Protein AF-A0A6P0U1W7-F1 (afdb_monomer_lite)

pLDDT: mean 75.89, std 16.49, range [31.09, 95.25]

Radius of gyration: 24.93 Å; chains: 1; bounding box: 59×47×68 Å

Secondary structure (DSSP, 8-state):
--HHHHHHHHHHHHHHHHHHHHH--HHHHHHHHHHHHH-SSHHHH-TTHHHHHHHHT--HHHHHHHH----GGGGGG--EE-HHHHHHHHHHHHHHHHTT--THHHHHHHHHS--EE---HHHHHHHHHHHHHHHHHSSS-SSS-HHHHHHHHHHHHTTT-GGGGGGHHHHHHHS-GGGGT-TTS----TT---TTHHHHHHHHHHHHHT--SS---HHHHHHHHHHHS-SSHHHHHHHHHHHHHHHHH--S-HHHHHHHHTT----HHHHHHHHTSSSHHHHHHHHHHHTTS---TTSHHHHHHHHHHHHS-SSHHHHHHHHHHHHH----GGGHHHHHHHHHHHHT-TTTS-HHHHHHHHHHHHHHTT--S--PPPP-

Sequence (380 aa):
MDSSTQISIAEEIDKGIKEFLDKADDQEKQRFVIALLTSVGLDEFFPQLISTTRKIGVQLYELVGAYLRLSLIYLELGLEYLPEQLQKMLSTVETAIQNREKPYNYLWPIFIFEGIWLCSLQVIDYAHQILELFLEKYSESYSFPPASLGITLFLKLLEYDSNILDLAPNLFTKLPLEKLIKVDTYKFDISDNSPETYITSLLNFKFKTGRFFIKPDEGYISRFTPLLTHSNKLVRVGSALIFKVIRDKSRLSRETKIKLFSDIFIDLSLGIEFINKEDIKDRLIGITLLSLSDYPIEEKQCQNLIWNNLQNPKTEVEEEAWNKFIKEIPMDSEKHLMWRTLLEEILRKPAVYSSSVLRIAMERYCELLGKTEFYDPIPF

Foldseek 3Di:
DDPVLVVVLLVVLVVLVVVCVVPDDLLRLLVCVLCLQQVFCVCVSCVVCVVVCVVVVHRPSVSNVVNDPPDCVNLPPAREAEAVNLVSLLVVLVVCLVVVHDSCSSLVSVQQRLYDHPHDPVSLVSLLVSLVSLLVRCLPDPAACSLQSSVSSLLLSLVPDLVSVVCLVSSLVSDPLLLLLVQPPDDDDVPDPGRSNVSNCVLQVCLVVLHDNDPLDLVSVVSLQCQCVPPDPSSNLSSLSVVLSCLVSHPDDPVCSCVSLVVPARDLVCLVVQCPDPDPSSNLSSLSSQLSHAQPLVDPVSLVVLLVCQQDPPDPVSNVSSLVSLQRRDDDLVCLVSLLVSLVVVCVCPVRGDPSSVVSSVVSNCVSVVNPDDDDDDDD

Structure (mmCIF, N/CA/C/O backbone):
data_AF-A0A6P0U1W7-F1
#
_entry.id   AF-A0A6P0U1W7-F1
#
loop_
_atom_site.group_PDB
_atom_site.id
_atom_site.type_symbol
_atom_site.label_atom_id
_atom_site.label_alt_id
_atom_site.label_comp_id
_atom_site.label_asym_id
_atom_site.label_entity_id
_atom_site.label_seq_id
_atom_site.pdbx_PDB_ins_code
_atom_site.Cartn_x
_atom_site.Cartn_y
_atom_site.Cartn_z
_atom_site.occupancy
_atom_site.B_iso_or_equiv
_atom_site.auth_seq_id
_atom_site.auth_comp_id
_atom_site.auth_asym_id
_atom_site.auth_atom_id
_atom_site.pdbx_PDB_model_num
ATOM 1 N N . MET A 1 1 ? -15.968 29.808 31.390 1.00 62.22 1 MET A N 1
ATOM 2 C CA . MET A 1 1 ? -15.799 28.980 32.600 1.00 62.22 1 MET A CA 1
ATOM 3 C C . MET A 1 1 ? -14.698 29.618 33.425 1.00 62.22 1 MET A C 1
ATOM 5 O O . MET A 1 1 ? -13.697 29.993 32.826 1.00 62.22 1 MET A O 1
ATOM 9 N N . ASP A 1 2 ? -14.906 29.850 34.721 1.00 81.06 2 ASP A N 1
ATOM 10 C CA . ASP A 1 2 ? -13.853 30.420 35.573 1.00 81.06 2 ASP A CA 1
ATOM 11 C C . ASP A 1 2 ? -12.731 29.401 35.848 1.00 81.06 2 ASP A C 1
ATOM 13 O O . ASP A 1 2 ? -12.911 28.188 35.692 1.00 81.06 2 ASP A O 1
ATOM 17 N N . SER A 1 3 ? -11.558 29.905 36.236 1.00 73.38 3 SER A N 1
ATOM 18 C CA . SER A 1 3 ? -10.357 29.092 36.444 1.00 73.38 3 SER A CA 1
ATOM 19 C C . SER A 1 3 ? -10.513 28.076 37.580 1.00 73.38 3 SER A C 1
ATOM 21 O O . SER A 1 3 ? -9.963 26.983 37.493 1.00 73.38 3 SER A O 1
ATOM 23 N N . SER A 1 4 ? -11.292 28.386 38.623 1.00 75.31 4 SER A N 1
ATOM 24 C CA . SER A 1 4 ? -11.579 27.452 39.724 1.00 75.31 4 SER A CA 1
ATOM 25 C C . SER A 1 4 ? -12.371 26.232 39.260 1.00 75.31 4 SER A C 1
ATOM 27 O O . SER A 1 4 ? -12.070 25.108 39.654 1.00 75.31 4 SER A O 1
ATOM 29 N N . THR A 1 5 ? -13.340 26.436 38.370 1.00 72.75 5 THR A N 1
ATOM 30 C CA . THR A 1 5 ? -14.149 25.364 37.790 1.00 72.75 5 THR A CA 1
ATOM 31 C C . THR A 1 5 ? -13.295 24.483 36.876 1.00 72.75 5 THR A C 1
ATOM 33 O O . THR A 1 5 ? -13.376 23.261 36.954 1.00 72.75 5 THR A O 1
ATOM 36 N N . GLN A 1 6 ? -12.413 25.082 36.064 1.00 68.38 6 GLN A N 1
ATOM 37 C CA . GLN A 1 6 ? -11.455 24.342 35.228 1.00 68.38 6 GLN A CA 1
ATOM 38 C C . GLN A 1 6 ? -10.501 23.464 36.049 1.00 68.38 6 GLN A C 1
ATOM 40 O O . GLN A 1 6 ? -10.272 22.315 35.677 1.00 68.38 6 GLN A O 1
ATOM 45 N N . ILE A 1 7 ? -9.973 23.982 37.163 1.00 73.94 7 ILE A N 1
ATOM 46 C CA . ILE A 1 7 ? -9.078 23.235 38.061 1.00 73.94 7 ILE A CA 1
ATOM 47 C C . ILE A 1 7 ? -9.826 22.076 38.730 1.00 73.94 7 ILE A C 1
ATOM 49 O O . ILE A 1 7 ? -9.340 20.951 38.710 1.00 73.94 7 ILE A O 1
ATOM 53 N N . SER A 1 8 ? -11.038 22.310 39.240 1.00 76.56 8 SER A N 1
ATOM 54 C CA . SER A 1 8 ? -11.833 21.251 39.876 1.00 76.56 8 SER A CA 1
ATOM 55 C C . SER A 1 8 ? -12.178 20.111 38.910 1.00 76.56 8 SER A C 1
ATOM 57 O O . SER A 1 8 ? -12.127 18.949 39.302 1.00 76.56 8 SER A O 1
ATOM 59 N N . ILE A 1 9 ? -12.518 20.426 37.654 1.00 71.50 9 ILE A N 1
ATOM 60 C CA . ILE A 1 9 ? -12.800 19.417 36.621 1.00 71.50 9 ILE A CA 1
ATOM 61 C C . ILE A 1 9 ? -11.527 18.640 36.266 1.00 71.50 9 ILE A C 1
ATOM 63 O O . ILE A 1 9 ? -11.573 17.419 36.142 1.00 71.50 9 ILE A O 1
ATOM 67 N N . ALA A 1 10 ? -10.394 19.338 36.135 1.00 71.88 10 ALA A N 1
ATOM 68 C CA . ALA A 1 10 ? -9.099 18.716 35.883 1.00 71.88 10 ALA A CA 1
ATOM 69 C C . ALA A 1 10 ? -8.755 17.681 36.957 1.00 71.88 10 ALA A C 1
ATOM 71 O O . ALA A 1 10 ? -8.437 16.545 36.626 1.00 71.88 10 ALA A O 1
ATOM 72 N N . GLU A 1 11 ? -8.862 18.059 38.231 1.00 75.94 11 GLU A N 1
ATOM 73 C CA . GLU A 1 11 ? -8.557 17.188 39.368 1.00 75.94 11 GLU A CA 1
ATOM 74 C C . GLU A 1 11 ? -9.485 15.968 39.437 1.00 75.94 11 GLU A C 1
ATOM 76 O O . GLU A 1 11 ? -9.026 14.866 39.739 1.00 75.94 11 GLU A O 1
ATOM 81 N N . GLU A 1 12 ? -10.773 16.137 39.125 1.00 75.25 12 GLU A N 1
ATOM 82 C CA . GLU A 1 12 ? -11.748 15.041 39.095 1.00 75.25 12 GLU A CA 1
ATOM 83 C C . GLU A 1 12 ? -11.421 14.015 37.998 1.00 75.25 12 GLU A C 1
ATOM 85 O O . GLU A 1 12 ? -11.459 12.806 38.246 1.00 75.25 12 GLU A O 1
ATOM 90 N N . ILE A 1 13 ? -11.041 14.489 36.809 1.00 73.44 13 ILE A N 1
ATOM 91 C CA . ILE A 1 13 ? -10.627 13.644 35.682 1.00 73.44 13 ILE A CA 1
ATOM 92 C C . ILE A 1 13 ? -9.329 12.907 36.020 1.00 73.44 13 ILE A C 1
ATOM 94 O O . ILE A 1 13 ? -9.270 11.682 35.905 1.00 73.44 13 ILE A O 1
ATOM 98 N N . ASP A 1 14 ? -8.314 13.634 36.491 1.00 74.12 14 ASP A N 1
ATOM 99 C CA . ASP A 1 14 ? -7.000 13.082 36.831 1.00 74.12 14 ASP A CA 1
ATOM 100 C C . ASP A 1 14 ? -7.106 11.999 37.909 1.00 74.12 14 ASP A C 1
ATOM 102 O O . ASP A 1 14 ? -6.482 10.939 37.811 1.00 74.12 14 ASP A O 1
ATOM 106 N N . LYS A 1 15 ? -7.928 12.253 38.932 1.00 76.94 15 LYS A N 1
ATOM 107 C CA . LYS A 1 15 ? -8.199 11.304 40.010 1.00 76.94 15 LYS A CA 1
ATOM 108 C C . LYS A 1 15 ? -8.953 10.079 39.500 1.00 76.94 15 LYS A C 1
ATOM 110 O O . LYS A 1 15 ? -8.528 8.965 39.789 1.00 76.94 15 LYS A O 1
ATOM 115 N N . GLY A 1 16 ? -10.020 10.271 38.721 1.00 75.12 16 GLY A N 1
ATOM 116 C CA . GLY A 1 16 ? -10.811 9.168 38.169 1.00 75.12 16 GLY A CA 1
ATOM 117 C C . GLY A 1 16 ? -9.985 8.239 37.279 1.00 75.12 16 GLY A C 1
ATOM 118 O O . GLY A 1 16 ? -10.086 7.020 37.396 1.00 75.12 16 GLY A O 1
ATOM 119 N N . ILE A 1 17 ? -9.112 8.805 36.442 1.00 75.44 17 ILE A N 1
ATOM 120 C CA . ILE A 1 17 ? -8.210 8.032 35.584 1.00 75.44 17 ILE A CA 1
ATOM 121 C C . ILE A 1 17 ? -7.171 7.272 36.412 1.00 75.44 17 ILE A C 1
ATOM 123 O O . ILE A 1 17 ? -6.975 6.081 36.177 1.00 75.44 17 ILE A O 1
ATOM 127 N N . LYS A 1 18 ? -6.502 7.928 37.372 1.00 76.75 18 LYS A N 1
ATOM 128 C CA . LYS A 1 18 ? -5.485 7.276 38.218 1.00 76.75 18 LYS A CA 1
ATOM 129 C C . LYS A 1 18 ? -6.086 6.135 39.034 1.00 76.75 18 LYS A C 1
ATOM 131 O O . LYS A 1 18 ? -5.566 5.027 39.000 1.00 76.75 18 LYS A O 1
ATOM 136 N N . GLU A 1 19 ? -7.222 6.374 39.687 1.00 81.75 19 GLU A N 1
ATOM 137 C CA . GLU A 1 19 ? -7.910 5.351 40.480 1.00 81.75 19 GLU A CA 1
ATOM 138 C C . GLU A 1 19 ? -8.359 4.148 39.644 1.00 81.75 19 GLU A C 1
ATOM 140 O O . GLU A 1 19 ? -8.333 3.023 40.148 1.00 81.75 19 GLU A O 1
ATOM 145 N N . PHE A 1 20 ? -8.768 4.372 38.390 1.00 82.56 20 PHE A N 1
ATOM 146 C CA . PHE A 1 20 ? -9.064 3.291 37.456 1.00 82.56 20 PHE A CA 1
ATOM 147 C C . PHE A 1 20 ? -7.790 2.520 37.089 1.00 82.56 20 PHE A C 1
ATOM 149 O O . PHE A 1 20 ? -7.733 1.314 37.303 1.00 82.56 20 PHE A O 1
ATOM 156 N N . LEU A 1 21 ? -6.750 3.201 36.595 1.00 80.38 21 LEU A N 1
ATOM 157 C CA . LEU A 1 21 ? -5.520 2.555 36.119 1.00 80.38 21 LEU A CA 1
ATOM 158 C C . LEU A 1 21 ? -4.774 1.779 37.217 1.00 80.38 21 LEU A C 1
ATOM 160 O O . LEU A 1 21 ? -4.172 0.746 36.918 1.00 80.38 21 LEU A O 1
ATOM 164 N N . ASP A 1 22 ? -4.837 2.240 38.468 1.00 81.38 22 ASP A N 1
ATOM 165 C CA . ASP A 1 22 ? -4.218 1.570 39.620 1.00 81.38 22 ASP A CA 1
ATOM 166 C C . ASP A 1 22 ? -4.910 0.244 39.979 1.00 81.38 22 ASP A C 1
ATOM 168 O O . ASP A 1 22 ? -4.281 -0.650 40.546 1.00 81.38 22 ASP A O 1
ATOM 172 N N . LYS A 1 23 ? -6.204 0.111 39.663 1.00 85.94 23 LYS A N 1
ATOM 173 C CA . LYS A 1 23 ? -7.022 -1.072 39.982 1.00 85.94 23 LYS A CA 1
ATOM 174 C C . LYS A 1 23 ? -7.258 -1.984 38.785 1.00 85.94 23 LYS A C 1
ATOM 176 O O . LYS A 1 23 ? -7.536 -3.160 38.991 1.00 85.94 23 LYS A O 1
ATOM 181 N N . ALA A 1 24 ? -7.167 -1.432 37.579 1.00 84.25 24 ALA A N 1
ATOM 182 C CA . ALA A 1 24 ? -7.463 -2.131 36.346 1.00 84.25 24 ALA A CA 1
ATOM 183 C C . ALA A 1 24 ? -6.435 -3.232 36.072 1.00 84.25 24 ALA A C 1
ATOM 185 O O . ALA A 1 24 ? -5.215 -3.007 36.151 1.00 84.25 24 ALA A O 1
ATOM 186 N N . ASP A 1 25 ? -6.929 -4.408 35.703 1.00 85.69 25 ASP A N 1
ATOM 187 C CA . ASP A 1 25 ? -6.082 -5.450 35.135 1.00 85.69 25 ASP A CA 1
ATOM 188 C C . ASP A 1 25 ? -5.625 -5.088 33.706 1.00 85.69 25 ASP A C 1
ATOM 190 O O . ASP A 1 25 ? -5.966 -4.035 33.154 1.00 85.69 25 ASP A O 1
ATOM 194 N N . ASP A 1 26 ? -4.790 -5.935 33.104 1.00 79.06 26 ASP A N 1
ATOM 195 C CA . ASP A 1 26 ? -4.250 -5.672 31.768 1.00 79.06 26 ASP A CA 1
ATOM 196 C C . ASP A 1 26 ? -5.342 -5.659 30.684 1.00 79.06 26 ASP A C 1
ATOM 198 O O . ASP A 1 26 ? -5.260 -4.858 29.750 1.00 79.06 26 ASP A O 1
ATOM 202 N N . GLN A 1 27 ? -6.399 -6.469 30.819 1.00 80.69 27 GLN A N 1
ATOM 203 C CA . GLN A 1 27 ? -7.512 -6.484 29.865 1.00 80.69 27 GLN A CA 1
ATOM 204 C C . GLN A 1 27 ? -8.348 -5.208 29.975 1.00 80.69 27 GLN A C 1
ATOM 206 O O . GLN A 1 27 ? -8.687 -4.590 28.965 1.00 80.69 27 GLN A O 1
ATOM 211 N N . GLU A 1 28 ? -8.649 -4.757 31.188 1.00 84.62 28 GLU A N 1
ATOM 212 C CA . GLU A 1 28 ? -9.357 -3.505 31.441 1.00 84.62 28 GLU A CA 1
ATOM 213 C C . GLU A 1 28 ? -8.557 -2.297 30.947 1.00 84.62 28 GLU A C 1
ATOM 215 O O . GLU A 1 28 ? -9.122 -1.404 30.308 1.00 84.62 28 GLU A O 1
ATOM 220 N N . LYS A 1 29 ? -7.234 -2.294 31.150 1.00 79.81 29 LYS A N 1
ATOM 221 C CA . LYS A 1 29 ? -6.331 -1.278 30.589 1.00 79.81 29 LYS A CA 1
ATOM 222 C C . LYS A 1 29 ? -6.357 -1.274 29.064 1.00 79.81 29 LYS A C 1
ATOM 224 O O . LYS A 1 29 ? -6.449 -0.199 28.472 1.00 79.81 29 LYS A O 1
ATOM 229 N N . GLN A 1 30 ? -6.330 -2.438 28.414 1.00 78.25 30 GLN A N 1
ATOM 230 C CA . GLN A 1 30 ? -6.448 -2.526 26.955 1.00 78.25 30 GLN A CA 1
ATOM 231 C C . GLN A 1 30 ? -7.800 -2.002 26.458 1.00 78.25 30 GLN A C 1
ATOM 233 O O . GLN A 1 30 ? -7.836 -1.176 25.542 1.00 78.25 30 GLN A O 1
ATOM 238 N N . ARG A 1 31 ? -8.912 -2.411 27.083 1.00 81.62 31 ARG A N 1
ATOM 239 C CA . ARG A 1 31 ? -10.257 -1.921 26.733 1.00 81.62 31 ARG A CA 1
ATOM 240 C C . ARG A 1 31 ? -10.359 -0.405 26.887 1.00 81.62 31 ARG A C 1
ATOM 242 O O . ARG A 1 31 ? -10.940 0.254 26.026 1.00 81.62 31 ARG A O 1
ATOM 249 N N . PHE A 1 32 ? -9.763 0.143 27.941 1.00 81.31 32 PHE A N 1
ATOM 250 C CA . PHE A 1 32 ? -9.712 1.579 28.178 1.00 81.31 32 PHE A CA 1
ATOM 251 C C . PHE A 1 32 ? -8.909 2.318 27.101 1.00 81.31 32 PHE A C 1
ATOM 253 O O . PHE A 1 32 ? -9.378 3.314 26.552 1.00 81.31 32 PHE A O 1
ATOM 260 N N . VAL A 1 33 ? -7.728 1.805 26.744 1.00 77.12 33 VAL A N 1
ATOM 261 C CA . VAL A 1 33 ? -6.895 2.363 25.669 1.00 77.12 33 VAL A CA 1
ATOM 262 C C . VAL A 1 33 ? -7.648 2.338 24.336 1.00 77.12 33 VAL A C 1
ATOM 264 O O . VAL A 1 33 ? -7.698 3.360 23.652 1.00 77.12 33 VAL A O 1
ATOM 267 N N . ILE A 1 34 ? -8.308 1.228 23.993 1.00 77.44 34 ILE A N 1
ATOM 268 C CA . ILE A 1 34 ? -9.148 1.120 22.788 1.00 77.44 34 ILE A CA 1
ATOM 269 C C . ILE A 1 34 ? -10.269 2.167 22.807 1.00 77.44 34 ILE A C 1
ATOM 271 O O . ILE A 1 34 ? -10.466 2.862 21.807 1.00 77.44 34 ILE A O 1
ATOM 275 N N . ALA A 1 35 ? -10.977 2.318 23.929 1.00 80.00 35 ALA A N 1
ATOM 276 C CA . ALA A 1 35 ? -12.069 3.279 24.067 1.00 80.00 35 ALA A CA 1
ATOM 277 C C . ALA A 1 35 ? -11.595 4.732 23.939 1.00 80.00 35 ALA A C 1
ATOM 279 O O . ALA A 1 35 ? -12.254 5.546 23.295 1.00 80.00 35 ALA A O 1
ATOM 280 N N . LEU A 1 36 ? -10.427 5.054 24.496 1.00 76.12 36 LEU A N 1
ATOM 281 C CA . LEU A 1 36 ? -9.817 6.375 24.378 1.00 76.12 36 LEU A CA 1
ATOM 282 C C . LEU A 1 36 ? -9.433 6.689 22.927 1.00 76.12 36 LEU A C 1
ATOM 284 O O . LEU A 1 36 ? -9.677 7.789 22.440 1.00 76.12 36 LEU A O 1
ATOM 288 N N . LEU A 1 37 ? -8.842 5.716 22.233 1.00 71.25 37 LEU A N 1
ATOM 289 C CA . LEU A 1 37 ? -8.374 5.893 20.864 1.00 71.25 37 LEU A CA 1
ATOM 290 C C . LEU A 1 37 ? -9.535 6.014 19.872 1.00 71.25 37 LEU A C 1
ATOM 292 O O . LEU A 1 37 ? -9.495 6.861 18.987 1.00 71.25 37 LEU A O 1
ATOM 296 N N . THR A 1 38 ? -10.558 5.169 20.024 1.00 70.75 38 THR A N 1
ATOM 297 C CA . THR A 1 38 ? -11.734 5.089 19.133 1.00 70.75 38 THR A CA 1
ATOM 298 C C . THR A 1 38 ? -12.843 6.059 19.496 1.00 70.75 38 THR A C 1
ATOM 300 O O . THR A 1 38 ? -13.738 6.283 18.686 1.00 70.75 38 THR A O 1
ATOM 303 N N . SER A 1 39 ? -12.805 6.626 20.703 1.00 74.25 39 SER A N 1
ATOM 304 C CA . SER A 1 39 ? -13.925 7.352 21.313 1.00 74.25 39 SER A CA 1
ATOM 305 C C . SER A 1 39 ? -15.190 6.499 21.511 1.00 74.25 39 SER A C 1
ATOM 307 O O . SER A 1 39 ? -16.262 7.046 21.765 1.00 74.25 39 SER A O 1
ATOM 309 N N . VAL A 1 40 ? -15.093 5.167 21.418 1.00 77.19 40 VAL A N 1
ATOM 310 C CA . VAL A 1 40 ? -16.223 4.236 21.554 1.00 77.19 40 VAL A CA 1
ATOM 311 C C . VAL A 1 40 ? -16.182 3.564 22.926 1.00 77.19 40 VAL A C 1
ATOM 313 O O . VAL A 1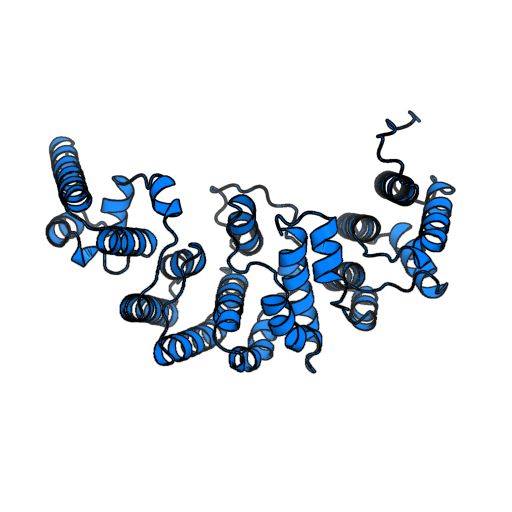 40 ? -15.216 2.890 23.264 1.00 77.19 40 VAL A O 1
ATOM 316 N N . GLY A 1 41 ? -17.250 3.706 23.719 1.00 81.25 41 GLY A N 1
ATOM 317 C CA . GLY A 1 41 ? -17.367 3.054 25.033 1.00 81.25 41 GLY A CA 1
ATOM 318 C C . GLY A 1 41 ? -16.605 3.731 26.174 1.00 81.25 41 GLY A C 1
ATOM 319 O O . GLY A 1 41 ? -16.487 3.155 27.248 1.00 81.25 41 GLY A O 1
ATOM 320 N N . LEU A 1 42 ? -16.096 4.951 25.975 1.00 81.69 42 LEU A N 1
ATOM 321 C CA . LEU A 1 42 ? -15.403 5.711 27.024 1.00 81.69 42 LEU A CA 1
ATOM 322 C C . LEU A 1 42 ? -16.335 6.098 28.190 1.00 81.69 42 LEU A C 1
ATOM 324 O O . LEU A 1 42 ? -15.897 6.284 29.324 1.00 81.69 42 LEU A O 1
ATOM 328 N N . ASP A 1 43 ? -17.631 6.184 27.907 1.00 84.75 43 ASP A N 1
ATOM 329 C CA . ASP A 1 43 ? -18.714 6.417 28.859 1.00 84.75 43 ASP A CA 1
ATOM 330 C C . ASP A 1 43 ? -18.905 5.266 29.857 1.00 84.75 43 ASP A C 1
ATOM 332 O O . ASP A 1 43 ? -19.369 5.508 30.970 1.00 84.75 43 ASP A O 1
ATOM 336 N N . GLU A 1 44 ? -18.487 4.047 29.505 1.00 86.75 44 GLU A N 1
ATOM 337 C CA . GLU A 1 44 ? -18.484 2.893 30.414 1.00 86.75 44 GLU A CA 1
ATOM 338 C C . GLU A 1 44 ? -17.422 3.038 31.516 1.00 86.75 44 GLU A C 1
ATOM 340 O O . GLU A 1 44 ? -17.628 2.572 32.635 1.00 86.75 44 GLU A O 1
ATOM 345 N N . PHE A 1 45 ? -16.306 3.714 31.220 1.00 82.62 45 PHE A N 1
ATOM 346 C CA . PHE A 1 45 ? -15.197 3.912 32.159 1.00 82.62 45 PHE A CA 1
ATOM 347 C C . PHE A 1 45 ? -15.397 5.129 33.059 1.00 82.62 45 PHE A C 1
ATOM 349 O O . PHE A 1 45 ? -15.021 5.105 34.231 1.00 82.62 45 PHE A O 1
ATOM 356 N N . PHE A 1 46 ? -16.001 6.195 32.525 1.00 81.94 46 PHE A N 1
ATOM 357 C CA . PHE A 1 46 ? -16.203 7.443 33.259 1.00 81.94 46 PHE A CA 1
ATOM 358 C C . PHE A 1 46 ? -17.646 7.965 33.183 1.00 81.94 46 PHE A C 1
ATOM 360 O O . PHE A 1 46 ? -17.868 9.106 32.752 1.00 81.94 46 PHE A O 1
ATOM 367 N N . PRO A 1 47 ? -18.648 7.190 33.639 1.00 83.94 47 PRO A N 1
ATOM 368 C CA . PRO A 1 47 ? -20.047 7.617 33.613 1.00 83.94 47 PRO A CA 1
ATOM 369 C C . PRO A 1 47 ? -20.285 8.923 34.390 1.00 83.94 47 PRO A C 1
ATOM 371 O O . PRO A 1 47 ? -21.115 9.749 34.003 1.00 83.94 47 PRO A O 1
ATOM 374 N N . GLN A 1 48 ? -19.511 9.162 35.450 1.00 79.06 48 GLN A N 1
ATOM 375 C CA . GLN A 1 48 ? -19.555 10.379 36.261 1.00 79.06 48 GLN A CA 1
ATOM 376 C C . GLN A 1 48 ? -19.240 11.649 35.452 1.00 79.06 48 GLN A C 1
ATOM 378 O O . GLN A 1 48 ? -19.865 12.694 35.662 1.00 79.06 48 GLN A O 1
ATOM 383 N N . LEU A 1 49 ? -18.359 11.550 34.450 1.00 78.25 49 LEU A N 1
ATOM 384 C CA . LEU A 1 49 ? -17.942 12.684 33.621 1.00 78.25 49 LEU A CA 1
ATOM 385 C C . LEU A 1 49 ? -18.985 13.063 32.554 1.00 78.25 49 LEU A C 1
ATOM 387 O O . LEU A 1 49 ? -18.906 14.148 31.974 1.00 78.25 49 LEU A O 1
ATOM 391 N N . ILE A 1 50 ? -20.008 12.235 32.308 1.00 83.56 50 ILE A N 1
ATOM 392 C CA . ILE A 1 50 ? -21.072 12.523 31.325 1.00 83.56 50 ILE A CA 1
ATOM 393 C C . ILE A 1 50 ? -21.857 13.783 31.713 1.00 83.56 50 ILE A C 1
ATOM 395 O O . ILE A 1 50 ? -22.213 14.606 30.869 1.00 83.56 50 ILE A O 1
ATOM 399 N N . SER A 1 51 ? -22.139 13.963 33.004 1.00 82.56 51 SER A N 1
ATOM 400 C CA . SER A 1 51 ? -22.867 15.150 33.464 1.00 82.56 51 SER A CA 1
ATOM 401 C C . SER A 1 51 ? -22.033 16.428 33.294 1.00 82.56 51 SER A C 1
ATOM 403 O O . SER A 1 51 ? -22.564 17.475 32.918 1.00 82.56 51 SER A O 1
ATOM 405 N N . THR A 1 52 ? -20.721 16.320 33.506 1.00 78.06 52 THR A N 1
ATOM 406 C CA . THR A 1 52 ? -19.742 17.407 33.405 1.00 78.06 52 THR A CA 1
ATOM 407 C C . THR A 1 52 ? -19.512 17.820 31.952 1.00 78.06 52 THR A C 1
ATOM 409 O O . THR A 1 52 ? -19.625 18.998 31.623 1.00 78.06 52 THR A O 1
ATOM 412 N N . THR A 1 53 ? -19.307 16.859 31.052 1.00 81.94 53 THR A N 1
ATOM 413 C CA . THR A 1 53 ? -19.155 17.090 29.600 1.00 81.94 53 THR A CA 1
ATOM 414 C C . THR A 1 53 ? -20.363 17.810 29.001 1.00 81.94 53 THR A C 1
ATOM 416 O O . THR A 1 53 ? -20.203 18.832 28.332 1.00 81.94 53 THR A O 1
ATOM 419 N N . ARG A 1 54 ? -21.586 17.377 29.343 1.00 83.75 54 ARG A N 1
ATOM 420 C CA . ARG A 1 54 ? -22.830 18.045 28.917 1.00 83.75 54 ARG A CA 1
ATOM 421 C C . ARG A 1 54 ? -22.938 19.490 29.398 1.00 83.75 54 ARG A C 1
ATOM 423 O O . ARG A 1 54 ? -23.387 20.339 28.637 1.00 83.75 54 ARG A O 1
ATOM 430 N N . LYS A 1 55 ? -22.539 19.781 30.642 1.00 80.31 55 LYS A N 1
ATOM 431 C CA . LYS A 1 55 ? -22.571 21.149 31.195 1.00 80.31 55 LYS A CA 1
ATOM 432 C C . LYS A 1 55 ? -21.608 22.093 30.476 1.00 80.31 55 LYS A C 1
ATOM 434 O O . LYS A 1 55 ? -21.904 23.276 30.352 1.00 80.31 55 LYS A O 1
ATOM 439 N N . ILE A 1 56 ? -20.464 21.577 30.036 1.00 79.38 56 ILE A N 1
ATOM 440 C CA . ILE A 1 56 ? -19.399 22.359 29.392 1.00 79.38 56 ILE A CA 1
ATOM 441 C C . ILE A 1 56 ? -19.600 22.421 27.867 1.00 79.38 56 ILE A C 1
ATOM 443 O O . ILE A 1 56 ? -19.040 23.294 27.211 1.00 79.38 56 ILE A O 1
ATOM 447 N N . GLY A 1 57 ? -20.435 21.540 27.307 1.00 80.12 57 GLY A N 1
ATOM 448 C CA . GLY A 1 57 ? -20.718 21.484 25.873 1.00 80.12 57 GLY A CA 1
ATOM 449 C C . GLY A 1 57 ? -19.604 20.826 25.059 1.00 80.12 57 GLY A C 1
ATOM 450 O O . GLY A 1 57 ? -19.436 21.159 23.892 1.00 80.12 57 GLY A O 1
ATOM 451 N N . VAL A 1 58 ? -18.842 19.917 25.672 1.00 81.62 58 VAL A N 1
ATOM 452 C CA . VAL A 1 58 ? -17.766 19.149 25.021 1.00 81.62 58 VAL A CA 1
ATOM 453 C C . VAL A 1 58 ? -18.097 17.665 25.034 1.00 81.62 58 VAL A C 1
ATOM 455 O O . VAL A 1 58 ? -18.854 17.207 25.894 1.00 81.62 58 VAL A O 1
ATOM 458 N N . GLN A 1 59 ? -17.533 16.895 24.109 1.00 79.00 59 GLN A N 1
ATOM 459 C CA . GLN A 1 59 ? -17.675 15.442 24.121 1.00 79.00 59 GLN A CA 1
ATOM 460 C C . GLN A 1 59 ? -16.724 14.798 25.139 1.00 79.00 59 GLN A C 1
ATOM 462 O O . GLN A 1 59 ? -15.675 15.344 25.483 1.00 79.00 59 GLN A O 1
ATOM 467 N N . LEU A 1 60 ? -17.081 13.608 25.635 1.00 78.06 60 LEU A N 1
ATOM 468 C CA . LEU A 1 60 ? -16.294 12.915 26.661 1.00 78.06 60 LEU A CA 1
ATOM 469 C C . LEU A 1 60 ? -14.869 12.596 26.200 1.00 78.06 60 LEU A C 1
ATOM 471 O O . LEU A 1 60 ? -13.937 12.763 26.981 1.00 78.06 60 LEU A O 1
ATOM 475 N N . TYR A 1 61 ? -14.678 12.207 24.939 1.00 74.19 61 TYR A N 1
ATOM 476 C CA . TYR A 1 61 ? -13.339 11.952 24.405 1.00 74.19 61 TYR A CA 1
ATOM 477 C C . TYR A 1 61 ? -12.497 13.232 24.304 1.00 74.19 61 TYR A C 1
ATOM 479 O O . TYR A 1 61 ? -11.292 13.178 24.525 1.00 74.19 61 TYR A O 1
ATOM 487 N N . GLU A 1 62 ? -13.111 14.385 24.011 1.00 71.69 62 GLU A N 1
ATOM 488 C CA . GLU A 1 62 ? -12.413 15.677 23.940 1.00 71.69 62 GLU A CA 1
ATOM 489 C C . GLU A 1 62 ? -11.926 16.080 25.324 1.00 71.69 62 GLU A C 1
ATOM 491 O O . GLU A 1 62 ? -10.789 16.519 25.491 1.00 71.69 62 GLU A O 1
ATOM 496 N N . LEU A 1 63 ? -12.786 15.873 26.324 1.00 75.00 63 LEU A N 1
ATOM 497 C CA . LEU A 1 63 ? -12.461 16.136 27.712 1.00 75.00 63 LEU A CA 1
ATOM 498 C C . LEU A 1 63 ? -11.335 15.209 28.179 1.00 75.00 63 LEU A C 1
ATOM 500 O O . LEU A 1 63 ? -10.285 15.689 28.579 1.00 75.00 63 LEU A O 1
ATOM 504 N N . VAL A 1 64 ? -11.502 13.891 28.080 1.00 73.06 64 VAL A N 1
ATOM 505 C CA . VAL A 1 64 ? -10.504 12.925 28.565 1.00 73.06 64 VAL A CA 1
ATOM 506 C C . VAL A 1 64 ? -9.187 13.028 27.780 1.00 73.06 64 VAL A C 1
ATOM 508 O O . VAL A 1 64 ? -8.115 12.994 28.381 1.00 73.06 64 VAL A O 1
ATOM 511 N N . GLY A 1 65 ? -9.238 13.222 26.459 1.00 66.00 65 GLY A N 1
ATOM 512 C CA . GLY A 1 65 ? -8.056 13.366 25.604 1.00 66.00 65 GLY A CA 1
ATOM 513 C C . GLY A 1 65 ? -7.238 14.634 25.874 1.00 66.00 65 GLY A C 1
ATOM 514 O O . GLY A 1 65 ? -6.028 14.634 25.660 1.00 66.00 65 GLY A O 1
ATOM 515 N N . ALA A 1 66 ? -7.856 15.699 26.397 1.00 66.12 66 ALA A N 1
ATOM 516 C CA . ALA A 1 66 ? -7.134 16.898 26.824 1.00 66.12 66 ALA A CA 1
ATOM 517 C C . ALA A 1 66 ? -6.282 16.664 28.087 1.00 66.12 66 ALA A C 1
ATOM 519 O O . ALA A 1 66 ? -5.253 17.321 28.259 1.00 66.12 66 ALA A O 1
ATOM 520 N N . TYR A 1 67 ? -6.690 15.726 28.949 1.00 66.31 67 TYR A N 1
ATOM 521 C CA . TYR A 1 67 ? -6.011 15.412 30.213 1.00 66.31 67 TYR A CA 1
ATOM 522 C C . TYR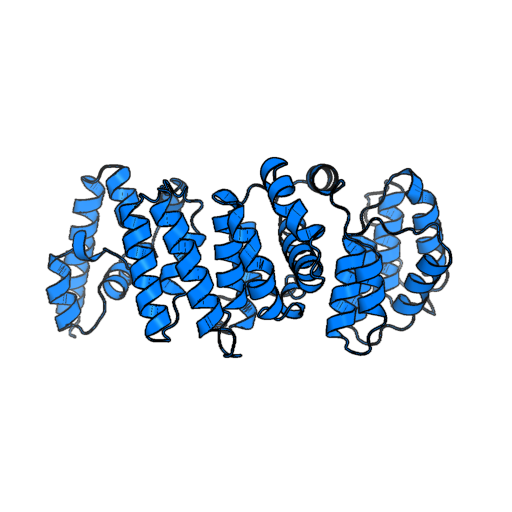 A 1 67 ? -5.093 14.189 30.116 1.00 66.31 67 TYR A C 1
ATOM 524 O O . TYR A 1 67 ? -4.082 14.115 30.813 1.00 66.31 67 TYR A O 1
ATOM 532 N N . LEU A 1 68 ? -5.369 13.263 29.197 1.00 64.56 68 LEU A N 1
ATOM 533 C CA . LEU A 1 68 ? -4.498 12.130 28.912 1.00 64.56 68 LEU A CA 1
ATOM 534 C C . LEU A 1 68 ? -3.573 12.419 27.739 1.00 64.56 68 LEU A C 1
ATOM 536 O O . LEU A 1 68 ? -3.907 12.204 26.575 1.00 64.56 68 LEU A O 1
ATOM 540 N N . ARG A 1 69 ? -2.324 12.769 28.053 1.00 54.94 69 ARG A N 1
ATOM 541 C CA . ARG A 1 69 ? -1.232 12.451 27.133 1.00 54.94 69 ARG A CA 1
ATOM 542 C C . ARG A 1 69 ? -1.012 10.950 27.192 1.00 54.94 69 ARG A C 1
ATOM 544 O O . ARG A 1 69 ? -0.344 10.465 28.100 1.00 54.94 69 ARG A O 1
ATOM 551 N N . LEU A 1 70 ? -1.578 10.231 26.227 1.00 50.69 70 LEU A N 1
ATOM 552 C CA . LEU A 1 70 ? -1.221 8.842 25.966 1.00 50.69 70 LEU A CA 1
ATOM 553 C C . LEU A 1 70 ? 0.305 8.737 25.897 1.00 50.69 70 LEU A C 1
ATOM 555 O O . LEU A 1 70 ? 0.931 9.205 24.943 1.00 50.69 70 LEU A O 1
ATOM 559 N N . SER A 1 71 ? 0.918 8.160 26.930 1.00 42.09 71 SER A N 1
ATOM 560 C CA . SER A 1 71 ? 2.312 7.770 26.836 1.00 42.09 71 SER A CA 1
ATOM 561 C C . SER A 1 71 ? 2.377 6.612 25.843 1.00 42.09 71 SER A C 1
ATOM 563 O O . SER A 1 71 ? 1.600 5.659 25.915 1.00 42.09 71 SER A O 1
ATOM 565 N N . LEU A 1 72 ? 3.319 6.696 24.902 1.00 43.41 72 LEU A N 1
ATOM 566 C CA . LEU A 1 72 ? 3.597 5.656 23.903 1.00 43.41 72 LEU A CA 1
ATOM 567 C C . LEU A 1 72 ? 3.825 4.260 24.526 1.00 43.41 72 LEU A C 1
ATOM 569 O O . LEU A 1 72 ? 3.736 3.265 23.823 1.00 43.41 72 LEU A O 1
ATOM 573 N N . ILE A 1 73 ? 4.058 4.190 25.840 1.00 39.25 73 ILE A N 1
ATOM 574 C CA . ILE A 1 73 ? 4.295 2.976 26.629 1.00 39.25 73 ILE A CA 1
ATOM 575 C C . ILE A 1 73 ? 3.071 2.039 26.626 1.00 39.25 73 ILE A C 1
ATOM 577 O O . ILE A 1 73 ? 3.236 0.835 26.477 1.00 39.25 73 ILE A O 1
ATOM 581 N N . TYR A 1 74 ? 1.836 2.556 26.689 1.00 46.09 74 TYR A N 1
ATOM 582 C CA . TYR A 1 74 ? 0.636 1.699 26.601 1.00 46.09 74 TYR A CA 1
ATOM 583 C C . TYR A 1 74 ? 0.374 1.173 25.183 1.00 46.09 74 TYR A C 1
ATOM 585 O O . TYR A 1 74 ? -0.332 0.183 25.004 1.00 46.09 74 TYR A O 1
ATOM 593 N N . LEU A 1 75 ? 0.974 1.803 24.168 1.00 51.16 75 LEU A N 1
ATOM 594 C CA . LEU A 1 75 ? 0.901 1.345 22.783 1.00 51.16 75 LEU A CA 1
ATOM 595 C C . LEU A 1 75 ? 1.828 0.152 22.527 1.00 51.16 75 LEU A C 1
ATOM 597 O O . LEU A 1 75 ? 1.727 -0.473 21.476 1.00 51.16 75 LEU A O 1
ATOM 601 N N . GLU A 1 76 ? 2.717 -0.199 23.462 1.00 48.34 76 GLU A N 1
ATOM 602 C CA . GLU A 1 76 ? 3.594 -1.370 23.352 1.00 48.34 76 GLU A CA 1
ATOM 603 C C . GLU A 1 76 ? 2.911 -2.700 23.673 1.00 48.34 76 GLU A C 1
ATOM 605 O O . GLU A 1 76 ? 3.486 -3.743 23.386 1.00 48.34 76 GLU A O 1
ATOM 610 N N . LEU A 1 77 ? 1.679 -2.674 24.188 1.00 51.81 77 LEU A N 1
ATOM 611 C CA . LEU A 1 77 ? 1.025 -3.864 24.732 1.00 51.81 77 LEU A CA 1
ATOM 612 C C . LEU A 1 77 ? 0.479 -4.858 23.697 1.00 51.81 77 LEU A C 1
ATOM 614 O O . LEU A 1 77 ? 0.138 -5.959 24.097 1.00 51.81 77 LEU A O 1
ATOM 618 N N . GLY A 1 78 ? 0.418 -4.522 22.403 1.00 59.72 78 GLY A N 1
ATOM 619 C CA . GLY A 1 78 ? -0.278 -5.356 21.413 1.00 59.72 78 GLY A CA 1
ATOM 620 C C . GLY A 1 78 ? -1.769 -5.454 21.760 1.00 59.72 78 GLY A C 1
ATOM 621 O O . GLY A 1 78 ? -2.178 -6.266 22.578 1.00 59.72 78 GLY A O 1
ATOM 622 N N . LEU A 1 79 ? -2.595 -4.567 21.201 1.00 70.44 79 LEU A N 1
ATOM 623 C CA . LEU A 1 79 ? -4.012 -4.505 21.580 1.00 70.44 79 LEU A CA 1
ATOM 624 C C . LEU A 1 79 ? -4.757 -5.752 21.092 1.00 70.44 79 LEU A C 1
ATOM 626 O O . LEU A 1 79 ? -4.666 -6.092 19.926 1.00 70.44 79 LEU A O 1
ATOM 630 N N . GLU A 1 80 ? -5.549 -6.414 21.922 1.00 76.88 80 GLU A N 1
ATOM 631 C CA . GLU A 1 80 ? -6.451 -7.460 21.434 1.00 76.88 80 GLU A CA 1
ATOM 632 C C . GLU A 1 80 ? -7.868 -6.898 21.356 1.00 76.88 80 GLU A C 1
ATOM 634 O O . GLU A 1 80 ? -8.398 -6.365 22.331 1.00 76.88 80 GLU A O 1
ATOM 639 N N . TYR A 1 81 ? -8.476 -6.971 20.172 1.00 77.81 81 TYR A N 1
ATOM 640 C CA . TYR A 1 81 ? -9.842 -6.503 19.974 1.00 77.81 81 TYR A CA 1
ATOM 641 C C . TYR A 1 81 ? -10.806 -7.677 20.115 1.00 77.81 81 TYR A C 1
ATOM 643 O O . TYR A 1 81 ? -10.821 -8.572 19.266 1.00 77.81 81 TYR A O 1
ATOM 651 N N . LEU A 1 82 ? -11.624 -7.653 21.168 1.00 81.31 82 LEU A N 1
ATOM 652 C CA . LEU A 1 82 ? -12.679 -8.642 21.387 1.00 81.31 82 LEU A CA 1
ATOM 653 C C . LEU A 1 82 ? -13.828 -8.468 20.374 1.00 81.31 82 LEU A C 1
ATOM 655 O O . LEU A 1 82 ? -14.068 -7.340 19.914 1.00 81.31 82 LEU A O 1
ATOM 659 N N . PRO A 1 83 ? -14.582 -9.541 20.051 1.00 84.50 83 PRO A N 1
ATOM 660 C CA . PRO A 1 83 ? -15.684 -9.482 19.091 1.00 84.50 83 PRO A CA 1
ATOM 661 C C . PRO A 1 83 ? -16.694 -8.367 19.379 1.00 84.50 83 PRO A C 1
ATOM 663 O O . PRO A 1 83 ? -17.094 -7.638 18.472 1.00 84.50 83 PRO A O 1
ATOM 666 N N . GLU A 1 84 ? -17.079 -8.193 20.643 1.00 84.19 84 GLU A N 1
ATOM 667 C CA . GLU A 1 84 ? -18.099 -7.229 21.065 1.00 84.19 84 GLU A CA 1
ATOM 668 C C . GLU A 1 84 ? -17.615 -5.787 20.876 1.00 84.19 84 GLU A C 1
ATOM 670 O O . GLU A 1 84 ? -18.383 -4.904 20.486 1.00 84.19 84 GLU A O 1
ATOM 675 N N . GLN A 1 85 ? -16.321 -5.547 21.108 1.00 80.62 85 GLN A N 1
ATOM 676 C CA . GLN A 1 85 ? -15.703 -4.239 20.896 1.00 80.62 85 GLN A CA 1
ATOM 677 C C . GLN A 1 85 ? -15.663 -3.902 19.409 1.00 80.62 85 GLN A C 1
ATOM 679 O O . GLN A 1 85 ? -16.081 -2.812 19.017 1.00 80.62 85 GLN A O 1
ATOM 684 N N . LEU A 1 86 ? -15.221 -4.852 18.578 1.00 83.69 86 LEU A N 1
ATOM 685 C CA . LEU A 1 86 ? -15.210 -4.689 17.126 1.00 83.69 86 LEU A CA 1
ATOM 686 C C . LEU A 1 86 ? -16.616 -4.434 16.597 1.00 83.69 86 LEU A C 1
ATOM 688 O O . LEU A 1 86 ? -16.804 -3.500 15.828 1.00 83.69 86 LEU A O 1
ATOM 692 N N . GLN A 1 87 ? -17.617 -5.184 17.056 1.00 86.88 87 GLN A N 1
ATOM 693 C CA . GLN A 1 87 ? -19.002 -4.991 16.636 1.00 86.88 87 GLN A CA 1
ATOM 694 C C . GLN A 1 87 ? -19.526 -3.597 17.008 1.00 86.88 87 GLN A C 1
ATOM 696 O O . GLN A 1 87 ? -20.098 -2.903 16.162 1.00 86.88 87 GLN A O 1
ATOM 701 N N . LYS A 1 88 ? -19.282 -3.136 18.242 1.00 85.75 88 LYS A N 1
ATOM 702 C CA . LYS A 1 88 ? -19.667 -1.784 18.679 1.00 85.75 88 LYS A CA 1
ATOM 703 C C . LYS A 1 88 ? -18.989 -0.711 17.823 1.00 85.75 88 LYS A C 1
ATOM 705 O O . LYS A 1 88 ? -19.630 0.253 17.400 1.00 85.75 88 LYS A O 1
ATOM 710 N N . MET A 1 89 ? -17.714 -0.897 17.507 1.00 83.12 89 MET A N 1
ATOM 711 C CA . MET A 1 89 ? -16.950 0.043 16.692 1.00 83.12 89 MET A CA 1
ATOM 712 C C . MET A 1 89 ? -17.407 0.040 15.225 1.00 83.12 89 MET A C 1
ATOM 714 O O . MET A 1 89 ? -17.645 1.111 14.673 1.00 83.12 89 MET A O 1
ATOM 718 N N . LEU A 1 90 ? -17.629 -1.129 14.617 1.00 87.19 90 LEU A N 1
ATOM 719 C CA . LEU A 1 90 ? -18.166 -1.265 13.258 1.00 87.19 90 LEU A CA 1
ATOM 720 C C . LEU A 1 90 ? -19.566 -0.647 13.132 1.00 87.19 90 LEU A C 1
ATOM 722 O O . LEU A 1 90 ? -19.820 0.055 12.161 1.00 87.19 90 LEU A O 1
ATOM 726 N N . SER A 1 91 ? -20.433 -0.794 14.138 1.00 89.25 91 SER A N 1
ATOM 727 C CA . SER A 1 91 ? -21.757 -0.144 14.135 1.00 89.25 91 SER A CA 1
ATOM 728 C C . SER A 1 91 ? -21.699 1.379 14.258 1.00 89.25 91 SER A C 1
ATOM 730 O O . SER A 1 91 ? -22.476 2.101 13.627 1.00 89.25 91 SER A O 1
ATOM 732 N N . THR A 1 92 ? -20.720 1.890 15.008 1.00 86.06 92 THR A N 1
ATOM 733 C CA . THR A 1 92 ? -20.452 3.332 15.082 1.00 86.06 92 THR A CA 1
ATOM 734 C C . THR A 1 92 ? -19.979 3.849 13.723 1.00 86.06 92 THR A C 1
ATOM 736 O O . THR A 1 92 ? -20.441 4.889 13.253 1.00 86.06 92 THR A O 1
ATOM 739 N N . VAL A 1 93 ? -19.103 3.093 13.056 1.00 84.62 93 VAL A N 1
ATOM 740 C CA . VAL A 1 93 ? -18.640 3.392 11.697 1.00 84.62 93 VAL A CA 1
ATOM 741 C C . VAL A 1 93 ? -19.798 3.367 10.707 1.00 84.62 93 VAL A C 1
ATOM 743 O O . VAL A 1 93 ? -19.916 4.295 9.914 1.00 84.62 93 VAL A O 1
ATOM 746 N N . GLU A 1 94 ? -20.667 2.359 10.764 1.00 89.12 94 GLU A N 1
ATOM 747 C CA . GLU A 1 94 ? -21.851 2.267 9.909 1.00 89.12 94 GLU A CA 1
ATOM 748 C C . GLU A 1 94 ? -22.714 3.522 10.020 1.00 89.12 94 GLU A C 1
ATOM 750 O O . GLU A 1 94 ? -23.025 4.160 9.015 1.00 89.12 94 GLU A O 1
ATOM 755 N N . THR A 1 95 ? -23.030 3.914 11.256 1.00 88.75 95 THR A N 1
ATOM 756 C CA . THR A 1 95 ? -23.845 5.095 11.554 1.00 88.75 95 THR A CA 1
ATOM 757 C C . THR A 1 95 ? -23.191 6.361 10.999 1.00 88.75 95 THR A C 1
ATOM 759 O O . THR A 1 95 ? -23.848 7.163 10.335 1.00 88.75 95 THR A O 1
ATOM 762 N N . ALA A 1 96 ? -21.879 6.521 11.201 1.00 83.88 96 ALA A N 1
ATOM 763 C CA . ALA A 1 96 ? -21.129 7.652 10.660 1.00 83.88 96 ALA A CA 1
ATOM 764 C C . ALA A 1 96 ? -21.169 7.681 9.121 1.00 83.88 96 ALA A C 1
ATOM 766 O O . ALA A 1 96 ? -21.395 8.738 8.529 1.00 83.88 96 ALA A O 1
ATOM 767 N N . ILE A 1 97 ? -21.005 6.528 8.463 1.00 84.00 97 ILE A N 1
ATOM 768 C CA . ILE A 1 97 ? -21.086 6.411 7.000 1.00 84.00 97 ILE A CA 1
ATOM 769 C C . ILE A 1 97 ? -22.487 6.783 6.498 1.00 84.00 97 ILE A C 1
ATOM 771 O O . ILE A 1 97 ? -22.620 7.576 5.561 1.00 84.00 97 ILE A O 1
ATOM 775 N N . GLN A 1 98 ? -23.535 6.250 7.127 1.00 86.44 98 GLN A N 1
ATOM 776 C CA . GLN A 1 98 ? -24.929 6.532 6.772 1.00 86.44 98 GLN A CA 1
ATOM 777 C C . GLN A 1 98 ? -25.263 8.024 6.917 1.00 86.44 98 GLN A C 1
ATOM 779 O O . GLN A 1 98 ? -25.924 8.596 6.047 1.00 86.44 98 GLN A O 1
ATOM 784 N N . ASN A 1 99 ? -24.724 8.677 7.949 1.00 84.19 99 ASN A N 1
ATOM 785 C CA . ASN A 1 99 ? -24.880 10.113 8.193 1.00 84.19 99 ASN A CA 1
ATOM 786 C C . ASN A 1 99 ? -23.963 10.997 7.329 1.00 84.19 99 ASN A C 1
ATOM 788 O O . ASN A 1 99 ? -23.999 12.221 7.455 1.00 84.19 99 ASN A O 1
ATOM 792 N N . ARG A 1 100 ? -23.153 10.409 6.434 1.00 77.38 100 ARG A N 1
ATOM 793 C CA . ARG A 1 100 ? -22.127 11.100 5.626 1.00 77.38 100 ARG A CA 1
ATOM 794 C C . ARG A 1 100 ? -21.090 11.853 6.465 1.00 77.38 100 ARG A C 1
ATOM 796 O O . ARG A 1 100 ? -20.467 12.807 5.994 1.00 77.38 100 ARG A O 1
ATOM 803 N N . GLU A 1 101 ? -20.884 11.420 7.700 1.00 78.00 101 GLU A N 1
ATOM 804 C CA . GLU A 1 101 ? -19.815 11.914 8.558 1.00 78.00 101 GLU A CA 1
ATOM 805 C C . GLU A 1 101 ? -18.474 11.322 8.113 1.00 78.00 101 GLU A C 1
ATOM 807 O O . GLU A 1 101 ? -18.401 10.480 7.222 1.00 78.00 101 GLU A O 1
ATOM 812 N N . LYS A 1 102 ? -17.362 11.785 8.683 1.00 71.38 102 LYS A N 1
ATOM 813 C CA . LYS A 1 102 ? -16.036 11.249 8.353 1.00 71.38 102 LYS A CA 1
ATOM 814 C C . LYS A 1 102 ? -15.729 10.096 9.313 1.00 71.38 102 LYS A C 1
ATOM 816 O O . LYS A 1 102 ? -15.364 10.381 10.452 1.00 71.38 102 LYS A O 1
ATOM 821 N N . PRO A 1 103 ? -15.771 8.816 8.887 1.00 70.56 103 PRO A N 1
ATOM 822 C CA . PRO A 1 103 ? -15.588 7.689 9.803 1.00 70.56 103 PRO A CA 1
ATOM 823 C C . PRO A 1 103 ? -14.139 7.530 10.292 1.00 70.56 103 PRO A C 1
ATOM 825 O O . PRO A 1 103 ? -13.834 6.609 11.043 1.00 70.56 103 PRO A O 1
ATOM 828 N N . TYR A 1 104 ? -13.231 8.416 9.868 1.00 67.12 104 TYR A N 1
ATOM 829 C CA . TYR A 1 104 ? -11.800 8.351 10.142 1.00 67.12 104 TYR A CA 1
ATOM 830 C C . TYR A 1 104 ? -11.486 8.222 11.632 1.00 67.12 104 TYR A C 1
ATOM 832 O O . TYR A 1 104 ? -10.715 7.345 11.985 1.00 67.12 104 TYR A O 1
ATOM 840 N N . ASN A 1 105 ? -12.099 9.023 12.507 1.00 61.59 105 ASN A N 1
ATOM 841 C CA . ASN A 1 105 ? -11.778 8.979 13.940 1.00 61.59 105 ASN A CA 1
ATOM 842 C C . ASN A 1 105 ? -12.109 7.616 14.578 1.00 61.59 105 ASN A C 1
ATOM 844 O O . ASN A 1 105 ? -11.454 7.213 15.532 1.00 61.59 105 ASN A O 1
ATOM 848 N N . TYR A 1 106 ? -13.074 6.887 14.011 1.00 67.06 106 TYR A N 1
ATOM 849 C CA . TYR A 1 106 ? -13.508 5.575 14.492 1.00 67.06 106 TYR A CA 1
ATOM 850 C C . TYR A 1 106 ? -12.722 4.432 13.838 1.00 67.06 106 TYR A C 1
ATOM 852 O O . TYR A 1 106 ? -12.355 3.462 14.495 1.00 67.06 106 TYR A O 1
ATOM 860 N N . LEU A 1 107 ? -12.434 4.568 12.542 1.00 66.38 107 LEU A N 1
ATOM 861 C CA . LEU A 1 107 ? -11.705 3.591 11.733 1.00 66.38 107 LEU A CA 1
ATOM 862 C C . LEU A 1 107 ? -10.191 3.627 11.968 1.00 66.38 107 LEU A C 1
ATOM 864 O O . LEU A 1 107 ? -9.528 2.595 11.967 1.00 66.38 107 LEU A O 1
ATOM 868 N N . TRP A 1 108 ? -9.625 4.810 12.183 1.00 63.41 108 TRP A N 1
ATOM 869 C CA . TRP A 1 108 ? -8.186 5.017 12.339 1.00 63.41 108 TRP A CA 1
ATOM 870 C C . TRP A 1 108 ? -7.568 4.137 13.433 1.00 63.41 108 TRP A C 1
ATOM 872 O O . TRP A 1 108 ? -6.557 3.491 13.152 1.00 63.41 108 TRP A O 1
ATOM 882 N N . PRO A 1 109 ? -8.169 4.008 14.628 1.00 61.84 109 PRO A N 1
ATOM 883 C CA . PRO A 1 109 ? -7.626 3.162 15.682 1.00 61.84 109 PRO A CA 1
ATOM 884 C C . PRO A 1 109 ? -7.866 1.673 15.464 1.00 61.84 109 PRO A C 1
ATOM 886 O O . PRO A 1 109 ? -6.986 0.898 15.808 1.00 61.84 109 PRO A O 1
ATOM 889 N N . ILE A 1 110 ? -9.001 1.275 14.866 1.00 63.47 110 ILE A N 1
ATOM 890 C CA . ILE A 1 110 ? -9.253 -0.122 14.444 1.00 63.47 110 ILE A CA 1
ATOM 891 C C . ILE A 1 110 ? -8.078 -0.644 13.622 1.00 63.47 110 ILE A C 1
ATOM 893 O O . ILE A 1 110 ? -7.698 -1.812 13.688 1.00 63.47 110 ILE A O 1
ATOM 897 N N . PHE A 1 111 ? -7.550 0.254 12.801 1.00 60.62 111 PHE A N 1
ATOM 898 C CA . PHE A 1 111 ? -6.484 -0.036 11.889 1.00 60.62 111 PHE A CA 1
ATOM 899 C C . PHE A 1 111 ? -5.130 0.089 12.590 1.00 60.62 111 PHE A C 1
ATOM 901 O O . PHE A 1 111 ? -4.372 -0.867 12.582 1.00 60.62 111 PHE A O 1
ATOM 908 N N . ILE A 1 112 ? -4.777 1.241 13.162 1.00 51.12 112 ILE A N 1
ATOM 909 C CA . ILE A 1 112 ? -3.371 1.589 13.448 1.00 51.12 112 ILE A CA 1
ATOM 910 C C . ILE A 1 112 ? -2.669 0.789 14.512 1.00 51.12 112 ILE A C 1
ATOM 912 O O . ILE A 1 112 ? -1.445 0.645 14.445 1.00 51.12 112 ILE A O 1
ATOM 916 N N . PHE A 1 113 ? -3.408 0.302 15.486 1.00 54.78 113 PHE A N 1
ATOM 917 C CA . PHE A 1 113 ? -2.804 -0.547 16.483 1.00 54.78 113 PHE A CA 1
ATOM 918 C C . PHE A 1 113 ? -2.724 -1.941 15.882 1.00 54.78 113 PHE A C 1
ATOM 920 O O . PHE A 1 113 ? -3.656 -2.361 15.204 1.00 54.78 113 PHE A O 1
ATOM 927 N N . GLU A 1 114 ? -1.593 -2.625 16.081 1.00 53.41 114 GLU A N 1
ATOM 928 C CA . GLU A 1 114 ? -1.286 -3.985 15.596 1.00 53.41 114 GLU A CA 1
ATOM 929 C C . GLU A 1 114 ? -2.218 -5.049 16.186 1.00 53.41 114 GLU A C 1
ATOM 931 O O . GLU A 1 114 ? -1.809 -6.168 16.490 1.00 53.41 114 GLU A O 1
ATOM 936 N N . GLY A 1 115 ? -3.461 -4.677 16.455 1.00 59.03 115 GLY A N 1
ATOM 937 C CA . GLY A 1 115 ? -4.304 -5.465 17.273 1.00 59.03 115 GLY A CA 1
ATOM 938 C C . GLY A 1 115 ? -4.814 -6.662 16.526 1.00 59.03 115 GLY A C 1
ATOM 939 O O . GLY A 1 115 ? -5.278 -6.587 15.380 1.00 59.03 115 GLY A O 1
ATOM 940 N N . ILE A 1 116 ? -4.693 -7.786 17.208 1.00 65.38 116 ILE A N 1
ATOM 941 C CA . ILE A 1 116 ? -5.257 -9.034 16.753 1.00 65.38 116 ILE A CA 1
ATOM 942 C C . ILE A 1 116 ? -6.759 -8.864 16.887 1.00 65.38 116 ILE A C 1
ATOM 944 O O . ILE A 1 116 ? -7.277 -8.557 17.965 1.00 65.38 116 ILE A O 1
ATOM 948 N N . TRP A 1 117 ? -7.462 -9.011 15.769 1.00 75.88 117 TRP A N 1
ATOM 949 C CA . TRP A 1 117 ? -8.901 -9.115 15.835 1.00 75.88 117 TRP A CA 1
ATOM 950 C C . TRP A 1 117 ? -9.208 -10.537 16.284 1.00 75.88 117 TRP A C 1
ATOM 952 O O . TRP A 1 117 ? -9.059 -11.486 15.511 1.00 75.88 117 TRP A O 1
ATOM 962 N N . LEU A 1 118 ? -9.629 -10.692 17.536 1.00 70.25 118 LEU A N 1
ATOM 963 C CA . LEU A 1 118 ? -10.169 -11.951 18.034 1.00 70.25 118 LEU A CA 1
ATOM 964 C C . LEU A 1 118 ? -11.585 -12.085 17.464 1.00 70.25 118 LEU A C 1
ATOM 966 O O . LEU A 1 118 ? -12.575 -11.862 18.147 1.00 70.25 118 LEU A O 1
ATOM 970 N N . CYS A 1 119 ? -11.674 -12.316 16.155 1.00 69.88 119 CYS A N 1
ATOM 971 C CA . CYS A 1 119 ? -12.914 -12.231 15.397 1.00 69.88 119 CYS A CA 1
ATOM 972 C C . CYS A 1 119 ? -13.748 -13.504 15.471 1.00 69.88 119 CYS A C 1
ATOM 974 O O . CYS A 1 119 ? -13.239 -14.617 15.352 1.00 69.88 119 CYS A O 1
ATOM 976 N N . SER A 1 120 ? -15.064 -13.317 15.533 1.00 79.88 120 SER A N 1
ATOM 977 C CA . SER A 1 120 ? -16.019 -14.307 15.045 1.00 79.88 120 SER A CA 1
ATOM 978 C C . SER A 1 120 ? -16.263 -14.093 13.545 1.00 79.88 120 SER A C 1
ATOM 980 O O . SER A 1 120 ? -16.068 -12.989 13.032 1.00 79.88 120 SER A O 1
ATOM 982 N N . LEU A 1 121 ? -16.747 -15.127 12.845 1.00 82.88 121 LEU A N 1
ATOM 983 C CA . LEU A 1 121 ? -17.187 -15.001 11.445 1.00 82.88 121 LEU A CA 1
ATOM 984 C C . LEU A 1 121 ? -18.193 -13.851 11.266 1.00 82.88 121 LEU A C 1
ATOM 986 O O . LEU A 1 121 ? -18.096 -13.095 10.313 1.00 82.88 121 LEU A O 1
ATOM 990 N N . GLN A 1 122 ? -19.077 -13.641 12.247 1.00 86.62 122 GLN A N 1
ATOM 991 C CA . GLN A 1 122 ? -20.057 -12.551 12.226 1.00 86.62 122 GLN A CA 1
ATOM 992 C C . GLN A 1 122 ? -19.411 -11.160 12.189 1.00 86.62 122 GLN A C 1
ATOM 994 O O . GLN A 1 122 ? -19.918 -10.266 11.517 1.00 86.62 122 GLN A O 1
ATOM 999 N N . VAL A 1 123 ? -18.301 -10.955 12.908 1.00 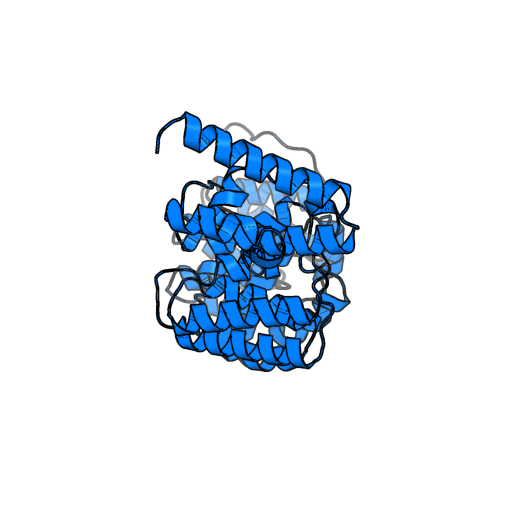86.75 123 VAL A N 1
ATOM 1000 C CA . VAL A 1 123 ? -17.584 -9.669 12.901 1.00 86.75 123 VAL A CA 1
ATOM 1001 C C . VAL A 1 123 ? -16.897 -9.441 11.556 1.00 86.75 123 VAL A C 1
ATOM 1003 O O . VAL A 1 123 ? -16.899 -8.316 11.059 1.00 86.75 123 VAL A O 1
ATOM 1006 N N . ILE A 1 124 ? -16.355 -10.500 10.950 1.00 87.25 124 ILE A N 1
ATOM 1007 C CA . ILE A 1 124 ? -15.743 -10.447 9.616 1.00 87.25 124 ILE A CA 1
ATOM 1008 C C . ILE A 1 124 ? -16.805 -10.115 8.560 1.00 87.25 124 ILE A C 1
ATOM 1010 O O . ILE A 1 124 ? -16.628 -9.155 7.812 1.00 87.25 124 ILE A O 1
ATOM 1014 N N . ASP A 1 125 ? -17.938 -10.822 8.569 1.00 89.62 125 ASP A N 1
ATOM 1015 C CA . ASP A 1 125 ? -19.070 -10.572 7.669 1.00 89.62 125 ASP A CA 1
ATOM 1016 C C . ASP A 1 125 ? -19.592 -9.138 7.813 1.00 89.62 125 ASP A C 1
ATOM 1018 O O . ASP A 1 125 ? -19.893 -8.461 6.828 1.00 89.62 125 ASP A O 1
ATOM 1022 N N . TYR A 1 126 ? -19.670 -8.633 9.046 1.00 89.75 126 TYR A N 1
ATOM 1023 C CA . TYR A 1 126 ? -20.102 -7.262 9.270 1.00 89.75 126 TYR A CA 1
ATOM 1024 C C . TYR A 1 126 ? -19.076 -6.257 8.738 1.00 89.75 126 TYR A C 1
ATOM 1026 O O . TYR A 1 126 ? -19.436 -5.306 8.051 1.00 89.75 126 TYR A O 1
ATOM 1034 N N . ALA A 1 127 ? -17.783 -6.487 8.964 1.00 89.12 127 ALA A N 1
ATOM 1035 C CA . ALA A 1 127 ? -16.732 -5.642 8.410 1.00 89.12 127 ALA A CA 1
ATOM 1036 C C . ALA A 1 127 ? -16.694 -5.670 6.867 1.00 89.12 127 ALA A C 1
ATOM 1038 O O . ALA A 1 127 ? -16.395 -4.639 6.257 1.00 89.12 127 ALA A O 1
ATOM 1039 N N . HIS A 1 128 ? -17.055 -6.794 6.233 1.00 91.44 128 HIS A N 1
ATOM 1040 C CA . HIS A 1 128 ? -17.274 -6.877 4.783 1.00 91.44 128 HIS A CA 1
ATOM 1041 C C . HIS A 1 128 ? -18.390 -5.927 4.339 1.00 91.44 128 HIS A C 1
ATOM 1043 O O . HIS A 1 128 ? -18.167 -5.090 3.463 1.00 91.44 128 HIS A O 1
ATOM 1049 N N . GLN A 1 129 ? -19.551 -5.984 4.995 1.00 91.62 129 GLN A N 1
ATOM 1050 C CA . GLN A 1 129 ? -20.685 -5.097 4.704 1.00 91.62 129 GLN A CA 1
ATOM 1051 C C . GLN A 1 129 ? -20.322 -3.619 4.904 1.00 91.62 129 GLN A C 1
ATOM 1053 O O . GLN A 1 129 ? -20.704 -2.766 4.102 1.00 91.62 129 GLN A O 1
ATOM 1058 N N . ILE A 1 130 ? -19.529 -3.302 5.933 1.00 89.38 130 ILE A N 1
ATOM 1059 C CA . ILE A 1 130 ? -19.016 -1.943 6.147 1.00 89.38 130 ILE A CA 1
ATOM 1060 C C . ILE A 1 130 ? -18.116 -1.502 4.993 1.00 89.38 130 ILE A C 1
ATOM 1062 O O . ILE A 1 130 ? -18.245 -0.363 4.542 1.00 89.38 130 ILE A O 1
ATOM 1066 N N . LEU A 1 131 ? -17.226 -2.365 4.486 1.00 88.56 131 LEU A N 1
ATOM 1067 C CA . LEU A 1 131 ? -16.400 -2.028 3.325 1.00 88.56 131 LEU A CA 1
ATOM 1068 C C . LEU A 1 131 ? -17.261 -1.778 2.081 1.00 88.56 131 LEU A C 1
ATOM 1070 O O . LEU A 1 131 ? -17.024 -0.803 1.370 1.00 88.56 131 LEU A O 1
ATOM 1074 N N . GLU A 1 132 ? -18.265 -2.612 1.822 1.00 89.81 132 GLU A N 1
ATOM 1075 C CA . GLU A 1 132 ? -19.191 -2.423 0.700 1.00 89.81 132 GLU A CA 1
ATOM 1076 C C . GLU A 1 132 ? -19.943 -1.096 0.799 1.00 89.81 132 GLU A C 1
ATOM 1078 O O . GLU A 1 132 ? -19.901 -0.292 -0.138 1.00 89.81 132 GLU A O 1
ATOM 1083 N N . LEU A 1 133 ? -20.562 -0.831 1.954 1.00 87.88 133 LEU A N 1
ATOM 1084 C CA . LEU A 1 133 ? -21.286 0.407 2.234 1.00 87.88 133 LEU A CA 1
ATOM 1085 C C . LEU A 1 133 ? -20.372 1.623 2.067 1.00 87.88 133 LEU A C 1
ATOM 1087 O O . LEU A 1 133 ? -20.746 2.633 1.467 1.00 87.88 133 LEU A O 1
ATOM 1091 N N . PHE A 1 134 ? -19.148 1.522 2.575 1.00 83.81 134 PHE A N 1
ATOM 1092 C CA . PHE A 1 134 ? -18.146 2.563 2.455 1.00 83.81 134 PHE A CA 1
ATOM 1093 C C . PHE A 1 134 ? -17.776 2.832 0.989 1.00 83.81 134 PHE A C 1
ATOM 1095 O O . PHE A 1 134 ? -17.748 3.987 0.553 1.00 83.81 134 PHE A O 1
ATOM 1102 N N . LEU A 1 135 ? -17.539 1.780 0.202 1.00 83.00 135 LEU A N 1
ATOM 1103 C CA . LEU A 1 135 ? -17.263 1.906 -1.226 1.00 83.00 135 LEU A CA 1
ATOM 1104 C C . LEU A 1 135 ? -18.467 2.464 -1.989 1.00 83.00 135 LEU A C 1
ATOM 1106 O O . LEU A 1 135 ? -18.269 3.172 -2.970 1.00 83.00 135 LEU A O 1
ATOM 1110 N N . GLU A 1 136 ? -19.700 2.156 -1.598 1.00 83.56 136 GLU A N 1
ATOM 1111 C CA . GLU A 1 136 ? -20.918 2.705 -2.207 1.00 83.56 136 GLU A CA 1
ATOM 1112 C C . GLU A 1 136 ? -21.083 4.203 -1.919 1.00 83.56 136 GLU A C 1
ATOM 1114 O O . GLU A 1 136 ? -21.309 4.985 -2.838 1.00 83.56 136 GLU A O 1
ATOM 1119 N N . LYS A 1 137 ? -20.957 4.625 -0.656 1.00 80.62 137 LYS A N 1
ATOM 1120 C CA . LYS A 1 137 ? -21.286 6.002 -0.252 1.00 80.62 137 LYS A CA 1
ATOM 1121 C C . LYS A 1 137 ? -20.212 7.025 -0.590 1.00 80.62 137 LYS A C 1
ATOM 1123 O O . LYS A 1 137 ? -20.546 8.182 -0.835 1.00 80.62 137 LYS A O 1
ATOM 1128 N N . TYR A 1 138 ? -18.943 6.624 -0.612 1.00 73.19 138 TYR A N 1
ATOM 1129 C CA . TYR A 1 138 ? -17.832 7.555 -0.827 1.00 73.19 138 TYR A CA 1
ATOM 1130 C C . TYR A 1 138 ? -17.162 7.430 -2.199 1.00 73.19 138 TYR A C 1
ATOM 1132 O O . TYR A 1 138 ? -16.162 8.103 -2.443 1.00 73.19 138 TYR A O 1
ATOM 1140 N N . SER A 1 139 ? -17.699 6.630 -3.125 1.00 62.34 139 SER A N 1
ATOM 1141 C CA . SER A 1 139 ? -17.145 6.527 -4.484 1.00 62.34 139 SER A CA 1
ATOM 1142 C C . SER A 1 139 ? -17.237 7.806 -5.313 1.00 62.34 139 SER A C 1
ATOM 1144 O O . SER A 1 139 ? -16.519 7.933 -6.299 1.00 62.34 139 SER A O 1
ATOM 1146 N N . GLU A 1 140 ? -18.110 8.742 -4.936 1.00 52.97 140 GLU A N 1
ATOM 1147 C CA . GLU A 1 140 ? -18.442 9.917 -5.754 1.00 52.97 140 GLU A CA 1
ATOM 1148 C C . GLU A 1 140 ? -17.855 11.238 -5.221 1.00 52.97 140 GLU A C 1
ATOM 1150 O O . GLU A 1 140 ? -17.862 12.245 -5.930 1.00 52.97 140 GLU A O 1
ATOM 1155 N N . SER A 1 141 ? -17.326 11.278 -3.990 1.00 51.47 141 SER A N 1
ATOM 1156 C CA . SER A 1 141 ? -16.817 12.523 -3.400 1.00 51.47 141 SER A CA 1
ATOM 1157 C C . SER A 1 141 ? -15.302 12.664 -3.578 1.00 51.47 141 SER A C 1
ATOM 1159 O O . SER A 1 141 ? -14.524 11.975 -2.923 1.00 51.47 141 SER A O 1
ATOM 1161 N N . TYR A 1 142 ? -14.869 13.622 -4.405 1.00 44.97 142 TYR A N 1
ATOM 1162 C CA . TYR A 1 142 ? -13.453 13.999 -4.574 1.00 44.97 142 TYR A CA 1
ATOM 1163 C C . TYR A 1 142 ? -12.793 14.550 -3.298 1.00 44.97 142 TYR A C 1
ATOM 1165 O O . TYR A 1 142 ? -11.566 14.600 -3.200 1.00 44.97 142 TYR A O 1
ATOM 1173 N N . SER A 1 143 ? -13.595 14.984 -2.326 1.00 50.09 143 SER A N 1
ATOM 1174 C CA . SER A 1 143 ? -13.131 15.521 -1.053 1.00 50.09 143 SER A CA 1
ATOM 1175 C C . SER A 1 143 ? -13.103 14.431 0.013 1.00 50.09 143 SER A C 1
ATOM 1177 O O . SER A 1 143 ? -14.144 13.842 0.296 1.00 50.09 143 SER A O 1
ATOM 1179 N N . PHE A 1 144 ? -11.954 14.286 0.679 1.00 48.50 144 PHE A N 1
ATOM 1180 C CA . PHE A 1 144 ? -11.658 13.305 1.739 1.00 48.50 144 PHE A CA 1
ATOM 1181 C C . PHE A 1 144 ? -11.160 11.958 1.178 1.00 48.50 144 PHE A C 1
ATOM 1183 O O . PHE A 1 144 ? -11.474 11.706 0.026 1.00 48.50 144 PHE A O 1
ATOM 1190 N N . PRO A 1 145 ? -10.317 11.135 1.853 1.00 55.88 145 PRO A N 1
ATOM 1191 C CA . PRO A 1 145 ? -9.664 10.000 1.200 1.00 55.88 145 PRO A CA 1
ATOM 1192 C C . PRO A 1 145 ? -10.351 8.678 1.571 1.00 55.88 145 PRO A C 1
ATOM 1194 O O . PRO A 1 145 ? -9.840 7.933 2.413 1.00 55.88 145 PRO A O 1
ATOM 1197 N N . PRO A 1 146 ? -11.499 8.340 0.954 1.00 59.22 146 PRO A N 1
ATOM 1198 C CA . PRO A 1 146 ? -12.118 7.051 1.171 1.00 59.22 146 PRO A CA 1
ATOM 1199 C C . PRO A 1 146 ? -11.206 5.929 0.669 1.00 59.22 146 PRO A C 1
ATOM 1201 O O . PRO A 1 146 ? -11.044 4.906 1.321 1.00 59.22 146 PRO A O 1
ATOM 1204 N N . ALA A 1 147 ? -10.479 6.187 -0.416 1.00 60.78 147 ALA A N 1
ATOM 1205 C CA . ALA A 1 147 ? -9.535 5.273 -1.037 1.00 60.78 147 ALA A CA 1
ATOM 1206 C C . ALA A 1 147 ? -8.606 4.533 -0.055 1.00 60.78 147 ALA A C 1
ATOM 1208 O O . ALA A 1 147 ? -8.524 3.309 -0.070 1.00 60.78 147 ALA A O 1
ATOM 1209 N N . SER A 1 148 ? -7.918 5.252 0.832 1.00 64.94 148 SER A N 1
ATOM 1210 C CA . SER A 1 148 ? -6.917 4.644 1.713 1.00 64.94 148 SER A CA 1
ATOM 1211 C C . SER A 1 148 ? -7.500 3.905 2.909 1.00 64.94 148 SER A C 1
ATOM 1213 O O . SER A 1 148 ? -6.912 2.918 3.351 1.00 64.94 148 SER A O 1
ATOM 1215 N N . LEU A 1 149 ? -8.639 4.362 3.436 1.00 71.88 149 LEU A N 1
ATOM 1216 C CA . LEU A 1 149 ? -9.356 3.639 4.487 1.00 71.88 149 LEU A CA 1
ATOM 1217 C C . LEU A 1 149 ? -9.987 2.365 3.918 1.00 71.88 149 LEU A C 1
ATOM 1219 O O . LEU A 1 149 ? -9.847 1.313 4.530 1.00 71.88 149 LEU A O 1
ATOM 1223 N N . GLY A 1 150 ? -10.564 2.437 2.714 1.00 78.31 150 GLY A N 1
ATOM 1224 C CA . GLY A 1 150 ? -11.076 1.274 1.989 1.00 78.31 150 GLY A CA 1
ATOM 1225 C C . GLY A 1 150 ? -9.981 0.248 1.694 1.00 78.31 150 GLY A C 1
ATOM 1226 O O . GLY A 1 150 ? -10.152 -0.922 2.010 1.00 78.31 150 GLY A O 1
ATOM 1227 N N . ILE A 1 151 ? -8.817 0.686 1.192 1.00 78.00 151 ILE A N 1
ATOM 1228 C CA . ILE A 1 151 ? -7.647 -0.193 1.009 1.00 78.00 151 ILE A CA 1
ATOM 1229 C C . ILE A 1 151 ? -7.199 -0.788 2.345 1.00 78.00 151 ILE A C 1
ATOM 1231 O O . ILE A 1 151 ? -6.913 -1.975 2.416 1.00 78.00 151 ILE A O 1
ATOM 1235 N N . THR A 1 152 ? -7.122 0.010 3.411 1.00 76.44 152 THR A N 1
ATOM 1236 C CA . THR A 1 152 ? -6.658 -0.489 4.714 1.00 76.44 152 THR A CA 1
ATOM 1237 C C . THR A 1 152 ? -7.605 -1.544 5.279 1.00 76.44 152 THR A C 1
ATOM 1239 O O . THR A 1 152 ? -7.132 -2.572 5.755 1.00 76.44 152 THR A O 1
ATOM 1242 N N . LEU A 1 153 ? -8.917 -1.316 5.194 1.00 81.12 153 LEU A N 1
ATOM 1243 C CA . LEU A 1 153 ? -9.928 -2.280 5.618 1.00 81.12 153 LEU A CA 1
ATOM 1244 C C . LEU A 1 153 ? -9.875 -3.547 4.758 1.00 81.12 153 LEU A C 1
ATOM 1246 O O . LEU A 1 153 ? -9.831 -4.641 5.304 1.00 81.12 153 LEU A O 1
ATOM 1250 N N . PHE A 1 154 ? -9.787 -3.400 3.434 1.00 86.12 154 PHE A N 1
ATOM 1251 C CA . PHE A 1 154 ? -9.631 -4.517 2.501 1.00 86.12 154 PHE A CA 1
ATOM 1252 C C . PHE A 1 154 ? -8.400 -5.375 2.828 1.00 86.12 154 PHE A C 1
ATOM 1254 O O . PHE A 1 154 ? -8.504 -6.591 2.948 1.00 86.12 154 PHE A O 1
ATOM 1261 N N . LEU A 1 155 ? -7.239 -4.744 3.028 1.00 81.06 155 LEU A N 1
ATOM 1262 C CA . LEU A 1 155 ? -5.999 -5.439 3.375 1.00 81.06 155 LEU A CA 1
ATOM 1263 C C . LEU A 1 155 ? -6.078 -6.116 4.745 1.00 81.06 155 LEU A C 1
ATOM 1265 O O . LEU A 1 155 ? -5.546 -7.209 4.901 1.00 81.06 155 LEU A O 1
ATOM 1269 N N . LYS A 1 156 ? -6.748 -5.489 5.721 1.00 79.69 156 LYS A N 1
ATOM 1270 C CA . LYS A 1 156 ? -6.957 -6.094 7.038 1.00 79.69 156 LYS A CA 1
ATOM 1271 C C . LYS A 1 156 ? -7.849 -7.326 6.932 1.00 79.69 156 LYS A C 1
ATOM 1273 O O . LYS A 1 156 ? -7.517 -8.356 7.497 1.00 79.69 156 LYS A O 1
ATOM 1278 N N . LEU A 1 157 ? -8.942 -7.243 6.178 1.00 83.94 157 LEU A N 1
ATOM 1279 C CA . LEU A 1 157 ? -9.874 -8.354 5.973 1.00 83.94 157 LEU A CA 1
ATOM 1280 C C . LEU A 1 157 ? -9.247 -9.517 5.203 1.00 83.94 157 LEU A C 1
ATOM 1282 O O . LEU A 1 157 ? -9.540 -10.665 5.516 1.00 83.94 157 LEU A O 1
ATOM 1286 N N . LEU A 1 158 ? -8.303 -9.242 4.298 1.00 83.88 158 LEU A N 1
ATOM 1287 C CA . LEU A 1 158 ? -7.532 -10.271 3.591 1.00 83.88 158 LEU A CA 1
ATOM 1288 C C . LEU A 1 158 ? -6.729 -11.191 4.539 1.00 83.88 158 LEU A C 1
ATOM 1290 O O . LEU A 1 158 ? -6.404 -12.325 4.179 1.00 83.88 158 LEU A O 1
ATOM 1294 N N . GLU A 1 159 ? -6.428 -10.752 5.767 1.00 78.25 159 GLU A N 1
ATOM 1295 C CA . GLU A 1 159 ? -5.819 -11.606 6.802 1.00 78.25 159 GLU A CA 1
ATOM 1296 C C . GLU A 1 159 ? -6.786 -12.668 7.352 1.00 78.25 159 GLU A C 1
ATOM 1298 O O . GLU A 1 159 ? -6.330 -13.707 7.840 1.00 78.25 159 GLU A O 1
ATOM 1303 N N . TYR A 1 160 ? -8.097 -12.439 7.259 1.00 79.69 160 TYR A N 1
ATOM 1304 C CA . TYR A 1 160 ? -9.123 -13.259 7.909 1.00 79.69 160 TYR A CA 1
ATOM 1305 C C . TYR A 1 160 ? -10.015 -14.007 6.917 1.00 79.69 160 TYR A C 1
ATOM 1307 O O . TYR A 1 160 ? -10.389 -15.143 7.202 1.00 79.69 160 TYR A O 1
ATOM 1315 N N . ASP A 1 161 ? -10.326 -13.415 5.762 1.00 84.25 161 ASP A N 1
ATOM 1316 C CA . ASP A 1 161 ? -11.225 -14.005 4.770 1.00 84.25 161 ASP A CA 1
ATOM 1317 C C . ASP A 1 161 ? -10.725 -13.792 3.335 1.00 84.25 161 ASP A C 1
ATOM 1319 O O . ASP A 1 161 ? -10.487 -12.671 2.888 1.00 84.25 161 ASP A O 1
ATOM 1323 N N . SER A 1 162 ? -10.596 -14.887 2.584 1.00 83.19 162 SER A N 1
ATOM 1324 C CA . SER A 1 162 ? -10.263 -14.861 1.159 1.00 83.19 162 SER A CA 1
ATOM 1325 C C . SER A 1 162 ? -11.421 -14.393 0.276 1.00 83.19 162 SER A C 1
ATOM 1327 O O . SER A 1 162 ? -11.167 -13.928 -0.832 1.00 83.19 162 SER A O 1
ATOM 1329 N N . ASN A 1 163 ? -12.676 -14.474 0.732 1.00 87.12 163 ASN A N 1
ATOM 1330 C CA . ASN A 1 163 ? -13.833 -14.011 -0.047 1.00 87.12 163 ASN A CA 1
ATOM 1331 C C . ASN A 1 163 ? -13.820 -12.489 -0.245 1.00 87.12 163 ASN A C 1
ATOM 1333 O O . ASN A 1 163 ? -14.455 -11.979 -1.164 1.00 87.12 163 ASN A O 1
ATOM 1337 N N . ILE A 1 164 ? -13.033 -11.749 0.551 1.00 88.38 164 ILE A N 1
ATOM 1338 C CA . ILE A 1 164 ? -12.844 -10.306 0.361 1.00 88.38 164 ILE A CA 1
ATOM 1339 C C . ILE A 1 164 ? -12.347 -9.960 -1.050 1.00 88.38 164 ILE A C 1
ATOM 1341 O O . ILE A 1 164 ? -12.591 -8.858 -1.541 1.00 88.38 164 ILE A O 1
ATOM 1345 N N . LEU A 1 165 ? -11.672 -10.901 -1.723 1.00 89.31 165 LEU A N 1
ATOM 1346 C CA . LEU A 1 165 ? -11.171 -10.742 -3.087 1.00 89.31 165 LEU A CA 1
ATOM 1347 C C . LEU A 1 165 ? -12.282 -10.379 -4.086 1.00 89.31 165 LEU A C 1
ATOM 1349 O O . LEU A 1 165 ? -12.009 -9.642 -5.036 1.00 89.31 165 LEU A O 1
ATOM 1353 N N . ASP A 1 166 ? -13.528 -10.788 -3.834 1.00 90.62 166 ASP A N 1
ATOM 1354 C CA . ASP A 1 166 ? -14.685 -10.457 -4.675 1.00 90.62 166 ASP A CA 1
ATOM 1355 C C . ASP A 1 166 ? -14.983 -8.946 -4.701 1.00 90.62 166 ASP A C 1
ATOM 1357 O O . ASP A 1 166 ? -15.537 -8.428 -5.674 1.00 90.62 166 ASP A O 1
ATOM 1361 N N . LEU A 1 167 ? -14.547 -8.200 -3.678 1.00 90.50 167 LEU A N 1
ATOM 1362 C CA . LEU A 1 167 ? -14.680 -6.741 -3.612 1.00 90.50 167 LEU A CA 1
ATOM 1363 C C . LEU A 1 167 ? -13.546 -5.991 -4.309 1.00 90.50 167 LEU A C 1
ATOM 1365 O O . LEU A 1 167 ? -13.665 -4.780 -4.529 1.00 90.50 167 LEU A O 1
ATOM 1369 N N . ALA A 1 168 ? -12.466 -6.671 -4.702 1.00 90.88 168 ALA A N 1
ATOM 1370 C CA . ALA A 1 168 ? -11.324 -6.030 -5.343 1.00 90.88 168 ALA A CA 1
ATOM 1371 C C . ALA A 1 168 ? -11.716 -5.250 -6.616 1.00 90.88 168 ALA A C 1
ATOM 1373 O O . ALA A 1 168 ? -11.307 -4.093 -6.739 1.00 90.88 168 ALA A O 1
ATOM 1374 N N . PRO A 1 169 ? -12.545 -5.774 -7.546 1.00 90.69 169 PRO A N 1
ATOM 1375 C CA . PRO A 1 169 ? -12.980 -5.005 -8.711 1.00 90.69 169 PRO A CA 1
ATOM 1376 C C . PRO A 1 169 ? -13.695 -3.699 -8.342 1.00 90.69 169 PRO A C 1
ATOM 1378 O O . PRO A 1 169 ? -13.408 -2.659 -8.935 1.00 90.69 169 PRO A O 1
ATOM 1381 N N . ASN A 1 170 ? -14.589 -3.734 -7.349 1.00 87.31 170 ASN A N 1
ATOM 1382 C CA . ASN A 1 170 ? -15.333 -2.559 -6.885 1.00 87.31 170 ASN A CA 1
ATOM 1383 C C . ASN A 1 170 ? -14.382 -1.533 -6.252 1.00 87.31 170 ASN A C 1
ATOM 1385 O O . ASN A 1 170 ? -14.415 -0.354 -6.605 1.00 87.31 170 ASN A O 1
ATOM 1389 N N . LEU A 1 171 ? -13.471 -2.003 -5.392 1.00 86.69 171 LEU A N 1
ATOM 1390 C CA . LEU A 1 171 ? -12.424 -1.191 -4.780 1.00 86.69 171 LEU A CA 1
ATOM 1391 C C . LEU A 1 171 ? -11.579 -0.494 -5.858 1.00 86.69 171 LEU A C 1
ATOM 1393 O O . LEU A 1 171 ? -11.558 0.731 -5.928 1.00 86.69 171 LEU A O 1
ATOM 1397 N N . PHE A 1 172 ? -10.935 -1.246 -6.752 1.00 85.31 172 PHE A N 1
ATOM 1398 C CA . PHE A 1 172 ? -9.990 -0.691 -7.728 1.00 85.31 172 PHE A CA 1
ATOM 1399 C C . PHE A 1 172 ? -10.633 0.112 -8.863 1.00 85.31 172 PHE A C 1
ATOM 1401 O O . PHE A 1 172 ? -9.948 0.921 -9.481 1.00 85.31 172 PHE A O 1
ATOM 1408 N N . THR A 1 173 ? -11.936 -0.041 -9.107 1.00 82.25 173 THR A N 1
ATOM 1409 C CA . THR A 1 173 ? -12.680 0.839 -10.030 1.00 82.25 173 THR A CA 1
ATOM 1410 C C . THR A 1 173 ? -12.931 2.219 -9.421 1.00 82.25 173 THR A C 1
ATOM 1412 O O . THR A 1 173 ? -12.986 3.216 -10.136 1.00 82.25 173 THR A O 1
ATOM 1415 N N . LYS A 1 174 ? -13.067 2.292 -8.094 1.00 78.50 174 LYS A N 1
ATOM 1416 C CA . LYS A 1 174 ? -13.365 3.527 -7.353 1.00 78.50 174 LYS A CA 1
ATOM 1417 C C . LYS A 1 174 ? -12.110 4.239 -6.843 1.00 78.50 174 LYS A C 1
ATOM 1419 O O . LYS A 1 174 ? -12.184 5.375 -6.379 1.00 78.50 174 LYS A O 1
ATOM 1424 N N . LEU A 1 175 ? -10.954 3.579 -6.915 1.00 74.75 175 LEU A N 1
ATOM 1425 C CA . LEU A 1 175 ? -9.674 4.121 -6.479 1.00 74.75 175 LEU A CA 1
ATOM 1426 C C . LEU A 1 175 ? -8.998 4.952 -7.582 1.00 74.75 175 LEU A C 1
ATOM 1428 O O . LEU A 1 175 ? -8.735 4.425 -8.662 1.00 74.75 175 LEU A O 1
ATOM 1432 N N . PRO A 1 176 ? -8.598 6.206 -7.302 1.00 74.06 176 PRO A N 1
ATOM 1433 C CA . PRO A 1 176 ? -7.703 6.946 -8.185 1.00 74.06 176 PRO A CA 1
ATOM 1434 C C . PRO A 1 176 ? -6.285 6.366 -8.073 1.00 74.06 176 PRO A C 1
ATOM 1436 O O . PRO A 1 176 ? -5.527 6.707 -7.158 1.00 74.06 176 PRO A O 1
ATOM 1439 N N . LEU A 1 177 ? -5.946 5.437 -8.972 1.00 77.12 177 LEU A N 1
ATOM 1440 C CA . LEU A 1 177 ? -4.703 4.656 -8.938 1.00 77.12 177 LEU A CA 1
ATOM 1441 C C . LEU A 1 177 ? -3.445 5.534 -8.925 1.00 77.12 177 LEU A C 1
ATOM 1443 O O . LEU A 1 177 ? -2.458 5.186 -8.278 1.00 77.12 177 LEU A O 1
ATOM 1447 N N . GLU A 1 178 ? -3.477 6.711 -9.550 1.00 73.44 178 GLU A N 1
ATOM 1448 C CA . GLU A 1 178 ? -2.345 7.639 -9.566 1.00 73.44 178 GLU A CA 1
ATOM 1449 C C . GLU A 1 178 ? -1.976 8.162 -8.170 1.00 73.44 178 GLU A C 1
ATOM 1451 O O . GLU A 1 178 ? -0.823 8.527 -7.918 1.00 73.44 178 GLU A O 1
ATOM 1456 N N . LYS A 1 179 ? -2.934 8.177 -7.230 1.00 72.56 179 LYS A N 1
ATOM 1457 C CA . LYS A 1 179 ? -2.680 8.602 -5.847 1.00 72.56 179 LYS A CA 1
ATOM 1458 C C . LYS A 1 179 ? -1.836 7.583 -5.076 1.00 72.56 179 LYS A C 1
ATOM 1460 O O . LYS A 1 179 ? -1.268 7.944 -4.050 1.00 72.56 179 LYS A O 1
ATOM 1465 N N . LEU A 1 180 ? -1.696 6.353 -5.576 1.00 69.94 180 LEU A N 1
ATOM 1466 C CA . LEU A 1 180 ? -0.848 5.315 -4.977 1.00 69.94 180 LEU A CA 1
ATOM 1467 C C . LEU A 1 180 ? 0.644 5.470 -5.327 1.00 69.94 180 LEU A C 1
ATOM 1469 O O . LEU A 1 180 ? 1.474 4.801 -4.721 1.00 69.94 180 LEU A O 1
ATOM 1473 N N . ILE A 1 181 ? 1.002 6.351 -6.270 1.00 66.50 181 ILE A N 1
ATOM 1474 C CA . ILE A 1 181 ? 2.387 6.525 -6.754 1.00 66.50 181 ILE A CA 1
ATOM 1475 C C . ILE A 1 181 ? 3.141 7.618 -5.979 1.00 66.50 181 ILE A C 1
ATOM 1477 O O . ILE A 1 181 ? 4.349 7.519 -5.784 1.00 66.50 181 ILE A O 1
ATOM 1481 N N . LYS A 1 182 ? 2.447 8.657 -5.488 1.00 57.78 182 LYS A N 1
ATOM 1482 C CA . LYS A 1 182 ? 3.037 9.857 -4.845 1.00 57.78 182 LYS A CA 1
ATOM 1483 C C . LYS A 1 182 ? 3.556 9.636 -3.409 1.00 57.78 182 LYS A C 1
ATOM 1485 O O . LYS A 1 182 ? 3.547 10.544 -2.579 1.00 57.78 182 LYS A O 1
ATOM 1490 N N . VAL A 1 183 ? 3.986 8.425 -3.079 1.00 49.00 183 VAL A N 1
ATOM 1491 C CA . VAL A 1 183 ? 4.182 7.977 -1.689 1.00 49.00 183 VAL A CA 1
ATOM 1492 C C . VAL A 1 183 ? 5.533 8.409 -1.081 1.00 49.00 183 VAL A C 1
ATOM 1494 O O . VAL A 1 183 ? 5.745 8.287 0.130 1.00 49.00 183 VAL A O 1
ATOM 1497 N N . ASP A 1 184 ? 6.442 8.991 -1.867 1.00 41.78 184 ASP A N 1
ATOM 1498 C CA . ASP A 1 184 ? 7.814 9.265 -1.405 1.00 41.78 184 ASP A CA 1
ATOM 1499 C C . ASP A 1 184 ? 8.158 10.715 -1.068 1.00 41.78 184 ASP A C 1
ATOM 1501 O O . ASP A 1 184 ? 9.175 10.945 -0.419 1.00 41.78 184 ASP A O 1
ATOM 1505 N N . THR A 1 185 ? 7.320 11.694 -1.408 1.00 37.41 185 THR A N 1
ATOM 1506 C CA . THR A 1 185 ? 7.671 13.119 -1.243 1.00 37.41 185 THR A CA 1
ATOM 1507 C C . THR A 1 185 ? 7.095 13.793 0.004 1.00 37.41 185 THR A C 1
ATOM 1509 O O . THR A 1 185 ? 7.457 14.929 0.304 1.00 37.41 185 THR A O 1
ATOM 1512 N N . TYR A 1 186 ? 6.249 13.117 0.784 1.00 35.72 186 TYR A N 1
ATOM 1513 C CA . TYR A 1 186 ? 5.582 13.759 1.920 1.00 35.72 186 TYR A CA 1
ATOM 1514 C C . TYR A 1 186 ? 6.368 13.622 3.226 1.00 35.72 186 TYR A C 1
ATOM 1516 O O . TYR A 1 186 ? 6.413 12.560 3.855 1.00 35.72 186 TYR A O 1
ATOM 1524 N N . LYS A 1 187 ? 6.951 14.743 3.666 1.00 34.38 187 LYS A N 1
ATOM 1525 C CA . LYS A 1 187 ? 7.321 14.950 5.069 1.00 34.38 187 LYS A CA 1
ATOM 1526 C C . LYS A 1 187 ? 6.036 15.049 5.889 1.00 34.38 187 LYS A C 1
ATOM 1528 O O . LYS A 1 187 ? 5.106 15.753 5.521 1.00 34.38 187 LYS A O 1
ATOM 1533 N N . PHE A 1 188 ? 6.005 14.300 6.983 1.00 34.81 188 PHE A N 1
ATOM 1534 C CA . PHE A 1 188 ? 4.893 14.233 7.922 1.00 34.81 188 PHE A CA 1
ATOM 1535 C C . PHE A 1 188 ? 4.767 15.581 8.643 1.00 34.81 188 PHE A C 1
ATOM 1537 O O . PHE A 1 188 ? 5.464 15.808 9.631 1.00 34.81 188 PHE A O 1
ATOM 1544 N N . ASP A 1 189 ? 3.934 16.480 8.127 1.00 31.09 189 ASP A N 1
ATOM 1545 C CA . ASP A 1 189 ? 3.535 17.687 8.841 1.00 31.09 189 ASP A CA 1
ATOM 1546 C C . ASP A 1 189 ? 2.100 17.492 9.335 1.00 31.09 189 ASP A C 1
ATOM 1548 O O . ASP A 1 189 ? 1.151 17.436 8.558 1.00 31.09 189 ASP A O 1
ATOM 1552 N N . ILE A 1 190 ? 1.955 17.317 10.649 1.00 39.56 190 ILE A N 1
ATOM 1553 C CA . ILE A 1 190 ? 0.673 17.064 11.336 1.00 39.56 190 ILE A CA 1
ATOM 1554 C C . ILE A 1 190 ? -0.280 18.268 11.185 1.00 39.56 190 ILE A C 1
ATOM 1556 O O . ILE A 1 190 ? -1.466 18.171 11.488 1.00 39.56 190 ILE A O 1
ATOM 1560 N N . SER A 1 191 ? 0.229 19.405 10.706 1.00 36.81 191 SER A N 1
ATOM 1561 C CA . SER A 1 191 ? -0.535 20.632 10.508 1.00 36.81 191 SER A CA 1
ATOM 1562 C C . SER A 1 191 ? -1.322 20.687 9.193 1.00 36.81 191 SER A C 1
ATOM 1564 O O . SER A 1 191 ? -2.280 21.459 9.111 1.00 36.81 191 SER A O 1
ATOM 1566 N N . ASP A 1 192 ? -0.982 19.867 8.190 1.00 34.03 192 ASP A N 1
ATOM 1567 C CA . ASP A 1 192 ? -1.595 19.954 6.861 1.00 34.03 192 ASP A CA 1
ATOM 1568 C C . ASP A 1 192 ? -2.688 18.885 6.673 1.00 34.03 192 ASP A C 1
ATOM 1570 O O . ASP A 1 192 ? -2.453 17.753 6.246 1.00 34.03 192 ASP A O 1
ATOM 1574 N N . ASN A 1 193 ? -3.922 19.252 7.032 1.00 39.75 193 ASN A N 1
ATOM 1575 C CA . ASN A 1 193 ? -5.122 18.402 7.008 1.00 39.75 193 ASN A CA 1
ATOM 1576 C C . ASN A 1 193 ? -5.666 18.098 5.589 1.00 39.75 193 ASN A C 1
ATOM 1578 O O . ASN A 1 193 ? -6.864 17.847 5.407 1.00 39.75 193 ASN A O 1
ATOM 1582 N N . SER A 1 194 ? -4.829 18.144 4.552 1.00 37.28 194 SER A N 1
ATOM 1583 C CA . SER A 1 194 ? -5.266 17.916 3.172 1.00 37.28 194 SER A CA 1
ATOM 1584 C C . SER A 1 194 ? -5.461 16.411 2.882 1.00 37.28 194 SER A C 1
ATOM 1586 O O . SER A 1 194 ? -4.536 15.620 3.073 1.00 37.28 194 SER A O 1
ATOM 1588 N N . PRO A 1 195 ? -6.647 15.970 2.399 1.00 37.25 195 PRO A N 1
ATOM 1589 C CA . PRO A 1 195 ? -6.997 14.566 2.119 1.00 37.25 195 PRO A CA 1
ATOM 1590 C C . PRO A 1 195 ? -5.976 13.757 1.303 1.00 37.25 195 PRO A C 1
ATOM 1592 O O . PRO A 1 195 ? -5.906 12.536 1.425 1.00 37.25 195 PRO A O 1
ATOM 1595 N N . GLU A 1 196 ? -5.177 14.420 0.471 1.00 35.84 196 GLU A N 1
ATOM 1596 C CA . GLU A 1 196 ? -4.163 13.796 -0.383 1.00 35.84 196 GLU A CA 1
ATOM 1597 C C . GLU A 1 196 ? -2.914 13.340 0.384 1.00 35.84 196 GLU A C 1
ATOM 1599 O O . GLU A 1 196 ? -2.279 12.362 -0.011 1.00 35.84 196 GLU A O 1
ATOM 1604 N N . THR A 1 197 ? -2.625 13.960 1.529 1.00 41.94 197 THR A N 1
ATOM 1605 C CA . THR A 1 197 ? -1.478 13.653 2.399 1.00 41.94 197 THR A CA 1
ATOM 1606 C C . THR A 1 197 ? -1.665 12.332 3.162 1.00 41.94 197 THR A C 1
ATOM 1608 O O . THR A 1 197 ? -0.710 11.762 3.695 1.00 41.94 197 THR A O 1
ATOM 1611 N N . TYR A 1 198 ? -2.883 11.780 3.184 1.00 46.09 198 TYR A N 1
ATOM 1612 C CA . TYR A 1 198 ? -3.257 10.693 4.090 1.00 46.09 198 TYR A CA 1
ATOM 1613 C C . TYR A 1 198 ? -2.981 9.282 3.580 1.00 46.09 198 TYR A C 1
ATOM 1615 O O . TYR A 1 198 ? -2.705 8.436 4.415 1.00 46.09 198 TYR A O 1
ATOM 1623 N N . ILE A 1 199 ? -2.997 8.986 2.273 1.00 42.94 199 ILE A N 1
ATOM 1624 C CA . ILE A 1 199 ? -2.648 7.629 1.785 1.00 42.94 199 ILE A CA 1
ATOM 1625 C C . ILE A 1 199 ? -1.178 7.338 2.105 1.00 42.94 199 ILE A C 1
ATOM 1627 O O . ILE A 1 199 ? -0.828 6.320 2.703 1.00 42.94 199 ILE A O 1
ATOM 1631 N N . THR A 1 200 ? -0.339 8.314 1.769 1.00 45.22 200 THR A N 1
ATOM 1632 C CA . THR A 1 200 ? 1.092 8.327 2.036 1.00 45.22 200 THR A CA 1
ATOM 1633 C C . THR A 1 200 ? 1.372 8.342 3.534 1.00 45.22 200 THR A C 1
ATOM 1635 O O . THR A 1 200 ? 2.214 7.576 3.980 1.00 45.22 200 THR A O 1
ATOM 1638 N N . SER A 1 201 ? 0.638 9.122 4.336 1.00 44.91 201 SER A N 1
ATOM 1639 C CA . SER A 1 201 ? 0.791 9.147 5.802 1.00 44.91 201 SER A CA 1
ATOM 1640 C C . SER A 1 201 ? 0.258 7.892 6.501 1.00 44.91 201 SER A C 1
ATOM 1642 O O . SER A 1 201 ? 0.864 7.456 7.472 1.00 44.91 201 SER A O 1
ATOM 1644 N N . LEU A 1 202 ? -0.814 7.268 6.000 1.00 49.31 202 LEU A N 1
ATOM 1645 C CA . LEU A 1 202 ? -1.363 5.994 6.487 1.00 49.31 202 LEU A CA 1
ATOM 1646 C C . LEU A 1 202 ? -0.359 4.878 6.323 1.00 49.31 202 LEU A C 1
ATOM 1648 O O . LEU A 1 202 ? -0.139 4.103 7.240 1.00 49.31 202 LEU A O 1
ATOM 1652 N N . LEU A 1 203 ? 0.244 4.801 5.146 1.00 47.78 203 LEU A N 1
ATOM 1653 C CA . LEU A 1 203 ? 1.272 3.828 4.851 1.00 47.78 203 LEU A CA 1
ATOM 1654 C C . LEU A 1 203 ? 2.542 4.219 5.644 1.00 47.78 203 LEU A C 1
ATOM 1656 O O . LEU A 1 203 ? 2.975 3.460 6.505 1.00 47.78 203 LEU A O 1
ATOM 1660 N N . ASN A 1 204 ? 3.053 5.449 5.535 1.00 40.69 204 ASN A N 1
ATOM 1661 C CA . ASN A 1 204 ? 4.291 5.899 6.200 1.00 40.69 204 ASN A CA 1
ATOM 1662 C C . ASN A 1 204 ? 4.274 5.873 7.744 1.00 40.69 204 ASN A C 1
ATOM 1664 O O . ASN A 1 204 ? 5.309 5.556 8.333 1.00 40.69 204 ASN A O 1
ATOM 1668 N N . PHE A 1 205 ? 3.160 6.190 8.420 1.00 38.44 205 PHE A N 1
ATOM 1669 C CA . PHE A 1 205 ? 3.068 6.154 9.891 1.00 38.44 205 PHE A CA 1
ATOM 1670 C C . PHE A 1 205 ? 3.288 4.731 10.422 1.00 38.44 205 PHE A C 1
ATOM 1672 O O . PHE A 1 205 ? 4.063 4.534 11.356 1.00 38.44 205 PHE A O 1
ATOM 1679 N N . LYS A 1 206 ? 2.712 3.732 9.743 1.00 49.56 206 LYS A N 1
ATOM 1680 C CA . LYS A 1 206 ? 2.865 2.297 10.046 1.00 49.56 206 LYS A CA 1
ATOM 1681 C C . LYS A 1 206 ? 4.306 1.821 9.859 1.00 49.56 206 LYS A C 1
ATOM 1683 O O . LYS A 1 206 ? 4.840 1.033 10.635 1.00 49.56 206 LYS A O 1
ATOM 1688 N N . PHE A 1 207 ? 4.979 2.349 8.840 1.00 39.53 207 PHE A N 1
ATOM 1689 C CA . PHE A 1 207 ? 6.344 1.950 8.503 1.00 39.53 207 PHE A CA 1
ATOM 1690 C C . PHE A 1 207 ? 7.411 2.628 9.385 1.00 39.53 207 PHE A C 1
ATOM 1692 O O . PHE A 1 207 ? 8.445 2.023 9.700 1.00 39.53 207 PHE A O 1
ATOM 1699 N N . LYS A 1 208 ? 7.152 3.853 9.869 1.00 35.53 208 LYS A N 1
ATOM 1700 C CA . LYS A 1 208 ? 8.058 4.594 10.765 1.00 35.53 208 LYS A CA 1
ATOM 1701 C C . LYS A 1 208 ? 8.010 4.114 12.218 1.00 35.53 208 LYS A C 1
ATOM 1703 O O . LYS A 1 208 ? 9.001 4.316 12.911 1.00 35.53 208 LYS A O 1
ATOM 1708 N N . THR A 1 209 ? 6.959 3.433 12.672 1.00 40.81 209 THR A N 1
ATOM 1709 C CA . THR A 1 209 ? 6.898 2.803 14.010 1.00 40.81 209 THR A CA 1
ATOM 1710 C C . THR A 1 209 ? 7.468 1.379 14.036 1.00 40.81 209 THR A C 1
ATOM 1712 O O . THR A 1 209 ? 7.816 0.883 15.102 1.00 40.81 209 THR A O 1
ATOM 1715 N N . GLY A 1 210 ? 7.671 0.748 12.870 1.00 39.16 210 GLY A N 1
ATOM 1716 C CA . GLY A 1 210 ? 8.204 -0.621 12.759 1.00 39.16 210 GLY A CA 1
ATOM 1717 C C . GLY A 1 210 ? 7.199 -1.713 13.030 1.00 39.16 210 GLY A C 1
ATOM 1718 O O . GLY A 1 210 ? 7.583 -2.861 13.227 1.00 39.16 210 GLY A O 1
ATOM 1719 N N . ARG A 1 21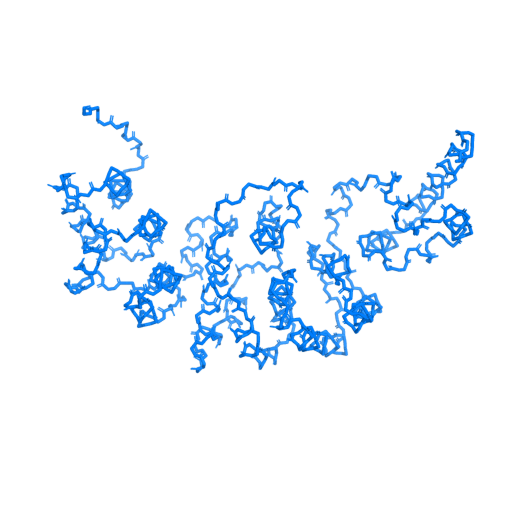1 ? 5.936 -1.316 13.029 1.00 45.56 211 ARG A N 1
ATOM 1720 C CA . ARG A 1 211 ? 4.812 -2.088 13.490 1.00 45.56 211 ARG A CA 1
ATOM 1721 C C . ARG A 1 211 ? 3.876 -2.266 12.318 1.00 45.56 211 ARG A C 1
ATOM 1723 O O . ARG A 1 211 ? 3.114 -1.369 11.953 1.00 45.56 211 ARG A O 1
ATOM 1730 N N . PHE A 1 212 ? 4.114 -3.351 11.591 1.00 44.88 212 PHE A N 1
ATOM 1731 C CA . PHE A 1 212 ? 3.371 -3.632 10.378 1.00 44.88 212 PHE A CA 1
ATOM 1732 C C . PHE A 1 212 ? 1.982 -4.125 10.751 1.00 44.88 212 PHE A C 1
ATOM 1734 O O . PHE A 1 212 ? 1.831 -4.992 11.597 1.00 44.88 212 PHE A O 1
ATOM 1741 N N . PHE A 1 213 ? 0.989 -3.653 10.005 1.00 45.16 213 PHE A N 1
ATOM 1742 C CA . PHE A 1 213 ? -0.320 -4.302 9.928 1.00 45.16 213 PHE A CA 1
ATOM 1743 C C . PHE A 1 213 ? -0.190 -5.742 9.454 1.00 45.16 213 PHE A C 1
ATOM 1745 O O . PHE A 1 213 ? -0.890 -6.627 9.908 1.00 45.16 213 PHE A O 1
ATOM 1752 N N . ILE A 1 214 ? 0.750 -5.934 8.540 1.00 51.66 214 ILE A N 1
ATOM 1753 C CA . ILE A 1 214 ? 0.987 -7.150 7.807 1.00 51.66 214 ILE A CA 1
ATOM 1754 C C . ILE A 1 214 ? 2.486 -7.351 7.834 1.00 51.66 214 ILE A C 1
ATOM 1756 O O . ILE A 1 214 ? 3.213 -6.623 7.152 1.00 51.66 214 ILE A O 1
ATOM 1760 N N . LYS A 1 215 ? 2.970 -8.321 8.602 1.00 56.81 215 LYS A N 1
ATOM 1761 C CA . LYS A 1 215 ? 4.323 -8.816 8.384 1.00 56.81 215 LYS A CA 1
ATOM 1762 C C . LYS A 1 215 ? 4.325 -9.384 6.962 1.00 56.81 215 LYS A C 1
ATOM 1764 O O . LYS A 1 215 ? 3.599 -10.346 6.732 1.00 56.81 215 LYS A O 1
ATOM 1769 N N . PRO A 1 216 ? 5.039 -8.781 5.990 1.00 61.41 216 PRO A N 1
ATOM 1770 C CA . PRO A 1 216 ? 5.139 -9.394 4.683 1.00 61.41 216 PRO A CA 1
ATOM 1771 C C . PRO A 1 216 ? 5.948 -10.673 4.904 1.00 61.41 216 PRO A C 1
ATOM 1773 O O . PRO A 1 216 ? 7.158 -10.641 5.118 1.00 61.41 216 PRO A O 1
ATOM 1776 N N . ASP A 1 217 ? 5.230 -11.778 4.994 1.00 66.69 217 ASP A N 1
ATOM 1777 C CA . ASP A 1 217 ? 5.739 -13.132 5.034 1.00 66.69 217 ASP A CA 1
ATOM 1778 C C . ASP A 1 217 ? 5.165 -13.897 3.836 1.00 66.69 217 ASP A C 1
ATOM 1780 O O . ASP A 1 217 ? 4.369 -13.372 3.050 1.00 66.69 217 ASP A O 1
ATOM 1784 N N . GLU A 1 218 ? 5.604 -15.138 3.665 1.00 70.00 218 GLU A N 1
ATOM 1785 C CA . GLU A 1 218 ? 5.161 -15.995 2.562 1.00 70.00 218 GLU A CA 1
ATOM 1786 C C . GLU A 1 218 ? 3.634 -16.224 2.595 1.00 70.00 218 GLU A C 1
ATOM 1788 O O . GLU A 1 218 ? 2.974 -16.296 1.553 1.00 70.00 218 GLU A O 1
ATOM 1793 N N . GLY A 1 219 ? 3.043 -16.265 3.794 1.00 73.81 219 GLY A N 1
ATOM 1794 C CA . GLY A 1 219 ? 1.605 -16.422 4.001 1.00 73.81 219 GLY A CA 1
ATOM 1795 C C . GLY A 1 219 ? 0.801 -15.194 3.578 1.00 73.81 219 GLY A C 1
ATOM 1796 O O . GLY A 1 219 ? -0.285 -15.331 3.022 1.00 73.81 219 GLY A O 1
ATOM 1797 N N . TYR A 1 220 ? 1.318 -13.989 3.792 1.00 72.12 220 TYR A N 1
ATOM 1798 C CA . TYR A 1 220 ? 0.689 -12.769 3.302 1.00 72.12 220 TYR A CA 1
ATOM 1799 C C . TYR A 1 220 ? 0.823 -12.633 1.785 1.00 72.12 220 TYR A C 1
ATOM 1801 O O . TYR A 1 220 ? -0.137 -12.295 1.092 1.00 72.12 220 TYR A O 1
ATOM 1809 N N . ILE A 1 221 ? 2.010 -12.921 1.256 1.00 74.81 221 ILE A N 1
ATOM 1810 C CA . ILE A 1 221 ? 2.282 -12.830 -0.179 1.00 74.81 221 ILE A CA 1
ATOM 1811 C C . ILE A 1 221 ? 1.378 -13.760 -0.973 1.00 74.81 221 ILE A C 1
ATOM 1813 O O . ILE A 1 221 ? 0.758 -13.314 -1.935 1.00 74.81 221 ILE A O 1
ATOM 1817 N N . SER A 1 222 ? 1.237 -15.008 -0.529 1.00 79.44 222 SER A N 1
ATOM 1818 C CA . SER A 1 222 ? 0.360 -15.985 -1.182 1.00 79.44 222 SER A CA 1
ATOM 1819 C C . SER A 1 222 ? -1.109 -15.550 -1.216 1.00 79.44 222 SER A C 1
ATOM 1821 O O . SER A 1 222 ? -1.795 -15.823 -2.198 1.00 79.44 222 SER A O 1
ATOM 1823 N N . ARG A 1 223 ? -1.593 -14.809 -0.209 1.00 80.81 223 ARG A N 1
ATOM 1824 C CA . ARG A 1 223 ? -2.947 -14.213 -0.217 1.00 80.81 223 ARG A CA 1
ATOM 1825 C C . ARG A 1 223 ? -3.076 -13.038 -1.177 1.00 80.81 223 ARG A C 1
ATOM 1827 O O . ARG A 1 223 ? -4.170 -12.751 -1.653 1.00 80.81 223 ARG A O 1
ATOM 1834 N N . PHE A 1 224 ? -1.971 -12.355 -1.459 1.00 81.62 224 PHE A N 1
ATOM 1835 C CA . PHE A 1 224 ? -1.931 -11.231 -2.386 1.00 81.62 224 PHE A CA 1
ATOM 1836 C C . PHE A 1 224 ? -1.775 -11.684 -3.848 1.00 81.62 224 PHE A C 1
ATOM 1838 O O . PHE A 1 224 ? -2.237 -10.999 -4.759 1.00 81.62 224 PHE A O 1
ATOM 1845 N N . THR A 1 225 ? -1.180 -12.855 -4.095 1.00 84.62 225 THR A N 1
ATOM 1846 C CA . THR A 1 225 ? -0.958 -13.408 -5.442 1.00 84.62 225 THR A CA 1
ATOM 1847 C C . THR A 1 225 ? -2.216 -13.441 -6.329 1.00 84.62 225 THR A C 1
ATOM 1849 O O . THR A 1 225 ? -2.111 -12.984 -7.470 1.00 84.62 225 THR A O 1
ATOM 1852 N N . PRO A 1 226 ? -3.409 -13.878 -5.863 1.00 89.56 226 PRO A N 1
ATOM 1853 C CA . PRO A 1 226 ? -4.628 -13.875 -6.679 1.00 89.56 226 PRO A CA 1
ATOM 1854 C C . PRO A 1 226 ? -5.014 -12.492 -7.219 1.00 89.56 226 PRO A C 1
ATOM 1856 O O . PRO A 1 226 ? -5.609 -12.386 -8.289 1.00 89.56 226 PRO A O 1
ATOM 1859 N N . LEU A 1 227 ? -4.658 -11.419 -6.507 1.00 89.81 227 LEU A N 1
ATOM 1860 C CA . LEU A 1 227 ? -4.927 -10.048 -6.939 1.00 89.81 227 LEU A C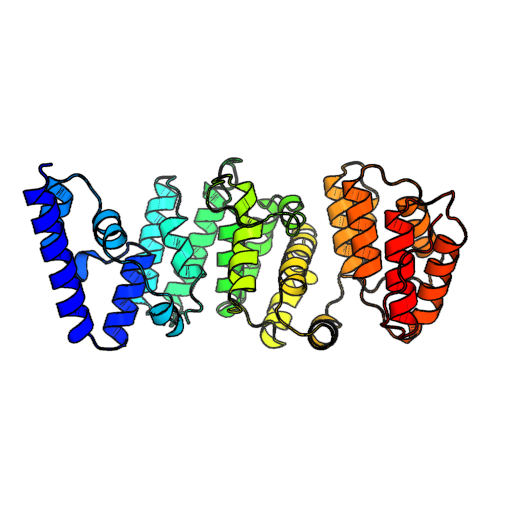A 1
ATOM 1861 C C . LEU A 1 227 ? -3.996 -9.602 -8.071 1.00 89.81 227 LEU A C 1
ATOM 1863 O O . LEU A 1 227 ? -4.397 -8.842 -8.954 1.00 89.81 227 LEU A O 1
ATOM 1867 N N . LEU A 1 228 ? -2.758 -10.093 -8.069 1.00 88.69 228 LEU A N 1
ATOM 1868 C CA . LEU A 1 228 ? -1.752 -9.773 -9.082 1.00 88.69 228 LEU A CA 1
ATOM 1869 C C . LEU A 1 228 ? -1.988 -10.524 -10.397 1.00 88.69 228 LEU A C 1
ATOM 1871 O O . LEU A 1 228 ? -1.635 -10.021 -11.463 1.00 88.69 228 LEU A O 1
ATOM 1875 N N . THR A 1 229 ? -2.640 -11.686 -10.336 1.00 88.81 229 THR A N 1
ATOM 1876 C CA . THR A 1 229 ? -3.014 -12.507 -11.500 1.00 88.81 229 THR A CA 1
ATOM 1877 C C . THR A 1 229 ? -4.497 -12.395 -11.870 1.00 88.81 229 THR A C 1
ATOM 1879 O O . THR A 1 229 ? -4.990 -13.134 -12.723 1.00 88.81 229 THR A O 1
ATOM 1882 N N . HIS A 1 230 ? -5.218 -11.449 -11.265 1.00 91.75 230 HIS A N 1
ATOM 1883 C CA . HIS A 1 230 ? -6.655 -11.280 -11.446 1.00 91.75 230 HIS A CA 1
ATOM 1884 C C . HIS A 1 230 ? -7.042 -10.977 -12.911 1.00 91.75 230 HIS A C 1
ATOM 1886 O O . HIS A 1 230 ? -6.358 -10.243 -13.623 1.00 91.75 230 HIS A O 1
ATOM 1892 N N . SER A 1 231 ? -8.193 -11.473 -13.375 1.00 90.62 231 SER A N 1
ATOM 1893 C CA . SER A 1 231 ? -8.658 -11.259 -14.761 1.00 90.62 231 SER A CA 1
ATOM 1894 C C . SER A 1 231 ? -8.871 -9.772 -15.092 1.00 90.62 231 SER A C 1
ATOM 1896 O O . SER A 1 231 ? -8.457 -9.278 -16.144 1.00 90.62 231 SER A O 1
ATOM 1898 N N . ASN A 1 232 ? -9.464 -9.023 -14.159 1.00 91.62 232 ASN A N 1
ATOM 1899 C CA . ASN A 1 232 ? -9.636 -7.574 -14.257 1.00 91.62 232 ASN A CA 1
ATOM 1900 C C . ASN A 1 232 ? -8.289 -6.829 -14.170 1.00 91.62 232 ASN A C 1
ATOM 1902 O O . ASN A 1 232 ? -7.580 -6.889 -13.165 1.00 91.62 232 ASN A O 1
ATOM 1906 N N . LYS A 1 233 ? -7.981 -6.060 -15.217 1.00 91.62 233 LYS A N 1
ATOM 1907 C CA . LYS A 1 233 ? -6.768 -5.247 -15.334 1.00 91.62 233 LYS A CA 1
ATOM 1908 C C . LYS A 1 233 ? -6.614 -4.202 -14.221 1.00 91.62 233 LYS A C 1
ATOM 1910 O O . LYS A 1 233 ? -5.506 -4.027 -13.724 1.00 91.62 233 LYS A O 1
ATOM 1915 N N . LEU A 1 234 ? -7.686 -3.515 -13.819 1.00 89.69 234 LEU A N 1
ATOM 1916 C CA . LEU A 1 234 ? -7.618 -2.496 -12.760 1.00 89.69 234 LEU A CA 1
ATOM 1917 C C . LEU A 1 234 ? -7.214 -3.112 -11.420 1.00 89.69 234 LEU A C 1
ATOM 1919 O O . LEU A 1 234 ? -6.429 -2.514 -10.689 1.00 89.69 234 LEU A O 1
ATOM 1923 N N . VAL A 1 235 ? -7.686 -4.333 -11.144 1.00 91.44 235 VAL A N 1
ATOM 1924 C CA . VAL A 1 235 ? -7.295 -5.090 -9.950 1.00 91.44 235 VAL A CA 1
ATOM 1925 C C . VAL A 1 235 ? -5.806 -5.406 -9.986 1.00 91.44 235 VAL A C 1
ATOM 1927 O O . VAL A 1 235 ? -5.115 -5.105 -9.017 1.00 91.44 235 VAL A O 1
ATOM 1930 N N . ARG A 1 236 ? -5.285 -5.911 -11.112 1.00 91.81 236 ARG A N 1
ATOM 1931 C CA . ARG A 1 236 ? -3.848 -6.202 -11.260 1.00 91.81 236 ARG A CA 1
ATOM 1932 C C . ARG A 1 236 ? -2.985 -4.961 -11.053 1.00 91.81 236 ARG A C 1
ATOM 1934 O O . ARG A 1 236 ? -2.041 -4.990 -10.270 1.00 91.81 236 ARG A O 1
ATOM 1941 N N . VAL A 1 237 ? -3.336 -3.856 -11.714 1.00 90.12 237 VAL A N 1
ATOM 1942 C CA . VAL A 1 237 ? -2.590 -2.591 -11.626 1.00 90.12 237 VAL A CA 1
ATOM 1943 C C . VAL A 1 237 ? -2.633 -2.033 -10.207 1.00 90.12 237 VAL A C 1
ATOM 1945 O O . VAL A 1 237 ? -1.589 -1.748 -9.627 1.00 90.12 237 VAL A O 1
ATOM 1948 N N . GLY A 1 238 ? -3.824 -1.887 -9.625 1.00 88.50 238 GLY A N 1
ATOM 1949 C CA . GLY A 1 238 ? -3.968 -1.306 -8.295 1.00 88.50 238 GLY A CA 1
ATOM 1950 C C . GLY A 1 238 ? -3.309 -2.150 -7.209 1.00 88.50 238 GLY A C 1
ATOM 1951 O O . GLY A 1 238 ? -2.647 -1.608 -6.323 1.00 88.50 238 GLY A O 1
ATOM 1952 N N . SER A 1 239 ? -3.400 -3.472 -7.323 1.00 87.81 239 SER A N 1
ATOM 1953 C CA . SER A 1 239 ? -2.733 -4.401 -6.412 1.00 87.81 239 SER A CA 1
ATOM 1954 C C . SER A 1 239 ? -1.215 -4.317 -6.533 1.00 87.81 239 SER A C 1
ATOM 1956 O O . SER A 1 239 ? -0.537 -4.227 -5.514 1.00 87.81 239 SER A O 1
ATOM 1958 N N . ALA A 1 240 ? -0.667 -4.239 -7.748 1.00 88.19 240 ALA A N 1
ATOM 1959 C CA . ALA A 1 240 ? 0.766 -4.036 -7.957 1.00 88.19 240 ALA A CA 1
ATOM 1960 C C . ALA A 1 240 ? 1.262 -2.714 -7.339 1.00 88.19 240 ALA A C 1
ATOM 1962 O O . ALA A 1 240 ? 2.317 -2.679 -6.704 1.00 88.19 240 ALA A O 1
ATOM 1963 N N . LEU A 1 241 ? 0.481 -1.635 -7.448 1.00 85.19 241 LEU A N 1
ATOM 1964 C CA . LEU A 1 241 ? 0.809 -0.352 -6.818 1.00 85.19 241 LEU A CA 1
ATOM 1965 C C . LEU A 1 241 ? 0.773 -0.433 -5.284 1.00 85.19 241 LEU A C 1
ATOM 1967 O O . LEU A 1 241 ? 1.701 0.036 -4.629 1.00 85.19 241 LEU A O 1
ATOM 1971 N N . ILE A 1 242 ? -0.242 -1.069 -4.692 1.00 81.56 242 ILE A N 1
ATOM 1972 C CA . ILE A 1 242 ? -0.290 -1.307 -3.236 1.00 81.56 242 ILE A CA 1
ATOM 1973 C C . ILE A 1 242 ? 0.913 -2.144 -2.794 1.00 81.56 242 ILE A C 1
ATOM 1975 O O . ILE A 1 242 ? 1.580 -1.819 -1.809 1.00 81.56 242 ILE A O 1
ATOM 1979 N N . PHE A 1 243 ? 1.224 -3.192 -3.551 1.00 81.38 243 PHE A N 1
ATOM 1980 C CA . PHE A 1 243 ? 2.358 -4.064 -3.301 1.00 81.38 243 PHE A CA 1
ATOM 1981 C C . PHE A 1 243 ? 3.690 -3.302 -3.331 1.00 81.38 243 PHE A C 1
ATOM 1983 O O . PHE A 1 243 ? 4.505 -3.473 -2.421 1.00 81.38 243 PHE A O 1
ATOM 1990 N N . LYS A 1 244 ? 3.887 -2.384 -4.292 1.00 80.75 244 LYS A N 1
ATOM 1991 C CA . LYS A 1 244 ? 5.046 -1.472 -4.322 1.00 80.75 244 LYS A CA 1
ATOM 1992 C C . LYS A 1 244 ? 5.195 -0.716 -3.012 1.00 80.75 244 LYS A C 1
ATOM 1994 O O . LYS A 1 244 ? 6.294 -0.657 -2.463 1.00 80.75 244 LYS A O 1
ATOM 1999 N N . VAL A 1 245 ? 4.100 -0.152 -2.502 1.00 76.44 245 VAL A N 1
ATOM 2000 C CA . VAL A 1 245 ? 4.139 0.633 -1.266 1.00 76.44 245 VAL A CA 1
ATOM 2001 C C . VAL A 1 245 ? 4.519 -0.239 -0.071 1.00 76.44 245 VAL A C 1
ATOM 2003 O O . VAL A 1 245 ? 5.369 0.157 0.728 1.00 76.44 245 VAL A O 1
ATOM 2006 N N . ILE A 1 246 ? 3.951 -1.444 0.030 1.00 74.31 246 ILE A N 1
ATOM 2007 C CA . ILE A 1 246 ? 4.301 -2.409 1.082 1.00 74.31 246 ILE A CA 1
ATOM 2008 C C . ILE A 1 246 ? 5.787 -2.779 0.997 1.00 74.31 246 ILE A C 1
ATOM 2010 O O . ILE A 1 246 ? 6.494 -2.740 2.007 1.00 74.31 246 ILE A O 1
ATOM 2014 N N . ARG A 1 247 ? 6.289 -3.087 -0.206 1.00 76.44 247 ARG A N 1
ATOM 2015 C CA . ARG A 1 247 ? 7.696 -3.430 -0.452 1.00 76.44 247 ARG A CA 1
ATOM 2016 C C . ARG A 1 247 ? 8.632 -2.300 -0.042 1.00 76.44 247 ARG A C 1
ATOM 2018 O O . ARG A 1 247 ? 9.541 -2.520 0.764 1.00 76.44 247 ARG A O 1
ATOM 2025 N N . ASP A 1 248 ? 8.436 -1.107 -0.593 1.00 73.69 248 ASP A N 1
ATOM 2026 C CA . ASP A 1 248 ? 9.354 0.026 -0.438 1.00 73.69 248 ASP A CA 1
ATOM 2027 C C . ASP A 1 248 ? 9.487 0.437 1.016 1.00 73.69 248 ASP A C 1
ATOM 2029 O O . ASP A 1 248 ? 10.588 0.674 1.516 1.00 73.69 248 ASP A O 1
ATOM 2033 N N . LYS A 1 249 ? 8.363 0.444 1.719 1.00 68.56 249 LYS A N 1
ATOM 2034 C CA . LYS A 1 249 ? 8.316 0.900 3.093 1.00 68.56 249 LYS A CA 1
ATOM 2035 C C . LYS A 1 249 ? 8.501 -0.222 4.111 1.00 68.56 249 LYS A C 1
ATOM 2037 O O . LYS A 1 249 ? 8.540 0.048 5.312 1.00 68.56 249 LYS A O 1
ATOM 2042 N N . SER A 1 250 ? 8.672 -1.469 3.661 1.00 65.62 250 SER A N 1
ATOM 2043 C CA . SER A 1 250 ? 9.007 -2.549 4.579 1.00 65.62 250 SER A CA 1
ATOM 2044 C C . SER A 1 250 ? 10.327 -2.259 5.315 1.00 65.62 250 SER A C 1
ATOM 2046 O O . SER A 1 250 ? 11.282 -1.788 4.696 1.00 65.62 250 SER A O 1
ATOM 2048 N N . ARG A 1 251 ? 10.423 -2.530 6.626 1.00 66.06 251 ARG A N 1
ATOM 2049 C CA . ARG A 1 251 ? 11.694 -2.416 7.380 1.00 66.06 251 ARG A CA 1
ATOM 2050 C C . ARG A 1 251 ? 12.630 -3.608 7.146 1.00 66.06 251 ARG A C 1
ATOM 2052 O O . ARG A 1 251 ? 13.649 -3.743 7.814 1.00 66.06 251 ARG A O 1
ATOM 2059 N N . LEU A 1 252 ? 12.263 -4.484 6.216 1.00 67.88 252 LEU A N 1
ATOM 2060 C CA . LEU A 1 252 ? 13.072 -5.619 5.814 1.00 67.88 252 LEU A CA 1
ATOM 2061 C C . LEU A 1 252 ? 14.400 -5.137 5.224 1.00 67.88 252 LEU A C 1
ATOM 2063 O O . LEU A 1 252 ? 14.442 -4.126 4.515 1.00 67.88 252 LEU A O 1
ATOM 2067 N N . SER A 1 253 ? 15.475 -5.884 5.487 1.00 68.62 253 SER A N 1
ATOM 2068 C CA . SER A 1 253 ? 16.745 -5.654 4.798 1.00 68.62 253 SER A CA 1
ATOM 2069 C C . SER A 1 253 ? 16.539 -5.784 3.289 1.00 68.62 253 SER A C 1
ATOM 2071 O O . SER A 1 253 ? 15.661 -6.519 2.835 1.00 68.62 253 SER A O 1
ATOM 2073 N N . ARG A 1 254 ? 17.357 -5.086 2.497 1.00 68.94 254 ARG A N 1
ATOM 2074 C CA . ARG A 1 254 ? 17.292 -5.155 1.032 1.00 68.94 254 ARG A CA 1
ATOM 2075 C C . ARG A 1 254 ? 17.343 -6.601 0.526 1.00 68.94 254 ARG A C 1
ATOM 2077 O O . ARG A 1 254 ? 16.528 -6.969 -0.308 1.00 68.94 254 ARG A O 1
ATOM 2084 N N . GLU A 1 255 ? 18.231 -7.416 1.088 1.00 67.56 255 GLU A N 1
ATOM 2085 C CA . GLU A 1 255 ? 18.347 -8.848 0.783 1.00 67.56 255 GLU A CA 1
ATOM 2086 C C . GLU A 1 255 ? 17.054 -9.614 1.082 1.00 67.56 255 GLU A C 1
ATOM 2088 O O . GLU A 1 255 ? 16.589 -10.390 0.252 1.00 67.56 255 GLU A O 1
ATOM 2093 N N . THR A 1 256 ? 16.425 -9.352 2.233 1.00 71.06 256 THR A N 1
ATOM 2094 C CA . THR A 1 256 ? 15.155 -9.997 2.597 1.00 71.06 256 THR A CA 1
ATOM 2095 C C . THR A 1 256 ? 14.031 -9.556 1.670 1.00 71.06 256 THR A C 1
ATOM 2097 O O . THR A 1 256 ? 13.234 -10.390 1.265 1.00 71.06 256 THR A O 1
ATOM 2100 N N . LYS A 1 257 ? 13.972 -8.272 1.287 1.00 73.06 257 LYS A N 1
ATOM 2101 C CA . LYS A 1 257 ? 13.002 -7.792 0.291 1.00 73.06 257 LYS A CA 1
ATOM 2102 C C . LYS A 1 257 ? 13.195 -8.507 -1.041 1.00 73.06 257 LYS A C 1
ATOM 2104 O O . LYS A 1 257 ? 12.219 -8.965 -1.613 1.00 73.06 257 LYS A O 1
ATOM 2109 N N . ILE A 1 258 ? 14.434 -8.616 -1.516 1.00 69.19 258 ILE A N 1
ATOM 2110 C CA . ILE A 1 258 ? 14.736 -9.313 -2.770 1.00 69.19 258 ILE A CA 1
ATOM 2111 C C . ILE A 1 258 ? 14.266 -10.763 -2.677 1.00 69.19 258 ILE A C 1
ATOM 2113 O O . ILE A 1 258 ? 13.477 -11.171 -3.511 1.00 69.19 258 ILE A O 1
ATOM 2117 N N . LYS A 1 259 ? 14.656 -11.502 -1.633 1.00 72.50 259 LYS A N 1
ATOM 2118 C CA . LYS A 1 259 ? 14.267 -12.910 -1.465 1.00 72.50 259 LYS A CA 1
ATOM 2119 C C . LYS A 1 259 ? 12.756 -13.108 -1.339 1.00 72.50 259 LYS A C 1
ATOM 2121 O O . LYS A 1 259 ? 12.209 -14.065 -1.858 1.00 72.50 259 LYS A O 1
ATOM 2126 N N . LEU A 1 260 ? 12.095 -12.244 -0.580 1.00 71.88 260 LEU A N 1
ATOM 2127 C CA . LEU A 1 260 ? 10.680 -12.392 -0.271 1.00 71.88 260 LEU A CA 1
ATOM 2128 C C . LEU A 1 260 ? 9.797 -12.004 -1.468 1.00 71.88 260 LEU A C 1
ATOM 2130 O O . LEU A 1 260 ? 8.717 -12.554 -1.646 1.00 71.88 260 LEU A O 1
ATOM 2134 N N . PHE A 1 261 ? 10.243 -11.040 -2.271 1.00 73.06 261 PHE A N 1
ATOM 2135 C CA . PHE A 1 261 ? 9.458 -10.474 -3.364 1.00 73.06 261 PHE A CA 1
ATOM 2136 C C . PHE A 1 261 ? 9.953 -10.883 -4.757 1.00 73.06 261 PHE A C 1
ATOM 2138 O O . PHE A 1 261 ? 9.325 -10.481 -5.732 1.00 73.06 261 PHE A O 1
ATOM 2145 N N . SER A 1 262 ? 11.040 -11.658 -4.870 1.00 68.50 262 SER A N 1
ATOM 2146 C CA . SER A 1 262 ? 11.590 -12.132 -6.152 1.00 68.50 262 SER A CA 1
ATOM 2147 C C . SER A 1 262 ? 10.584 -12.945 -6.950 1.00 68.50 262 SER A C 1
ATOM 2149 O O . SER A 1 262 ? 10.558 -12.857 -8.170 1.00 68.50 262 SER A O 1
ATOM 2151 N N . ASP A 1 263 ? 9.732 -13.695 -6.255 1.00 68.75 263 ASP A N 1
ATOM 2152 C CA . ASP A 1 263 ? 8.826 -14.660 -6.879 1.00 68.75 263 ASP A CA 1
ATOM 2153 C C . ASP A 1 263 ? 7.508 -14.009 -7.332 1.00 68.75 263 ASP A C 1
ATOM 2155 O O . ASP A 1 263 ? 6.620 -14.663 -7.884 1.00 68.75 263 ASP A O 1
ATOM 2159 N N . ILE A 1 264 ? 7.360 -12.703 -7.091 1.00 72.06 264 ILE A N 1
ATOM 2160 C CA . ILE A 1 264 ? 6.175 -11.935 -7.448 1.00 72.06 264 ILE A CA 1
ATOM 2161 C C . ILE A 1 264 ? 6.453 -11.187 -8.744 1.00 72.06 264 ILE A C 1
ATOM 2163 O O . ILE A 1 264 ? 7.006 -10.088 -8.753 1.00 72.06 264 ILE A O 1
ATOM 2167 N N . PHE A 1 265 ? 6.007 -11.779 -9.845 1.00 70.31 265 PHE A N 1
ATOM 2168 C CA . PHE A 1 265 ? 6.151 -11.184 -11.164 1.00 70.31 265 PHE A CA 1
ATOM 2169 C C . PHE A 1 265 ? 4.914 -10.374 -11.533 1.00 70.31 265 PHE A C 1
ATOM 2171 O O . PHE A 1 265 ? 3.805 -10.900 -11.653 1.00 70.31 265 PHE A O 1
ATOM 2178 N N . ILE A 1 266 ? 5.117 -9.074 -11.740 1.00 82.94 266 ILE A N 1
ATOM 2179 C CA . ILE A 1 266 ? 4.124 -8.221 -12.387 1.00 82.94 266 ILE A CA 1
ATOM 2180 C C . ILE A 1 266 ? 4.275 -8.363 -13.897 1.00 82.94 266 ILE A C 1
ATOM 2182 O O . ILE A 1 266 ? 5.373 -8.224 -14.435 1.00 82.94 266 ILE A O 1
ATOM 2186 N N . ASP A 1 267 ? 3.154 -8.619 -14.568 1.00 84.31 267 ASP A N 1
ATOM 2187 C CA . ASP A 1 267 ? 3.068 -8.706 -16.022 1.00 84.31 267 ASP A CA 1
ATOM 2188 C C . ASP A 1 267 ? 3.616 -7.426 -16.678 1.00 84.31 267 ASP A C 1
ATOM 2190 O O . ASP A 1 267 ? 3.015 -6.349 -16.598 1.00 84.31 267 ASP A O 1
ATOM 2194 N N . LEU A 1 268 ? 4.770 -7.567 -17.337 1.00 87.38 268 LEU A N 1
ATOM 2195 C CA . LEU A 1 268 ? 5.475 -6.499 -18.042 1.00 87.38 268 LEU A CA 1
ATOM 2196 C C . LEU A 1 268 ? 4.569 -5.778 -19.046 1.00 87.38 268 LEU A C 1
ATOM 2198 O O . LEU A 1 268 ? 4.690 -4.561 -19.223 1.00 87.38 268 LEU A O 1
ATOM 2202 N N . SER A 1 269 ? 3.650 -6.508 -19.689 1.00 89.25 269 SER A N 1
ATOM 2203 C CA . SER A 1 269 ? 2.768 -5.942 -20.708 1.00 89.25 269 SER A CA 1
ATOM 2204 C C . SER A 1 269 ? 1.891 -4.821 -20.149 1.00 89.25 269 SER A C 1
ATOM 2206 O O . SER A 1 269 ? 1.637 -3.843 -20.852 1.00 89.25 269 SER A O 1
ATOM 2208 N N . LEU A 1 270 ? 1.527 -4.890 -18.861 1.00 89.81 270 LEU A N 1
ATOM 2209 C CA . LEU A 1 270 ? 0.810 -3.817 -18.175 1.00 89.81 270 LEU A CA 1
ATOM 2210 C C . LEU A 1 270 ? 1.664 -2.547 -18.115 1.00 89.81 270 LEU A C 1
ATOM 2212 O O . LEU A 1 270 ? 1.192 -1.474 -18.477 1.00 89.81 270 LEU A O 1
ATOM 2216 N N . GLY A 1 271 ? 2.929 -2.650 -17.702 1.00 90.56 271 GLY A N 1
ATOM 2217 C CA . GLY A 1 271 ? 3.822 -1.489 -17.630 1.00 90.56 271 GLY A CA 1
ATOM 2218 C C . GLY A 1 271 ? 4.027 -0.822 -18.992 1.00 90.56 271 GLY A C 1
ATOM 2219 O O . GLY A 1 271 ? 3.908 0.400 -19.107 1.00 90.56 271 GLY A O 1
ATOM 2220 N N . ILE A 1 272 ? 4.250 -1.629 -20.035 1.00 91.25 272 ILE A N 1
ATOM 2221 C CA . ILE A 1 272 ? 4.417 -1.150 -21.417 1.00 91.25 272 ILE A CA 1
ATOM 2222 C C . ILE A 1 272 ? 3.149 -0.445 -21.912 1.00 91.25 272 ILE A C 1
ATOM 2224 O O . ILE A 1 272 ? 3.230 0.647 -22.479 1.00 91.25 272 ILE A O 1
ATOM 2228 N N . GLU A 1 273 ? 1.974 -1.036 -21.685 1.00 91.94 273 GLU A N 1
ATOM 2229 C CA . GLU A 1 273 ? 0.700 -0.460 -22.117 1.00 91.94 273 GLU A CA 1
ATOM 2230 C C . GLU A 1 273 ? 0.473 0.933 -21.514 1.00 91.94 273 GLU A C 1
ATOM 2232 O O . GLU A 1 273 ? 0.072 1.858 -22.218 1.00 91.94 273 GLU A O 1
ATOM 2237 N N . PHE A 1 274 ? 0.769 1.106 -20.223 1.00 92.25 274 PHE A N 1
ATOM 2238 C CA . PHE A 1 274 ? 0.588 2.381 -19.527 1.00 92.25 274 PHE A CA 1
ATOM 2239 C C . PHE A 1 274 ? 1.607 3.453 -19.941 1.00 92.25 274 PHE A C 1
ATOM 2241 O O . PHE A 1 274 ? 1.234 4.618 -20.070 1.00 92.25 274 PHE A O 1
ATOM 2248 N N . ILE A 1 275 ? 2.866 3.091 -20.214 1.00 91.06 275 ILE A N 1
ATOM 2249 C CA . ILE A 1 275 ? 3.886 4.052 -20.684 1.00 91.06 275 ILE A CA 1
ATOM 2250 C C . ILE A 1 275 ? 3.546 4.610 -22.067 1.00 91.06 275 ILE A C 1
ATOM 2252 O O . ILE A 1 275 ? 3.863 5.761 -22.363 1.00 91.06 275 ILE A O 1
ATOM 2256 N N . ASN A 1 276 ? 2.869 3.834 -22.910 1.00 88.12 276 ASN A N 1
ATOM 2257 C CA . ASN A 1 276 ? 2.489 4.279 -24.250 1.00 88.12 276 ASN A CA 1
ATOM 2258 C C . ASN A 1 276 ? 1.287 5.236 -24.269 1.00 88.12 276 ASN A C 1
ATOM 2260 O O . ASN A 1 276 ? 0.948 5.764 -25.328 1.00 88.12 276 ASN A O 1
ATOM 2264 N N . LYS A 1 277 ? 0.652 5.493 -23.122 1.00 89.56 277 LYS A N 1
ATOM 2265 C CA . LYS A 1 277 ? -0.445 6.456 -23.024 1.00 89.56 277 LYS A CA 1
ATOM 2266 C C . LYS A 1 277 ? 0.052 7.906 -23.053 1.00 89.56 277 LYS A C 1
ATOM 2268 O O . LYS A 1 277 ? 1.205 8.214 -22.743 1.00 89.56 277 LYS A O 1
ATOM 2273 N N . GLU A 1 278 ? -0.847 8.813 -23.431 1.00 87.25 278 GLU A N 1
ATOM 2274 C CA . GLU A 1 278 ? -0.551 10.247 -23.505 1.00 87.25 278 GLU A CA 1
ATOM 2275 C C . GLU A 1 278 ? -0.498 10.910 -22.124 1.00 87.25 278 GLU A C 1
ATOM 2277 O O . GLU A 1 278 ? 0.400 11.722 -21.885 1.00 87.25 278 GLU A O 1
ATOM 2282 N N . ASP A 1 279 ? -1.416 10.536 -21.222 1.00 89.69 279 ASP A N 1
ATOM 2283 C CA . ASP A 1 279 ? -1.527 11.094 -19.870 1.00 89.69 279 ASP A CA 1
ATOM 2284 C C . ASP A 1 279 ? -0.290 10.753 -19.023 1.00 89.69 279 ASP A C 1
ATOM 2286 O O . ASP A 1 279 ? 0.112 9.595 -18.884 1.00 89.69 279 ASP A O 1
ATOM 2290 N N . ILE A 1 280 ? 0.306 11.782 -18.419 1.00 87.69 280 ILE A N 1
ATOM 2291 C CA . ILE A 1 280 ? 1.477 11.659 -17.553 1.00 87.69 280 ILE A CA 1
ATOM 2292 C C . ILE A 1 280 ? 1.228 10.750 -16.345 1.00 87.69 280 ILE A C 1
ATOM 2294 O O . ILE A 1 280 ? 2.105 9.975 -15.975 1.00 87.69 280 ILE A O 1
ATOM 2298 N N . LYS A 1 281 ? 0.036 10.789 -15.743 1.00 87.12 281 LYS A N 1
ATOM 2299 C CA . LYS A 1 281 ? -0.321 9.955 -14.587 1.00 87.12 281 LYS A CA 1
ATOM 2300 C C . LYS A 1 281 ? -0.272 8.478 -14.945 1.00 87.12 281 LYS A C 1
ATOM 2302 O O . LYS A 1 281 ? 0.279 7.676 -14.198 1.00 87.12 281 LYS A O 1
ATOM 2307 N N . ASP A 1 282 ? -0.820 8.142 -16.105 1.00 90.44 282 ASP A N 1
ATOM 2308 C CA . ASP A 1 282 ? -0.806 6.790 -16.637 1.00 90.44 282 ASP A CA 1
ATOM 2309 C C . ASP A 1 282 ? 0.627 6.329 -16.937 1.00 90.44 282 ASP A C 1
ATOM 2311 O O . ASP A 1 282 ? 1.011 5.223 -16.562 1.00 90.44 282 ASP A O 1
ATOM 2315 N N . ARG A 1 283 ? 1.462 7.195 -17.520 1.00 91.19 283 ARG A N 1
ATOM 2316 C CA . ARG A 1 283 ? 2.881 6.881 -17.750 1.00 91.19 283 ARG A CA 1
ATOM 2317 C C . ARG A 1 283 ? 3.619 6.584 -16.447 1.00 91.19 283 ARG A C 1
ATOM 2319 O O . ARG A 1 283 ? 4.349 5.598 -16.379 1.00 91.19 283 ARG A O 1
ATOM 2326 N N . LEU A 1 284 ? 3.379 7.371 -15.396 1.00 90.19 284 LEU A N 1
ATOM 2327 C CA . LEU A 1 284 ? 3.950 7.136 -14.065 1.00 90.19 284 LEU A CA 1
ATOM 2328 C C . LEU A 1 284 ? 3.503 5.791 -13.468 1.00 90.19 284 LEU A C 1
ATOM 2330 O O . LEU A 1 284 ? 4.318 5.109 -12.838 1.00 90.19 284 LEU A O 1
ATOM 2334 N N . ILE A 1 285 ? 2.243 5.380 -13.688 1.00 90.44 285 ILE A N 1
ATOM 2335 C CA . ILE A 1 285 ? 1.773 4.032 -13.318 1.00 90.44 285 ILE A CA 1
ATOM 2336 C C . ILE A 1 285 ? 2.632 3.005 -14.045 1.00 90.44 285 ILE A C 1
ATOM 2338 O O . ILE A 1 285 ? 3.205 2.125 -13.406 1.00 90.44 285 ILE A O 1
ATOM 2342 N N . GLY A 1 286 ? 2.771 3.146 -15.362 1.00 92.50 286 GLY A N 1
ATOM 2343 C CA . GLY A 1 286 ? 3.515 2.199 -16.182 1.00 92.50 286 GLY A CA 1
ATOM 2344 C C . GLY A 1 286 ? 4.978 2.052 -15.759 1.00 92.50 286 GLY A C 1
ATOM 2345 O O . GLY A 1 286 ? 5.431 0.929 -15.558 1.00 92.50 286 GLY A O 1
ATOM 2346 N N . ILE A 1 287 ? 5.688 3.158 -15.509 1.00 91.75 287 ILE A N 1
ATOM 2347 C CA . ILE A 1 287 ? 7.080 3.138 -15.011 1.00 91.75 287 ILE A CA 1
ATOM 2348 C C . ILE A 1 287 ? 7.166 2.417 -13.659 1.00 91.75 287 ILE A C 1
ATOM 2350 O O . ILE A 1 287 ? 8.061 1.598 -13.432 1.00 91.75 287 ILE A O 1
ATOM 2354 N N . THR A 1 288 ? 6.203 2.668 -12.767 1.00 89.12 288 THR A N 1
ATOM 2355 C CA . THR A 1 288 ? 6.135 1.994 -11.463 1.00 89.12 288 THR A CA 1
ATOM 2356 C C . THR A 1 288 ? 5.929 0.488 -11.626 1.00 89.12 288 THR A C 1
ATOM 2358 O O . THR A 1 288 ? 6.625 -0.288 -10.972 1.00 89.12 288 THR A O 1
ATOM 2361 N N . LEU A 1 289 ? 5.030 0.061 -12.517 1.00 90.50 289 LEU A N 1
ATOM 2362 C CA . LEU A 1 289 ? 4.798 -1.357 -12.811 1.00 90.50 289 LEU A CA 1
ATOM 2363 C C . LEU A 1 289 ? 6.043 -2.026 -13.402 1.00 90.50 289 LEU A C 1
ATOM 2365 O O . LEU A 1 289 ? 6.385 -3.129 -12.985 1.00 90.50 289 LEU A O 1
ATOM 2369 N N . LEU A 1 290 ? 6.769 -1.349 -14.298 1.00 90.62 290 LEU A N 1
ATOM 2370 C CA . LEU A 1 290 ? 8.029 -1.875 -14.830 1.00 90.62 290 LEU A CA 1
ATOM 2371 C C . LEU A 1 290 ? 9.065 -2.123 -13.721 1.00 90.62 290 LEU A C 1
ATOM 2373 O O . LEU A 1 290 ? 9.763 -3.132 -13.754 1.00 90.62 290 LEU A O 1
ATOM 2377 N N . SER A 1 291 ? 9.133 -1.259 -12.701 1.00 86.62 291 SER A N 1
ATOM 2378 C CA . SER A 1 291 ? 10.052 -1.426 -11.554 1.00 86.62 291 SER A CA 1
ATOM 2379 C C . SER A 1 291 ? 9.719 -2.616 -10.634 1.00 86.62 291 SER A C 1
ATOM 2381 O O . SER A 1 291 ? 10.452 -2.905 -9.681 1.00 86.62 291 SER A O 1
ATOM 2383 N N . LEU A 1 292 ? 8.580 -3.268 -10.873 1.00 84.62 292 LEU A N 1
ATOM 2384 C CA . LEU A 1 292 ? 8.135 -4.484 -10.195 1.00 84.62 292 LEU A CA 1
ATOM 2385 C C . LEU A 1 292 ? 8.221 -5.728 -11.089 1.00 84.62 292 LEU A C 1
ATOM 2387 O O . LEU A 1 292 ? 7.999 -6.829 -10.598 1.00 84.62 292 LEU A O 1
ATOM 2391 N N . SER A 1 293 ? 8.467 -5.558 -12.387 1.00 86.31 293 SER A N 1
ATOM 2392 C CA . SER A 1 293 ? 8.524 -6.658 -13.351 1.00 86.31 293 SER A CA 1
ATOM 2393 C C . SER A 1 293 ? 9.928 -7.250 -13.448 1.00 86.31 293 SER A C 1
ATOM 2395 O O . SER A 1 293 ? 10.912 -6.564 -13.159 1.00 86.31 293 SER A O 1
ATOM 2397 N N . ASP A 1 294 ? 10.021 -8.492 -13.927 1.00 82.88 294 ASP A N 1
ATOM 2398 C CA . ASP A 1 294 ? 11.283 -9.019 -14.443 1.00 82.88 294 ASP A CA 1
ATOM 2399 C C . ASP A 1 294 ? 11.542 -8.436 -15.834 1.00 82.88 294 ASP A C 1
ATOM 2401 O O . ASP A 1 294 ? 11.061 -8.931 -16.853 1.00 82.88 294 ASP A O 1
ATOM 2405 N N . TYR A 1 295 ? 12.226 -7.297 -15.866 1.00 88.00 295 TYR A N 1
ATOM 2406 C CA . TYR A 1 295 ? 12.384 -6.526 -17.089 1.00 88.00 295 TYR A CA 1
ATOM 2407 C C . TYR A 1 295 ? 13.429 -7.168 -18.020 1.00 88.00 295 TYR A C 1
ATOM 2409 O O . TYR A 1 295 ? 14.590 -7.315 -17.616 1.00 88.00 295 TYR A O 1
ATOM 2417 N N . PRO A 1 296 ? 13.070 -7.502 -19.274 1.00 89.00 296 PRO A N 1
ATOM 2418 C CA . PRO A 1 296 ? 13.935 -8.234 -20.195 1.00 89.00 296 PRO A CA 1
ATOM 2419 C C . PRO A 1 296 ? 14.933 -7.286 -20.869 1.00 89.00 296 PRO A C 1
ATOM 2421 O O . PRO A 1 296 ? 14.801 -6.900 -22.031 1.00 89.00 296 PRO A O 1
ATOM 2424 N N . ILE A 1 297 ? 15.944 -6.858 -20.112 1.00 90.88 297 ILE A N 1
ATOM 2425 C CA . ILE A 1 297 ? 16.993 -5.936 -20.571 1.00 90.88 297 ILE A CA 1
ATOM 2426 C C . ILE A 1 297 ? 17.780 -6.477 -21.772 1.00 90.88 297 ILE A C 1
ATOM 2428 O O . ILE A 1 297 ? 18.358 -5.712 -22.536 1.00 90.88 297 ILE A O 1
ATOM 2432 N N . GLU A 1 298 ? 17.823 -7.791 -21.945 1.00 90.62 298 GLU A N 1
ATOM 2433 C CA . GLU A 1 298 ? 18.428 -8.498 -23.068 1.00 90.62 298 GLU A CA 1
ATOM 2434 C C . GLU A 1 298 ? 17.744 -8.175 -24.404 1.00 90.62 298 GLU A C 1
ATOM 2436 O O . GLU A 1 298 ? 18.369 -8.254 -25.465 1.00 90.62 298 GLU A O 1
ATOM 2441 N N . GLU A 1 299 ? 16.483 -7.743 -24.371 1.00 91.81 299 GLU A N 1
ATOM 2442 C CA . GLU A 1 299 ? 15.758 -7.340 -25.561 1.00 91.81 299 GLU A CA 1
ATOM 2443 C C . GLU A 1 299 ? 16.119 -5.910 -25.972 1.00 91.81 299 GLU A C 1
ATOM 2445 O O . GLU A 1 299 ? 15.869 -4.930 -25.265 1.00 91.81 299 GLU A O 1
ATOM 2450 N N . LYS A 1 300 ? 16.636 -5.756 -27.195 1.00 90.44 300 LYS A N 1
ATOM 2451 C CA . LYS A 1 300 ? 17.031 -4.449 -27.748 1.00 90.44 300 LYS A CA 1
ATOM 2452 C C . LYS A 1 300 ? 15.902 -3.410 -27.717 1.00 90.44 300 LYS A C 1
ATOM 2454 O O . LYS A 1 300 ? 16.150 -2.224 -27.526 1.00 90.44 300 LYS A O 1
ATOM 2459 N N . GLN A 1 301 ? 14.660 -3.845 -27.914 1.00 91.00 301 GLN A N 1
ATOM 2460 C CA . GLN A 1 301 ? 13.480 -2.979 -27.844 1.00 91.00 301 GLN A CA 1
ATOM 2461 C C . GLN A 1 301 ? 13.258 -2.394 -26.440 1.00 91.00 301 GLN A C 1
ATOM 2463 O O . GLN A 1 301 ? 12.933 -1.214 -26.320 1.00 91.00 301 GLN A O 1
ATOM 2468 N N . CYS A 1 302 ? 13.529 -3.168 -25.391 1.00 90.50 302 CYS A N 1
ATOM 2469 C CA . CYS A 1 302 ? 13.458 -2.724 -24.003 1.00 90.50 302 CYS A CA 1
ATOM 2470 C C . CYS A 1 302 ? 14.613 -1.773 -23.651 1.00 90.50 302 CYS A C 1
ATOM 2472 O O . CYS A 1 302 ? 14.387 -0.724 -23.050 1.00 90.50 302 CYS A O 1
ATOM 2474 N N . GLN A 1 303 ? 15.831 -2.047 -24.127 1.00 91.19 303 GLN A N 1
ATOM 2475 C CA . GLN A 1 303 ? 16.955 -1.103 -23.992 1.00 91.19 303 GLN A CA 1
ATOM 2476 C C . GLN A 1 303 ? 16.634 0.253 -24.639 1.00 91.19 303 GLN A C 1
ATOM 2478 O O . GLN A 1 303 ? 16.791 1.305 -24.016 1.00 91.19 303 GLN A O 1
ATOM 2483 N N . ASN A 1 304 ? 16.099 0.227 -25.865 1.00 91.31 304 ASN A N 1
ATOM 2484 C CA . ASN A 1 304 ? 15.669 1.429 -26.578 1.00 91.31 304 ASN A CA 1
ATOM 2485 C C . ASN A 1 304 ? 14.569 2.189 -25.830 1.00 91.31 304 ASN A C 1
ATOM 2487 O O . ASN A 1 304 ? 14.583 3.418 -25.825 1.00 91.31 304 ASN A O 1
ATOM 2491 N N . LEU A 1 305 ? 13.626 1.483 -25.196 1.00 91.25 305 LEU A N 1
ATOM 2492 C CA . LEU A 1 305 ? 12.585 2.104 -24.378 1.00 91.25 305 LEU A CA 1
ATOM 2493 C C . LEU A 1 305 ? 13.209 2.924 -23.241 1.00 91.25 305 LEU A C 1
ATOM 2495 O O . LEU A 1 305 ? 12.847 4.088 -23.069 1.00 91.25 305 LEU A O 1
ATOM 2499 N N . ILE A 1 306 ? 14.163 2.347 -22.505 1.00 91.88 306 ILE A N 1
ATOM 2500 C CA . ILE A 1 306 ? 14.862 3.035 -21.412 1.00 91.88 306 ILE A CA 1
ATOM 2501 C C . ILE A 1 306 ? 15.614 4.256 -21.943 1.00 91.88 306 ILE A C 1
ATOM 2503 O O . ILE A 1 306 ? 15.423 5.358 -21.429 1.00 91.88 306 ILE A O 1
ATOM 2507 N N . TRP A 1 307 ? 16.431 4.090 -22.989 1.00 91.81 307 TRP A N 1
ATOM 2508 C CA . TRP A 1 307 ? 17.197 5.204 -23.552 1.00 91.81 307 TRP A CA 1
ATOM 2509 C C . TRP A 1 307 ? 16.287 6.341 -23.995 1.00 91.81 307 TRP A C 1
ATOM 2511 O O . TRP A 1 307 ? 16.467 7.468 -23.548 1.00 91.81 307 TRP A O 1
ATOM 2521 N N . ASN A 1 308 ? 15.276 6.058 -24.814 1.00 90.38 308 ASN A N 1
ATOM 2522 C CA . ASN A 1 308 ? 14.420 7.099 -25.378 1.00 90.38 308 ASN A CA 1
ATOM 2523 C C . ASN A 1 308 ? 13.700 7.912 -24.293 1.00 90.38 308 ASN A C 1
ATOM 2525 O O . ASN A 1 308 ? 13.611 9.134 -24.409 1.00 90.38 308 ASN A O 1
ATOM 2529 N N . ASN A 1 309 ? 13.220 7.255 -23.232 1.00 90.69 309 ASN A N 1
ATOM 2530 C CA . ASN A 1 309 ? 12.504 7.944 -22.161 1.00 90.69 309 ASN A CA 1
ATOM 2531 C C . ASN A 1 309 ? 13.434 8.685 -21.182 1.00 90.69 309 ASN A C 1
ATOM 2533 O O . ASN A 1 309 ? 13.019 9.695 -20.621 1.00 90.69 309 ASN A O 1
ATOM 2537 N N . LEU A 1 310 ? 14.684 8.239 -21.004 1.00 91.25 310 LEU A N 1
ATOM 2538 C CA . LEU A 1 310 ? 15.688 8.958 -20.206 1.00 91.25 310 LEU A CA 1
ATOM 2539 C C . LEU A 1 310 ? 16.302 10.157 -20.940 1.00 91.25 310 LEU A C 1
ATOM 2541 O O . LEU A 1 310 ? 16.750 11.098 -20.291 1.00 91.25 310 LEU A O 1
ATOM 2545 N N . GLN A 1 311 ? 16.362 10.124 -22.274 1.00 90.56 311 GLN A N 1
ATOM 2546 C CA . GLN A 1 311 ? 16.897 11.234 -23.073 1.00 90.56 311 GLN A CA 1
ATOM 2547 C C . GLN A 1 311 ? 15.942 12.425 -23.114 1.00 90.56 311 GLN A C 1
ATOM 2549 O O . GLN A 1 311 ? 16.383 13.567 -23.090 1.00 90.56 311 GLN A O 1
ATOM 2554 N N . ASN A 1 312 ? 14.637 12.160 -23.213 1.00 86.25 312 ASN A N 1
ATOM 2555 C CA . ASN A 1 312 ? 13.620 13.197 -23.374 1.00 86.25 312 ASN A CA 1
ATOM 2556 C C . ASN A 1 312 ? 12.390 12.893 -22.502 1.00 86.25 312 ASN A C 1
ATOM 2558 O O . ASN A 1 312 ? 11.329 12.557 -23.042 1.00 86.25 312 ASN A O 1
ATOM 2562 N N . PRO A 1 313 ? 12.504 12.978 -21.163 1.00 86.38 313 PRO A N 1
ATOM 2563 C CA . PRO A 1 313 ? 11.336 12.882 -20.297 1.00 86.38 313 PRO A CA 1
ATOM 2564 C C . PRO A 1 313 ? 10.378 14.045 -20.595 1.00 86.38 313 PRO A C 1
ATOM 2566 O O . PRO A 1 313 ? 10.809 15.171 -20.847 1.00 86.38 313 PRO A O 1
ATOM 2569 N N . LYS A 1 314 ? 9.060 13.808 -20.561 1.00 85.12 314 LYS A N 1
ATOM 2570 C CA . LYS A 1 314 ? 8.069 14.869 -20.824 1.00 85.12 314 LYS A CA 1
ATOM 2571 C C . LYS A 1 314 ? 7.987 15.877 -19.676 1.00 85.12 314 LYS A C 1
ATOM 2573 O O . LYS A 1 314 ? 7.529 16.997 -19.881 1.00 85.12 314 LYS A O 1
ATOM 2578 N N . THR A 1 315 ? 8.364 15.463 -18.463 1.00 87.25 315 THR A N 1
ATOM 2579 C CA . THR A 1 315 ? 8.305 16.265 -17.230 1.00 87.25 315 THR A CA 1
ATOM 2580 C C . THR A 1 315 ? 9.408 15.848 -16.255 1.00 87.25 315 THR A C 1
ATOM 2582 O O . THR A 1 315 ? 9.866 14.707 -16.302 1.00 87.25 315 THR A O 1
ATOM 2585 N N . GLU A 1 316 ? 9.763 16.723 -15.310 1.00 86.81 316 GLU A N 1
ATOM 2586 C CA . GLU A 1 316 ? 10.702 16.404 -14.218 1.00 86.81 316 GLU A CA 1
ATOM 2587 C C . GLU A 1 316 ? 10.231 15.205 -13.375 1.00 86.81 316 GLU A C 1
ATOM 2589 O O . GLU A 1 316 ? 11.016 14.318 -13.062 1.00 86.81 316 GLU A O 1
ATOM 2594 N N . VAL A 1 317 ? 8.928 15.114 -13.080 1.00 86.00 317 VAL A N 1
ATOM 2595 C CA . VAL A 1 317 ? 8.344 14.004 -12.298 1.00 86.00 317 VAL A CA 1
ATOM 2596 C C . VAL A 1 317 ? 8.500 12.657 -13.015 1.00 86.00 317 VAL A C 1
ATOM 2598 O O . VAL A 1 317 ? 8.695 11.620 -12.384 1.00 86.00 317 VAL A O 1
ATOM 2601 N N . GLU A 1 318 ? 8.421 12.652 -14.345 1.00 88.81 318 GLU A N 1
ATOM 2602 C CA . GLU A 1 318 ? 8.689 11.451 -15.135 1.00 88.81 318 GLU A CA 1
ATOM 2603 C C . GLU A 1 318 ? 10.175 11.087 -15.136 1.00 88.81 318 GLU A C 1
ATOM 2605 O O . GLU A 1 318 ? 10.501 9.907 -15.014 1.00 88.81 318 GLU A O 1
ATOM 2610 N N . GLU A 1 319 ? 11.073 12.072 -15.210 1.00 90.25 319 GLU A N 1
ATOM 2611 C CA . GLU A 1 319 ? 12.512 11.832 -15.063 1.00 90.25 319 GLU A CA 1
ATOM 2612 C C . GLU A 1 319 ? 12.830 11.199 -13.701 1.00 90.25 319 GLU A C 1
ATOM 2614 O O . GLU A 1 319 ? 13.546 10.201 -13.625 1.00 90.25 319 GLU A O 1
ATOM 2619 N N . GLU A 1 320 ? 12.250 11.724 -12.619 1.00 89.56 320 GLU A N 1
ATOM 2620 C CA . GLU A 1 320 ? 12.373 11.152 -11.274 1.00 89.56 320 GLU A CA 1
ATOM 2621 C C . GLU A 1 320 ? 11.872 9.705 -11.211 1.00 89.56 320 GLU A C 1
ATOM 2623 O O . GLU A 1 320 ? 12.531 8.849 -10.613 1.00 89.56 320 GLU A O 1
ATOM 2628 N N . ALA A 1 321 ? 10.742 9.402 -11.856 1.00 88.50 321 ALA A N 1
ATOM 2629 C CA . ALA A 1 321 ? 10.204 8.047 -11.911 1.00 88.50 321 ALA A CA 1
ATOM 2630 C C . ALA A 1 321 ? 11.132 7.084 -12.669 1.00 88.50 321 ALA A C 1
ATOM 2632 O O . ALA A 1 321 ? 11.371 5.970 -12.197 1.00 88.50 321 ALA A O 1
ATOM 2633 N N . TRP A 1 322 ? 11.702 7.503 -13.801 1.00 92.62 322 TRP A N 1
ATOM 2634 C CA . TRP A 1 322 ? 12.674 6.695 -14.546 1.00 92.62 322 TRP A CA 1
ATOM 2635 C C . TRP A 1 322 ? 13.989 6.504 -13.790 1.00 92.62 322 TRP A C 1
ATOM 2637 O O . TRP A 1 322 ? 14.539 5.403 -13.766 1.00 92.62 322 TRP A O 1
ATOM 2647 N N . ASN A 1 323 ? 14.464 7.537 -13.100 1.00 91.25 323 ASN A N 1
ATOM 2648 C CA . ASN A 1 323 ? 15.610 7.436 -12.202 1.00 91.25 323 ASN A CA 1
ATOM 2649 C C . ASN A 1 323 ? 15.350 6.410 -11.089 1.00 91.25 323 ASN A C 1
ATOM 2651 O O . ASN A 1 323 ? 16.188 5.546 -10.816 1.00 91.25 323 ASN A O 1
ATOM 2655 N N . LYS A 1 324 ? 14.160 6.451 -10.481 1.00 87.31 324 LYS A N 1
ATOM 2656 C CA . LYS A 1 324 ? 13.740 5.470 -9.476 1.00 87.31 324 LYS A CA 1
ATOM 2657 C C . LYS A 1 324 ? 13.681 4.056 -10.063 1.00 87.31 324 LYS A C 1
ATOM 2659 O O . LYS A 1 324 ? 14.178 3.125 -9.434 1.00 87.31 324 LYS A O 1
ATOM 2664 N N . PHE A 1 325 ? 13.157 3.901 -11.279 1.00 91.06 325 PHE A N 1
ATOM 2665 C CA . PHE A 1 325 ? 13.157 2.629 -12.003 1.00 91.06 325 PHE A CA 1
ATOM 2666 C C . PHE A 1 325 ? 14.575 2.053 -12.147 1.00 91.06 325 PHE A C 1
ATOM 2668 O O . PHE A 1 325 ? 14.808 0.934 -11.697 1.00 91.06 325 PHE A O 1
ATOM 2675 N N . ILE A 1 326 ? 15.544 2.821 -12.662 1.00 90.75 326 ILE A N 1
ATOM 2676 C CA . ILE A 1 326 ? 16.941 2.360 -12.811 1.00 90.75 326 ILE A CA 1
ATOM 2677 C C . ILE A 1 326 ? 17.533 1.914 -11.469 1.00 90.75 326 ILE A C 1
ATOM 2679 O O . ILE A 1 326 ? 18.224 0.895 -11.379 1.00 90.75 326 ILE A O 1
ATOM 2683 N N . LYS A 1 327 ? 17.247 2.669 -10.407 1.00 85.62 327 LYS A N 1
ATOM 2684 C CA . LYS A 1 327 ? 17.776 2.405 -9.070 1.00 85.62 327 LYS A CA 1
ATOM 2685 C C . LYS A 1 327 ? 17.196 1.145 -8.426 1.00 85.62 327 LYS A C 1
ATOM 2687 O O . LYS A 1 327 ? 17.913 0.440 -7.717 1.00 85.62 327 LYS A O 1
ATOM 2692 N N . GLU A 1 328 ? 15.912 0.881 -8.634 1.00 79.56 328 GLU A N 1
ATOM 2693 C CA . GLU A 1 328 ? 15.154 -0.091 -7.838 1.00 79.56 328 GLU A CA 1
ATOM 2694 C C . GLU A 1 328 ? 14.779 -1.369 -8.571 1.00 79.56 328 GLU A C 1
ATOM 2696 O O . GLU A 1 328 ? 14.312 -2.307 -7.920 1.00 79.56 328 GLU A O 1
ATOM 2701 N N . ILE A 1 329 ? 14.946 -1.411 -9.892 1.00 81.94 329 ILE A N 1
ATOM 2702 C CA . ILE A 1 329 ? 14.542 -2.571 -10.670 1.00 81.94 329 ILE A CA 1
ATOM 2703 C C . ILE A 1 329 ? 15.232 -3.849 -10.150 1.00 81.94 329 ILE A C 1
ATOM 2705 O O . ILE A 1 329 ? 16.461 -3.842 -9.970 1.00 81.94 329 ILE A O 1
ATOM 2709 N N . PRO A 1 330 ? 14.468 -4.923 -9.861 1.00 75.81 330 PRO A N 1
ATOM 2710 C CA . PRO A 1 330 ? 15.027 -6.221 -9.512 1.00 75.81 330 PRO A CA 1
ATOM 2711 C C . PRO A 1 330 ? 15.822 -6.769 -10.694 1.00 75.81 330 PRO A C 1
ATOM 2713 O O . PRO A 1 330 ? 15.414 -6.620 -11.843 1.00 75.81 330 PRO A O 1
ATOM 2716 N N . MET A 1 331 ? 16.971 -7.378 -10.418 1.00 78.38 331 MET A N 1
ATOM 2717 C CA . MET A 1 331 ? 17.820 -7.960 -11.451 1.00 78.38 331 MET A CA 1
ATOM 2718 C C . MET A 1 331 ? 18.473 -9.225 -10.928 1.00 78.38 331 MET A C 1
ATOM 2720 O O . MET A 1 331 ? 19.131 -9.190 -9.886 1.00 78.38 331 MET A O 1
ATOM 2724 N N . ASP A 1 332 ? 18.347 -10.301 -11.693 1.00 79.25 332 ASP A N 1
ATOM 2725 C CA . ASP A 1 332 ? 19.138 -11.501 -11.469 1.00 79.25 332 ASP A CA 1
ATOM 2726 C C . ASP A 1 332 ? 20.599 -11.262 -11.849 1.00 79.25 332 ASP A C 1
ATOM 2728 O O . ASP A 1 332 ? 20.922 -10.480 -12.754 1.00 79.25 332 ASP A O 1
ATOM 2732 N N . SER A 1 333 ? 21.500 -11.980 -11.178 1.00 81.62 333 SER A N 1
ATOM 2733 C CA . SER A 1 333 ? 22.947 -11.877 -11.398 1.00 81.62 333 SER A CA 1
ATOM 2734 C C . SER A 1 333 ? 23.341 -12.144 -12.855 1.00 81.62 333 SER A C 1
ATOM 2736 O O . SER A 1 333 ? 24.266 -11.514 -13.372 1.00 81.62 333 SER A O 1
ATOM 2738 N N . GLU A 1 334 ? 22.597 -13.008 -13.546 1.00 85.06 334 GLU A N 1
ATOM 2739 C CA . GLU A 1 334 ? 22.773 -13.322 -14.966 1.00 85.06 334 GLU A CA 1
ATOM 2740 C C . GLU A 1 334 ? 22.560 -12.095 -15.870 1.00 85.06 334 GLU A C 1
ATOM 2742 O O . GLU A 1 334 ? 23.236 -11.942 -16.890 1.00 85.06 334 GLU A O 1
ATOM 2747 N N . LYS A 1 335 ? 21.693 -11.157 -15.464 1.00 87.69 335 LYS A N 1
ATOM 2748 C CA . LYS A 1 335 ? 21.372 -9.938 -16.225 1.00 87.69 335 LYS A CA 1
ATOM 2749 C C . LYS A 1 335 ? 22.324 -8.773 -15.926 1.00 87.69 335 LYS A C 1
ATOM 2751 O O . LYS A 1 335 ? 22.328 -7.782 -16.662 1.00 87.69 335 LYS A O 1
ATOM 2756 N N . HIS A 1 336 ? 23.185 -8.873 -14.906 1.00 90.12 336 HIS A N 1
ATOM 2757 C CA . HIS A 1 336 ? 24.079 -7.781 -14.482 1.00 90.12 336 HIS A CA 1
ATOM 2758 C C . HIS A 1 336 ? 24.999 -7.268 -15.599 1.00 90.12 336 HIS A C 1
ATOM 2760 O O . HIS A 1 336 ? 25.319 -6.079 -15.637 1.00 90.12 336 HIS A O 1
ATOM 2766 N N . LEU A 1 337 ? 25.465 -8.136 -16.504 1.00 90.88 337 LEU A N 1
ATOM 2767 C CA . LEU A 1 337 ? 26.324 -7.707 -17.611 1.00 90.88 337 LEU A CA 1
ATOM 2768 C C . LEU A 1 337 ? 25.579 -6.771 -18.573 1.00 90.88 337 LEU A C 1
ATOM 2770 O O . LEU A 1 337 ? 26.097 -5.703 -18.883 1.00 90.88 337 LEU A O 1
ATOM 2774 N N . MET A 1 338 ? 24.367 -7.143 -18.988 1.00 92.31 338 MET A N 1
ATOM 2775 C CA . MET A 1 338 ? 23.552 -6.342 -19.911 1.00 92.31 338 MET A CA 1
ATOM 2776 C C . MET A 1 338 ? 23.168 -4.998 -19.299 1.00 92.31 338 MET A C 1
ATOM 2778 O O . MET A 1 338 ? 23.290 -3.960 -19.948 1.00 92.31 338 MET A O 1
ATOM 2782 N N . TRP A 1 339 ? 22.800 -4.996 -18.018 1.00 92.62 339 TRP A N 1
ATOM 2783 C CA . TRP A 1 339 ? 22.535 -3.760 -17.289 1.00 92.62 339 TRP A CA 1
ATOM 2784 C C . TRP A 1 339 ? 23.761 -2.858 -17.189 1.00 92.62 339 TRP A C 1
ATOM 2786 O O . TRP A 1 339 ? 23.652 -1.663 -17.450 1.00 92.62 339 TRP A O 1
ATOM 2796 N N . ARG A 1 340 ? 24.944 -3.407 -16.889 1.00 93.31 340 ARG A N 1
ATOM 2797 C CA . ARG A 1 340 ? 26.189 -2.623 -16.894 1.00 93.31 340 ARG A CA 1
ATOM 2798 C C . ARG A 1 340 ? 26.463 -2.003 -18.259 1.00 93.31 340 ARG A C 1
ATOM 2800 O O . ARG A 1 340 ? 26.769 -0.818 -18.312 1.00 93.31 340 ARG A O 1
ATOM 2807 N N . THR A 1 341 ? 26.296 -2.758 -19.345 1.00 93.44 341 THR A N 1
ATOM 2808 C CA . THR A 1 341 ? 26.465 -2.230 -20.706 1.00 93.44 341 THR A CA 1
ATOM 2809 C C . THR A 1 341 ? 25.500 -1.078 -20.986 1.00 93.44 341 THR A C 1
ATOM 2811 O O . THR A 1 341 ? 25.943 -0.024 -21.440 1.00 93.44 341 THR A O 1
ATOM 2814 N N . LEU A 1 342 ? 24.214 -1.220 -20.648 1.00 94.56 342 LEU A N 1
ATOM 2815 C CA . LEU A 1 342 ? 23.237 -0.141 -20.822 1.00 94.56 342 LEU A CA 1
ATOM 2816 C C . LEU A 1 342 ? 23.619 1.118 -20.021 1.00 94.56 342 LEU A C 1
ATOM 2818 O O . LEU A 1 342 ? 23.556 2.229 -20.552 1.00 94.56 342 LEU A O 1
ATOM 2822 N N . LEU A 1 343 ? 24.037 0.957 -18.763 1.00 95.25 343 LEU A N 1
ATOM 2823 C CA . LEU A 1 343 ? 24.439 2.072 -17.901 1.00 95.25 343 LEU A CA 1
ATOM 2824 C C . LEU A 1 343 ? 25.716 2.756 -18.408 1.00 95.25 343 LEU A C 1
ATOM 2826 O O . LEU A 1 343 ? 25.779 3.983 -18.435 1.00 95.25 343 LEU A O 1
ATOM 2830 N N . GLU A 1 344 ? 26.710 1.996 -18.875 1.00 94.81 344 GLU A N 1
ATOM 2831 C CA . GLU A 1 344 ? 27.908 2.555 -19.511 1.00 94.81 344 GLU A CA 1
ATOM 2832 C C . GLU A 1 344 ? 27.564 3.385 -20.749 1.00 94.81 344 GLU A C 1
ATOM 2834 O O . GLU A 1 344 ? 28.137 4.455 -20.955 1.00 94.81 344 GLU A O 1
ATOM 2839 N N . GLU A 1 345 ? 26.628 2.926 -21.578 1.00 94.12 345 GLU A N 1
ATOM 2840 C CA . GLU A 1 345 ? 26.204 3.674 -22.762 1.00 94.12 345 GLU A CA 1
ATOM 2841 C C . GLU A 1 345 ? 25.501 4.991 -22.421 1.00 94.12 345 GLU A C 1
ATOM 2843 O O . GLU A 1 345 ? 25.667 5.975 -23.150 1.00 94.12 345 GLU A O 1
ATOM 2848 N N . ILE A 1 346 ? 24.759 5.032 -21.310 1.00 94.19 346 ILE A N 1
ATOM 2849 C CA . ILE A 1 346 ? 24.188 6.271 -20.767 1.00 94.19 346 ILE A CA 1
ATOM 2850 C C . ILE A 1 346 ? 25.320 7.208 -20.321 1.00 94.19 346 ILE A C 1
ATOM 2852 O O . ILE A 1 346 ? 25.390 8.356 -20.763 1.00 94.19 346 ILE A O 1
ATOM 2856 N N . LEU A 1 347 ? 26.259 6.701 -19.518 1.00 94.81 347 LEU A N 1
ATOM 2857 C CA . LEU A 1 347 ? 27.373 7.476 -18.957 1.00 94.81 347 LEU A CA 1
ATOM 2858 C C . LEU A 1 347 ? 28.337 8.023 -20.020 1.00 94.81 347 LEU A C 1
ATOM 2860 O O . LEU A 1 347 ? 28.916 9.093 -19.838 1.00 94.81 347 LEU A O 1
ATOM 2864 N N . ARG A 1 348 ? 28.490 7.334 -21.156 1.00 94.75 348 ARG A N 1
ATOM 2865 C CA . ARG A 1 348 ? 29.320 7.782 -22.291 1.00 94.75 348 ARG A CA 1
ATOM 2866 C C . ARG A 1 348 ? 28.714 8.949 -23.079 1.00 94.75 348 ARG A C 1
ATOM 2868 O O . ARG A 1 348 ? 29.384 9.478 -23.965 1.00 94.75 348 ARG A O 1
ATOM 2875 N N . LYS A 1 349 ? 27.472 9.356 -22.794 1.00 93.62 349 LYS A N 1
ATOM 2876 C CA . LYS A 1 349 ? 26.754 10.414 -23.528 1.00 93.62 349 LYS A CA 1
ATOM 2877 C C . LYS A 1 349 ? 26.298 11.556 -22.600 1.00 93.62 349 LYS A C 1
ATOM 2879 O O . LYS A 1 349 ? 25.108 11.868 -22.564 1.00 93.62 349 LYS A O 1
ATOM 2884 N N . PRO A 1 350 ? 27.214 12.238 -21.888 1.00 90.88 350 PRO A N 1
ATOM 2885 C CA . PRO A 1 350 ? 26.849 13.259 -20.902 1.00 90.88 350 PRO A CA 1
ATOM 2886 C C . PRO A 1 350 ? 26.133 14.482 -21.496 1.00 90.88 350 PRO A C 1
ATOM 2888 O O . PRO A 1 350 ? 25.415 15.168 -20.786 1.00 90.88 350 PRO A O 1
ATOM 2891 N N . ALA A 1 351 ? 26.289 14.746 -22.798 1.00 91.25 351 ALA A N 1
ATOM 2892 C CA . ALA A 1 351 ? 25.577 15.824 -23.490 1.00 91.25 351 ALA A CA 1
ATOM 2893 C C . ALA A 1 351 ? 24.103 15.498 -23.807 1.00 91.25 351 ALA A C 1
ATOM 2895 O O . ALA A 1 351 ? 23.368 16.379 -24.241 1.00 91.25 351 ALA A O 1
ATOM 2896 N N . VAL A 1 352 ? 23.692 14.234 -23.660 1.00 92.19 352 VAL A N 1
ATOM 2897 C CA . VAL A 1 352 ? 22.356 13.751 -24.043 1.00 92.19 352 VAL A CA 1
ATOM 2898 C C . VAL A 1 352 ? 21.450 13.563 -22.823 1.00 92.19 352 VAL A C 1
ATOM 2900 O O . VAL A 1 352 ? 20.238 13.683 -22.943 1.00 92.19 352 VAL A O 1
ATOM 2903 N N . TYR A 1 353 ? 22.020 13.274 -21.653 1.00 92.88 353 TYR A N 1
ATOM 2904 C CA . TYR A 1 353 ? 21.268 12.955 -20.439 1.00 92.88 353 TYR A CA 1
ATOM 2905 C C . TYR A 1 353 ? 21.417 14.049 -19.382 1.00 92.88 353 TYR A C 1
ATOM 2907 O O . TYR A 1 353 ? 22.456 14.705 -19.298 1.00 92.88 353 TYR A O 1
ATOM 2915 N N . SER A 1 354 ? 20.397 14.212 -18.536 1.00 92.69 354 SER A N 1
ATOM 2916 C CA . SER A 1 354 ? 20.466 15.126 -17.395 1.00 92.69 354 SER A CA 1
ATOM 2917 C C . SER A 1 354 ? 21.532 14.677 -16.384 1.00 92.69 354 SER A C 1
ATOM 2919 O O . SER A 1 354 ? 21.885 13.496 -16.283 1.00 92.69 354 SER A O 1
ATOM 2921 N N . SER A 1 355 ? 22.023 15.613 -15.568 1.00 92.56 355 SER A N 1
ATOM 2922 C CA . SER A 1 355 ? 22.962 15.302 -14.482 1.00 92.56 355 SER A CA 1
ATOM 2923 C C . SER A 1 355 ? 22.377 14.317 -13.462 1.00 92.56 355 SER A C 1
ATOM 2925 O O . SER A 1 355 ? 23.111 13.495 -12.912 1.00 92.56 355 SER A O 1
ATOM 2927 N N . SER A 1 356 ? 21.059 14.356 -13.237 1.00 92.50 356 SER A N 1
ATOM 2928 C CA . SER A 1 356 ? 20.359 13.424 -12.351 1.00 92.50 356 SER A CA 1
ATOM 2929 C C . SER A 1 356 ? 20.407 11.995 -12.895 1.00 92.50 356 SER A C 1
ATOM 2931 O O . SER A 1 356 ? 20.811 11.081 -12.171 1.00 92.50 356 SER A O 1
ATOM 2933 N N . VAL A 1 357 ? 20.101 11.815 -14.186 1.00 93.81 357 VAL A N 1
ATOM 2934 C CA . VAL A 1 357 ? 20.173 10.513 -14.868 1.00 93.81 357 VAL A CA 1
ATOM 2935 C C . VAL A 1 357 ? 21.591 9.949 -14.824 1.00 93.81 357 VAL A C 1
ATOM 2937 O O . VAL A 1 357 ? 21.783 8.793 -14.447 1.00 93.81 357 VAL A O 1
ATOM 2940 N N . LEU A 1 358 ? 22.599 10.764 -15.149 1.00 95.06 358 LEU A N 1
ATOM 2941 C CA . LEU A 1 358 ? 24.004 10.341 -15.131 1.00 95.06 358 LEU A CA 1
ATOM 2942 C C . LEU A 1 358 ? 24.456 9.917 -13.729 1.00 95.06 358 LEU A C 1
ATOM 2944 O O . LEU A 1 358 ? 25.114 8.887 -13.575 1.00 95.06 358 LEU A O 1
ATOM 2948 N N . ARG A 1 359 ? 24.068 10.671 -12.695 1.00 95.19 359 ARG A N 1
ATOM 2949 C CA . ARG A 1 359 ? 24.379 10.334 -11.302 1.00 95.19 359 ARG A CA 1
ATOM 2950 C C . ARG A 1 359 ? 23.774 8.990 -10.905 1.00 95.19 359 ARG A C 1
ATOM 2952 O O . ARG A 1 359 ? 24.489 8.137 -10.385 1.00 95.19 359 ARG A O 1
ATOM 2959 N N . ILE A 1 360 ? 22.485 8.781 -11.169 1.00 93.88 360 ILE A N 1
ATOM 2960 C CA . ILE A 1 360 ? 21.801 7.529 -10.821 1.00 93.88 360 ILE A CA 1
ATOM 2961 C C . ILE A 1 360 ? 22.357 6.348 -11.621 1.00 93.88 360 ILE A C 1
ATOM 2963 O O . ILE A 1 360 ? 22.547 5.267 -11.060 1.00 93.88 360 ILE A O 1
ATOM 2967 N N . ALA A 1 361 ? 22.682 6.551 -12.899 1.00 94.56 361 ALA A N 1
ATOM 2968 C CA . ALA A 1 361 ? 23.321 5.526 -13.713 1.00 94.56 361 ALA A CA 1
ATOM 2969 C C . ALA A 1 361 ? 24.688 5.117 -13.142 1.00 94.56 361 ALA A C 1
ATOM 2971 O O . ALA A 1 361 ? 24.982 3.924 -13.065 1.00 94.56 361 ALA A O 1
ATOM 2972 N N . MET A 1 362 ? 25.489 6.083 -12.678 1.00 94.75 362 MET A N 1
ATOM 2973 C CA . MET A 1 362 ? 26.773 5.819 -12.024 1.00 94.75 362 MET A CA 1
ATOM 2974 C C . MET A 1 362 ? 26.595 5.082 -10.692 1.00 94.75 362 MET A C 1
ATOM 2976 O O . MET A 1 362 ? 27.249 4.063 -10.475 1.00 94.75 362 MET A O 1
ATOM 2980 N N . GLU A 1 363 ? 25.689 5.550 -9.823 1.00 91.81 363 GLU A N 1
ATOM 2981 C CA . GLU A 1 363 ? 25.363 4.887 -8.548 1.00 91.81 363 GLU A CA 1
ATOM 2982 C C . GLU A 1 363 ? 25.011 3.409 -8.786 1.00 91.81 363 GLU A C 1
ATOM 2984 O O . GLU A 1 363 ? 25.581 2.513 -8.157 1.00 91.81 363 GLU A O 1
ATOM 2989 N N . ARG A 1 364 ? 24.113 3.146 -9.744 1.00 90.75 364 ARG A N 1
ATOM 2990 C CA . ARG A 1 364 ? 23.664 1.789 -10.070 1.00 90.75 364 ARG A CA 1
ATOM 2991 C C . ARG A 1 364 ? 24.770 0.944 -10.700 1.00 90.75 364 ARG A C 1
ATOM 2993 O O . ARG A 1 364 ? 24.896 -0.229 -10.363 1.00 90.75 364 ARG A O 1
ATOM 3000 N N . TYR A 1 365 ? 25.591 1.525 -11.572 1.00 93.25 365 TYR A N 1
ATOM 3001 C CA . TYR A 1 365 ? 26.717 0.836 -12.204 1.00 93.25 365 TYR A CA 1
ATOM 3002 C C . TYR A 1 365 ? 27.765 0.394 -11.173 1.00 93.25 365 TYR A C 1
ATOM 3004 O O . TYR A 1 365 ? 28.195 -0.762 -11.186 1.00 93.25 365 TYR A O 1
ATOM 3012 N N . CYS A 1 366 ? 28.130 1.274 -10.236 1.00 89.69 366 CYS A N 1
ATOM 3013 C CA . CYS A 1 366 ? 29.038 0.949 -9.134 1.00 8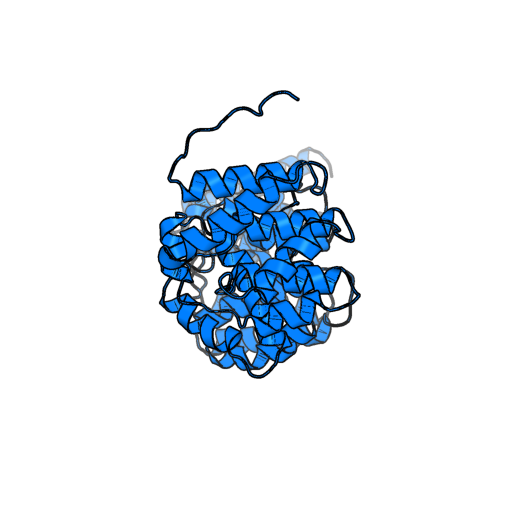9.69 366 CYS A CA 1
ATOM 3014 C C . CYS A 1 366 ? 28.472 -0.151 -8.227 1.00 89.69 366 CYS A C 1
ATOM 3016 O O . CYS A 1 366 ? 29.208 -1.065 -7.844 1.00 89.69 366 CYS A O 1
ATOM 3018 N N . GLU A 1 367 ? 27.166 -0.111 -7.945 1.00 86.44 367 GLU A N 1
ATOM 3019 C CA . GLU A 1 367 ? 26.489 -1.160 -7.180 1.00 86.44 367 GLU A CA 1
ATOM 3020 C C . GLU A 1 367 ? 26.622 -2.531 -7.864 1.00 86.44 367 GLU A C 1
ATOM 3022 O O . GLU A 1 367 ? 27.014 -3.505 -7.223 1.00 86.44 367 GLU A O 1
ATOM 3027 N N . LEU A 1 368 ? 26.389 -2.603 -9.180 1.00 87.19 368 LEU A N 1
ATOM 3028 C CA . LEU A 1 368 ? 26.517 -3.844 -9.957 1.00 87.19 368 LEU A CA 1
ATOM 3029 C C . LEU A 1 368 ? 27.961 -4.367 -10.052 1.00 87.19 368 LEU A C 1
ATOM 3031 O O . LEU A 1 368 ? 28.169 -5.546 -10.335 1.00 87.19 368 LEU A O 1
ATOM 3035 N N . LEU A 1 369 ? 28.962 -3.514 -9.819 1.00 86.06 369 LEU A N 1
ATOM 3036 C CA . LEU A 1 369 ? 30.370 -3.911 -9.718 1.00 86.06 369 LEU A CA 1
ATOM 3037 C C . LEU A 1 369 ? 30.770 -4.407 -8.321 1.00 86.06 369 LEU A C 1
ATOM 3039 O O . LEU A 1 369 ? 31.918 -4.814 -8.144 1.00 86.06 369 LEU A O 1
ATOM 3043 N N . GLY A 1 370 ? 29.873 -4.348 -7.332 1.00 75.56 370 GLY A N 1
ATOM 3044 C CA . GLY A 1 370 ? 30.202 -4.640 -5.935 1.00 75.56 370 GLY A CA 1
ATOM 3045 C C . GLY A 1 370 ? 31.095 -3.575 -5.288 1.00 75.56 370 GLY A C 1
ATOM 3046 O O . GLY A 1 370 ? 31.756 -3.851 -4.291 1.00 75.56 370 GLY A O 1
ATOM 3047 N N . LYS A 1 371 ? 31.144 -2.361 -5.854 1.00 59.91 371 LYS A N 1
ATOM 3048 C CA . LYS A 1 371 ? 31.919 -1.230 -5.332 1.00 59.91 371 LYS A CA 1
ATOM 3049 C C . LYS A 1 371 ? 30.995 -0.293 -4.556 1.00 59.91 371 LYS A C 1
ATOM 3051 O O . LYS A 1 371 ? 30.517 0.702 -5.090 1.00 59.91 371 LYS A O 1
ATOM 3056 N N . THR A 1 372 ? 30.722 -0.606 -3.294 1.00 45.06 372 THR A N 1
ATOM 3057 C CA . THR A 1 372 ? 30.043 0.310 -2.362 1.00 45.06 372 THR A CA 1
ATOM 3058 C C . THR A 1 372 ? 31.058 1.209 -1.657 1.00 45.06 372 THR A C 1
ATOM 3060 O O . THR A 1 372 ? 31.228 1.124 -0.448 1.00 45.06 372 THR A O 1
ATOM 3063 N N . GLU A 1 373 ? 31.738 2.071 -2.410 1.00 39.72 373 GLU A N 1
ATOM 3064 C CA . GLU A 1 373 ? 32.426 3.242 -1.855 1.00 39.72 373 GLU A CA 1
ATOM 3065 C C . GLU A 1 373 ? 32.056 4.458 -2.708 1.00 39.72 373 GLU A C 1
ATOM 3067 O O . GLU A 1 373 ? 32.153 4.433 -3.936 1.00 39.72 373 GLU A O 1
ATOM 3072 N N . PHE A 1 374 ? 31.539 5.491 -2.039 1.00 41.34 374 PHE A N 1
ATOM 3073 C CA . PHE A 1 374 ? 31.134 6.759 -2.633 1.00 41.34 374 PHE A CA 1
ATOM 3074 C C . PHE A 1 374 ? 32.321 7.382 -3.374 1.00 41.34 374 PHE A C 1
ATOM 3076 O O . PHE A 1 374 ? 33.307 7.765 -2.753 1.00 41.34 374 PHE A O 1
ATOM 3083 N N . TYR A 1 375 ? 32.209 7.516 -4.695 1.00 38.81 375 TYR A N 1
ATOM 3084 C CA . TYR A 1 375 ? 33.020 8.484 -5.419 1.00 38.81 375 TYR A CA 1
ATOM 3085 C C . TYR A 1 375 ? 32.323 9.836 -5.305 1.00 38.81 375 TYR A C 1
ATOM 3087 O O . TYR A 1 375 ? 31.203 10.003 -5.793 1.00 38.81 375 TYR A O 1
ATOM 3095 N N . ASP A 1 376 ? 32.988 10.780 -4.638 1.00 34.41 376 ASP A N 1
ATOM 3096 C CA . ASP A 1 376 ? 32.656 12.197 -4.738 1.00 34.41 376 ASP A CA 1
ATOM 3097 C C . ASP A 1 376 ? 32.538 12.592 -6.219 1.00 34.41 376 ASP A C 1
ATOM 3099 O O . ASP A 1 376 ? 33.284 12.072 -7.061 1.00 34.41 376 ASP A O 1
ATOM 3103 N N . PRO A 1 377 ? 31.599 13.487 -6.568 1.00 37.66 377 PRO A N 1
ATOM 3104 C CA . PRO A 1 377 ? 31.426 13.912 -7.943 1.00 37.66 377 PRO A CA 1
ATOM 3105 C C . PRO A 1 377 ? 32.742 14.501 -8.449 1.00 37.66 377 PRO A C 1
ATOM 3107 O O . PRO A 1 377 ? 33.304 15.415 -7.845 1.00 37.66 377 PRO A O 1
ATOM 3110 N N . ILE A 1 378 ? 33.225 13.968 -9.573 1.00 35.69 378 ILE A N 1
ATOM 3111 C CA . ILE A 1 378 ? 34.299 14.599 -10.335 1.00 35.69 378 ILE A CA 1
ATOM 3112 C C . ILE A 1 378 ? 33.812 16.022 -10.648 1.00 35.69 378 ILE A C 1
ATOM 3114 O O . ILE A 1 378 ? 32.744 16.161 -11.253 1.00 35.69 378 ILE A O 1
ATOM 3118 N N . PRO A 1 379 ? 34.534 17.069 -10.213 1.00 34.66 379 PRO A N 1
ATOM 3119 C CA . PRO A 1 379 ? 34.156 18.434 -10.523 1.00 34.66 379 PRO A CA 1
ATOM 3120 C C . PRO A 1 379 ? 34.306 18.627 -12.034 1.00 34.66 379 PRO A C 1
ATOM 3122 O O . PRO A 1 379 ? 35.388 18.394 -12.580 1.00 34.66 379 PRO A O 1
ATOM 3125 N N . PHE A 1 380 ? 33.211 19.002 -12.695 1.00 39.09 380 PHE A N 1
ATOM 3126 C CA . PHE A 1 380 ? 33.244 19.579 -14.037 1.00 39.09 380 PHE A CA 1
ATOM 3127 C C . PHE A 1 380 ? 33.384 21.092 -13.936 1.00 39.09 380 PHE A C 1
ATOM 3129 O O . PHE A 1 380 ? 32.657 21.686 -13.102 1.00 39.09 380 PHE A O 1
#